Protein AF-A0AA36IIM5-F1 (afdb_monomer)

Sec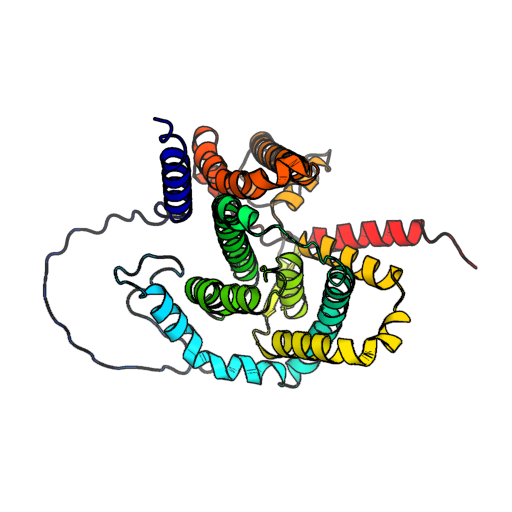ondary structure (DSSP, 8-state):
----SHHHHHHHHHHHHHHHT-S-TTS----------------------B-TT--B----SS---TTS--SSTTHHHHHHHHHHGGGHHHHHHTTSSHHHHHHHHHHHHHHHHHHHHHHHHSTT---PPPTTHHHHTHHHHHHHHHHHHHHHHHHHHHHT-GGG---SPP-HHHHHHIIIIIIHHHHHHTTPPPP---HHHHHHHHHHTEEEEEEEETTEEEEEEEEE---SHHHHHHHHHHHHHHHTHHHHTTS-HHHHHHHHHHHHHHHHTT-HHHHHHHHHH---GGG----TTTTTS-HHHHHHHHHHHHHHHHHHHHHHHSTTTGGGHHHHHHHHHHHHHHGGGTS-HHHHHHHHSPPSSTTHHHHHHHHHHHHHHHHHS----

InterPro domains:
  IPR003020 Bicarbonate transporter, eukaryotic [PTHR11453] (127-363)
  IPR011531 Bicarbonate transporter-like, transmembrane domain [PF00955] (74-125)
  IPR011531 Bicarbonate transporter-like, transmembrane domain [PF00955] (128-362)

Solvent-accessible surface area (backbone atoms only — not comparable to full-atom values): 23669 Å² total; per-residue (Å²): 141,88,87,80,74,66,63,61,52,54,50,49,50,52,51,48,53,60,56,63,72,53,84,59,92,77,79,75,83,71,86,73,84,91,80,81,88,84,90,77,97,74,89,82,89,89,80,85,62,77,48,98,85,76,51,86,65,84,88,61,89,77,77,68,56,92,84,48,87,66,87,47,91,65,38,54,38,52,49,30,47,63,69,42,58,83,49,51,64,49,23,58,51,53,42,72,37,77,90,37,30,67,44,40,52,52,41,28,56,54,50,37,60,64,53,48,59,60,59,69,65,66,79,73,80,88,74,91,74,60,78,75,53,60,74,62,44,59,65,56,47,54,46,50,50,52,35,52,52,46,39,41,52,52,36,50,51,66,57,66,30,75,85,60,45,72,83,74,83,76,41,65,52,44,55,50,45,48,44,62,71,48,50,47,53,52,23,61,76,70,70,44,79,80,87,70,64,55,51,55,64,53,43,49,51,51,55,50,36,42,41,68,40,76,46,78,49,103,88,48,84,28,75,42,60,72,49,54,68,72,52,52,48,49,66,51,51,29,53,51,48,56,59,53,42,65,80,39,47,79,65,57,68,73,58,56,68,68,59,55,51,51,54,51,51,49,48,54,56,60,55,50,48,76,36,71,67,57,61,52,53,50,54,72,71,52,87,54,80,87,74,57,75,90,43,79,48,65,80,73,43,62,67,70,59,55,51,52,54,51,48,54,53,51,51,55,50,52,51,53,50,53,30,60,72,38,77,87,43,40,76,52,39,46,59,54,60,59,45,49,62,56,53,60,59,54,45,58,80,81,38,54,74,66,58,52,50,47,74,69,50,82,72,90,67,55,60,68,56,46,57,48,50,51,49,51,50,48,49,49,52,54,60,69,54,57,92,79,125

pLDDT: mean 70.47, std 19.39, range [22.47, 93.75]

Nearest PDB structures (foldseek):
  8gv8-assembly1_B  TM=8.837E-01  e=2.669E-10  Homo sapiens
  8gve-assembly1_A  TM=8.038E-01  e=2.957E-10  Homo sapiens
  8zle-assembly1_A  TM=7.837E-01  e=1.010E-09  Homo sapiens
  7x1h-assembly1_B  TM=7.146E-01  e=3.117E-09  Homo sapiens
  7x1i-assembly1_A  TM=7.180E-01  e=4.246E-08  Homo sapiens

Foldseek 3Di:
DDDDDPVVVVVVLVVLVVVLLPPDPPPDPPDDDDDDDDDDDDDDDDDFDQDPVGDTDDDDDDDQDLSHDPVDVCPSVVVLCVLCVVCQVVQAVLCVPPVNVVLLVVLLVLLLLLVQPVVVVPPDDDDDDDPVCVVVVVLLVSLVVLLQLCQLQVLQCVLPPVQLVDDGDGRSVNSCCCLPVPQQVVCVVVVHPRDHRDNLSSVVSSVSQFDWDFDDDPQGTFTGTDDGRNHDVSVVVSVVVSVVVVVVVVVCVPPDVVVNVVSVVLSVLVSCQQDLLVLLVVVVVDPDPVPDRPWPLPVVDPVVVSVVVSVVVVVLVVVLVVLCVDPVSVSCNSVSVSCVVVVLVVCVVVDPPVNSCSSVDGTSHRRVVSVVVVVVVVVVVVVVPDDDD

Radius of gyration: 24.29 Å; Cα contacts (8 Å, |Δi|>4): 260; chains: 1; bounding box: 51×77×62 Å

Structure (mmCIF, N/CA/C/O backbone):
data_AF-A0AA36IIM5-F1
#
_entry.id   AF-A0AA36IIM5-F1
#
loop_
_atom_site.group_PDB
_atom_site.id
_atom_site.type_symbol
_atom_site.label_atom_id
_atom_site.label_alt_id
_atom_site.label_comp_id
_atom_site.label_asym_id
_atom_site.label_entity_id
_atom_site.label_seq_id
_atom_site.pdbx_PDB_ins_code
_atom_site.Cartn_x
_atom_site.Cartn_y
_atom_site.Cartn_z
_atom_site.occupancy
_atom_site.B_iso_or_equiv
_atom_site.auth_seq_id
_atom_site.auth_comp_id
_atom_site.auth_asym_id
_atom_site.auth_atom_id
_atom_site.pdbx_PDB_model_num
ATOM 1 N N . MET A 1 1 ? -20.588 35.476 -24.778 1.00 32.25 1 MET A N 1
ATOM 2 C CA . MET A 1 1 ? -19.638 35.384 -23.648 1.00 32.25 1 MET A CA 1
ATOM 3 C C . MET A 1 1 ? -19.874 34.083 -22.879 1.00 32.25 1 MET A C 1
ATOM 5 O O . MET A 1 1 ? -20.738 34.077 -22.011 1.00 32.25 1 MET A O 1
ATOM 9 N N . PRO A 1 2 ? -19.196 32.966 -23.194 1.00 38.06 2 PRO A N 1
ATOM 10 C CA . PRO A 1 2 ? -19.273 31.754 -22.383 1.00 38.06 2 PRO A CA 1
ATOM 11 C C . PRO A 1 2 ? -17.980 31.586 -21.571 1.00 38.06 2 PRO A C 1
ATOM 13 O O . PRO A 1 2 ? -16.896 31.490 -22.135 1.00 38.06 2 PRO A O 1
ATOM 16 N N . GLY A 1 3 ? -18.072 31.567 -20.242 1.00 34.53 3 GLY A N 1
ATOM 17 C CA . GLY A 1 3 ? -16.896 31.377 -19.389 1.00 34.53 3 GLY A CA 1
ATOM 18 C C . GLY A 1 3 ? -17.215 31.557 -17.914 1.00 34.53 3 GLY A C 1
ATOM 19 O O . GLY A 1 3 ? -16.890 32.590 -17.347 1.00 34.53 3 GLY A O 1
ATOM 20 N N . ARG A 1 4 ? -17.913 30.590 -17.302 1.00 41.62 4 ARG A N 1
ATOM 21 C CA . ARG A 1 4 ? -18.142 30.572 -15.840 1.00 41.62 4 ARG A CA 1
ATOM 22 C C . ARG A 1 4 ? -18.365 29.186 -15.215 1.00 41.62 4 ARG A C 1
ATOM 24 O O . ARG A 1 4 ? -18.776 29.106 -14.066 1.00 41.62 4 ARG A O 1
ATOM 31 N N . SER A 1 5 ? -18.100 28.091 -15.937 1.00 42.91 5 SER A N 1
ATOM 32 C CA . SER A 1 5 ? -18.324 26.729 -15.407 1.00 42.91 5 SER A CA 1
ATOM 33 C C . SER A 1 5 ? -17.056 26.010 -14.918 1.00 42.91 5 SER A C 1
ATOM 35 O O . SER A 1 5 ? -17.176 25.032 -14.184 1.00 42.91 5 SER A O 1
ATOM 37 N N . GLY A 1 6 ? -15.855 26.467 -15.296 1.00 42.06 6 GLY A N 1
ATOM 38 C CA . GLY A 1 6 ? -14.584 25.821 -14.923 1.00 42.06 6 GLY A CA 1
ATOM 39 C C . GLY A 1 6 ? -14.115 26.132 -13.497 1.00 42.06 6 GLY A C 1
ATOM 40 O O . GLY A 1 6 ? -13.619 25.247 -12.799 1.00 42.06 6 GLY A O 1
ATOM 41 N N . ASP A 1 7 ? -14.352 27.359 -13.029 1.00 47.62 7 ASP A N 1
ATOM 42 C CA . ASP A 1 7 ? -13.827 27.844 -11.743 1.00 47.62 7 ASP A CA 1
ATOM 43 C C . ASP A 1 7 ? -14.517 27.195 -10.535 1.00 47.62 7 ASP A C 1
ATOM 45 O O . ASP A 1 7 ? -13.898 26.980 -9.492 1.00 47.62 7 ASP A O 1
ATOM 49 N N . ASN A 1 8 ? -15.782 26.792 -10.687 1.00 51.91 8 ASN A N 1
ATOM 50 C CA . ASN A 1 8 ? -16.544 26.147 -9.617 1.00 51.91 8 ASN A CA 1
ATOM 51 C C . ASN A 1 8 ? -16.040 24.730 -9.323 1.00 51.91 8 ASN A C 1
ATOM 53 O O . ASN A 1 8 ? -16.022 24.315 -8.166 1.00 51.91 8 ASN A O 1
ATOM 57 N N . ILE A 1 9 ? -15.592 23.998 -10.348 1.00 44.41 9 ILE A N 1
ATOM 58 C CA . ILE A 1 9 ? -15.082 22.630 -10.191 1.00 44.41 9 ILE A CA 1
ATOM 59 C C . ILE A 1 9 ? -13.690 22.667 -9.570 1.00 44.41 9 ILE A C 1
ATOM 61 O O . ILE A 1 9 ? -13.427 21.919 -8.634 1.00 44.41 9 ILE A O 1
ATOM 65 N N . LEU A 1 10 ? -12.814 23.567 -10.025 1.00 42.25 10 LEU A N 1
ATOM 66 C CA . LEU A 1 10 ? -11.474 23.696 -9.456 1.00 42.25 10 LEU A CA 1
ATOM 67 C C . LEU A 1 10 ? -11.526 24.157 -7.991 1.00 42.25 10 LEU A C 1
ATOM 69 O O . LEU A 1 10 ? -10.845 23.576 -7.150 1.00 42.25 10 LEU A O 1
ATOM 73 N N . CYS A 1 11 ? -12.387 25.122 -7.654 1.00 44.47 11 CYS A N 1
ATOM 74 C CA . CYS A 1 11 ? -12.624 25.523 -6.265 1.00 44.47 11 CYS A CA 1
ATOM 75 C C . CYS A 1 11 ? -13.235 24.394 -5.424 1.00 44.47 11 CYS A C 1
ATOM 77 O O . CYS A 1 11 ? -12.814 24.201 -4.285 1.00 44.47 11 CYS A O 1
ATOM 79 N N . ALA A 1 12 ? -14.176 23.617 -5.972 1.00 45.25 12 ALA A N 1
ATOM 80 C CA . ALA A 1 12 ? -14.749 22.465 -5.279 1.00 45.25 12 ALA A CA 1
ATOM 81 C C . ALA A 1 12 ? -13.705 21.365 -5.038 1.00 45.25 12 ALA A C 1
ATOM 83 O O . ALA A 1 12 ? -13.640 20.831 -3.937 1.00 45.25 12 ALA A O 1
ATOM 84 N N . VAL A 1 13 ? -12.845 21.071 -6.018 1.00 44.81 13 VAL A N 1
ATOM 85 C CA . VAL A 1 13 ? -11.763 20.083 -5.898 1.00 44.81 13 VAL A CA 1
ATOM 86 C C . VAL A 1 13 ? -10.683 20.567 -4.933 1.00 44.81 13 VAL A C 1
ATOM 88 O O . VAL A 1 13 ? -10.250 19.793 -4.089 1.00 44.81 13 VAL A O 1
ATOM 91 N N . LEU A 1 14 ? -10.284 21.841 -4.972 1.00 45.72 14 LEU A N 1
ATOM 92 C CA . LEU A 1 14 ? -9.331 22.406 -4.010 1.00 45.72 14 LEU A CA 1
ATOM 93 C C . LEU A 1 14 ? -9.906 22.441 -2.588 1.00 45.72 14 LEU A C 1
ATOM 95 O O . LEU A 1 14 ? -9.182 22.161 -1.635 1.00 45.72 14 LEU A O 1
ATOM 99 N N . ALA A 1 15 ? -11.202 22.723 -2.427 1.00 48.12 15 ALA A N 1
ATOM 100 C CA . ALA A 1 15 ? -11.891 22.608 -1.144 1.00 48.12 15 ALA A CA 1
ATOM 101 C C . ALA A 1 15 ? -11.970 21.146 -0.670 1.00 48.12 15 ALA A C 1
ATOM 103 O O . ALA A 1 15 ? -11.736 20.882 0.507 1.00 48.12 15 ALA A O 1
ATOM 104 N N . LEU A 1 16 ? -12.214 20.198 -1.582 1.00 46.72 16 LEU A N 1
ATOM 105 C CA . LEU A 1 16 ? -12.221 18.757 -1.317 1.00 46.72 16 LEU A CA 1
ATOM 106 C C . LEU A 1 16 ? -10.834 18.264 -0.884 1.00 46.72 16 LEU A C 1
ATOM 108 O O . LEU A 1 16 ? -10.723 17.560 0.110 1.00 46.72 16 LEU A O 1
ATOM 112 N N . VAL A 1 17 ? -9.771 18.679 -1.580 1.00 45.50 17 VAL A N 1
ATOM 113 C CA . VAL A 1 17 ? -8.370 18.357 -1.259 1.00 45.50 17 VAL A CA 1
ATOM 114 C C . VAL A 1 17 ? -7.962 18.977 0.079 1.00 45.50 17 VAL A C 1
ATOM 116 O O . VAL A 1 17 ? -7.358 18.302 0.906 1.00 45.50 17 VAL A O 1
ATOM 119 N N . LYS A 1 18 ? -8.347 20.229 0.348 1.00 45.25 18 LYS A N 1
ATOM 120 C CA . LYS A 1 18 ? -8.075 20.911 1.624 1.00 45.25 18 LYS A CA 1
ATOM 121 C C . LYS A 1 18 ? -8.849 20.304 2.801 1.00 45.25 18 LYS A C 1
ATOM 123 O O . LYS A 1 18 ? -8.378 20.351 3.934 1.00 45.25 18 LYS A O 1
ATOM 128 N N . GLU A 1 19 ? -10.023 19.729 2.549 1.00 47.59 19 GLU A N 1
ATOM 129 C CA . GLU A 1 19 ? -10.805 19.009 3.559 1.00 47.59 19 GLU A CA 1
ATOM 130 C C . GLU A 1 19 ? -10.317 17.556 3.737 1.00 47.59 19 GLU A C 1
ATOM 132 O O . GLU A 1 19 ? -10.336 17.044 4.856 1.00 47.59 19 GLU A O 1
ATOM 137 N N . LEU A 1 20 ? -9.785 16.925 2.681 1.00 41.31 20 LEU A N 1
ATOM 138 C CA . LEU A 1 20 ? -9.053 15.652 2.741 1.00 41.31 20 LEU A CA 1
ATOM 139 C C . LEU A 1 20 ? -7.737 15.764 3.524 1.00 41.31 20 LEU A C 1
ATOM 141 O O . LEU A 1 20 ? -7.369 14.808 4.201 1.00 41.31 20 LEU A O 1
ATOM 145 N N . ASP A 1 21 ? -7.078 16.928 3.488 1.00 41.34 21 ASP A N 1
ATOM 146 C CA . ASP A 1 21 ? -5.870 17.254 4.268 1.00 41.34 21 ASP A CA 1
ATOM 147 C C . ASP A 1 21 ? -6.165 17.545 5.760 1.00 41.34 21 ASP A C 1
ATOM 149 O O . ASP A 1 21 ? -5.256 17.770 6.557 1.00 41.34 21 ASP A O 1
ATOM 153 N N . ARG A 1 22 ? -7.435 17.451 6.202 1.00 40.53 22 ARG A N 1
ATOM 154 C CA . ARG A 1 22 ? -7.813 17.423 7.631 1.00 40.53 22 ARG A CA 1
ATOM 155 C C . ARG A 1 22 ? -8.083 16.013 8.201 1.00 40.53 22 ARG A C 1
ATOM 157 O O . ARG A 1 22 ? -9.078 15.851 8.925 1.00 40.53 22 ARG A O 1
ATOM 164 N N . PRO A 1 23 ? -7.266 14.962 7.999 1.00 36.75 23 PRO A N 1
ATOM 165 C CA . PRO A 1 23 ? -7.527 13.698 8.663 1.00 36.75 23 PRO A CA 1
ATOM 166 C C . PRO A 1 23 ? -6.974 13.773 10.097 1.00 36.75 23 PRO A C 1
ATOM 168 O O . PRO A 1 23 ? -5.889 13.280 10.378 1.00 36.75 23 PRO A O 1
ATOM 171 N N . GLY A 1 24 ? -7.713 14.393 11.029 1.00 37.41 24 GLY A N 1
ATOM 172 C CA . GLY A 1 24 ? -7.485 14.156 12.466 1.00 37.41 24 GLY A CA 1
ATOM 173 C C . GLY A 1 24 ? -7.344 15.348 13.417 1.00 37.41 24 GLY A C 1
ATOM 174 O O . GLY A 1 24 ? -6.868 15.146 14.531 1.00 37.41 24 GLY A O 1
ATOM 175 N N . LEU A 1 25 ? -7.813 16.558 13.085 1.00 32.84 25 LEU A N 1
ATOM 176 C CA . LEU A 1 25 ? -7.771 17.693 14.032 1.00 32.84 25 LEU A CA 1
ATOM 177 C C . LEU A 1 25 ? -8.784 17.613 15.205 1.00 32.84 25 LEU A C 1
ATOM 179 O O . LEU A 1 25 ? -9.038 18.611 15.875 1.00 32.84 25 LEU A O 1
ATOM 183 N N . GLU A 1 26 ? -9.365 16.440 15.467 1.00 33.97 26 GLU A N 1
ATOM 184 C CA . GLU A 1 26 ? -10.192 16.167 16.654 1.00 33.97 26 GLU A CA 1
ATOM 185 C C . GLU A 1 26 ? -9.543 15.185 17.640 1.00 33.97 26 GLU A C 1
ATOM 187 O O . GLU A 1 26 ? -10.134 14.896 18.677 1.00 33.97 26 GLU A O 1
ATOM 192 N N . LEU A 1 27 ? -8.320 14.699 17.382 1.00 36.59 27 LEU A N 1
ATOM 193 C CA . LEU A 1 27 ? -7.696 13.713 18.271 1.00 36.59 27 LEU A CA 1
ATOM 194 C C . LEU A 1 27 ? -6.933 14.276 19.478 1.00 36.59 27 LEU A C 1
ATOM 196 O O . LEU A 1 27 ? -6.604 13.489 20.356 1.00 36.59 27 LEU A O 1
ATOM 200 N N . VAL A 1 28 ? -6.715 15.591 19.625 1.00 34.47 28 VAL A N 1
ATOM 201 C CA . VAL A 1 28 ? -6.163 16.164 20.875 1.00 34.47 28 VAL A CA 1
ATOM 202 C C . VAL A 1 28 ? -6.622 17.615 21.088 1.00 34.47 28 VAL A C 1
ATOM 204 O O . VAL A 1 28 ? -5.840 18.556 20.987 1.00 34.47 28 VAL A O 1
ATOM 207 N N . ARG A 1 29 ? -7.886 17.843 21.472 1.00 28.78 29 ARG A N 1
ATOM 208 C CA . ARG A 1 29 ? -8.261 19.098 22.160 1.00 28.78 29 ARG A CA 1
ATOM 209 C C . ARG A 1 29 ? -8.101 18.929 23.670 1.00 28.78 29 ARG A C 1
ATOM 211 O O . ARG A 1 29 ? -9.052 19.086 24.426 1.00 28.78 29 ARG A O 1
ATOM 218 N N . ARG A 1 30 ? -6.881 18.641 24.141 1.00 30.91 30 ARG A N 1
ATOM 219 C CA . ARG A 1 30 ? -6.544 18.968 25.534 1.00 30.91 30 ARG A CA 1
ATOM 220 C C . ARG A 1 30 ? -6.329 20.477 25.600 1.00 30.91 30 ARG A C 1
ATOM 222 O O . ARG A 1 30 ? -5.357 20.989 25.051 1.00 30.91 30 ARG A O 1
ATOM 229 N N . ARG A 1 31 ? -7.256 21.192 26.250 1.00 28.73 31 ARG A N 1
ATOM 230 C CA . ARG A 1 31 ? -7.057 22.588 26.669 1.00 28.73 31 ARG A CA 1
ATOM 231 C C . ARG A 1 31 ? -5.711 22.669 27.405 1.00 28.73 31 ARG A C 1
ATOM 233 O O . ARG A 1 31 ? -5.584 22.091 28.480 1.00 28.73 31 ARG A O 1
ATOM 240 N N . LYS A 1 32 ? -4.714 23.358 26.843 1.00 27.42 32 LYS A N 1
ATOM 241 C CA . LYS A 1 32 ? -3.551 23.822 27.614 1.00 27.42 32 LYS A CA 1
ATOM 242 C C . LYS A 1 32 ? -3.784 25.277 28.031 1.00 27.42 32 LYS A C 1
ATOM 244 O O . LYS A 1 32 ? -4.248 26.059 27.198 1.00 27.42 32 LYS A O 1
ATOM 249 N N . PRO A 1 33 ? -3.496 25.639 29.292 1.00 26.48 33 PRO A N 1
ATOM 250 C CA . PRO A 1 33 ? -3.611 27.009 29.763 1.00 26.48 33 PRO A CA 1
ATOM 251 C C . PRO A 1 33 ? -2.587 27.904 29.060 1.00 26.48 33 PRO A C 1
ATOM 253 O O . PRO A 1 33 ? -1.498 27.482 28.665 1.00 26.48 33 PRO A O 1
ATOM 256 N N . ARG A 1 34 ? -2.998 29.153 28.867 1.00 29.72 34 ARG A N 1
ATOM 257 C CA . ARG A 1 34 ? -2.297 30.209 28.142 1.00 29.72 34 ARG A CA 1
ATOM 258 C C . ARG A 1 34 ? -1.108 30.679 28.993 1.00 29.72 34 ARG A C 1
ATOM 260 O O . ARG A 1 34 ? -1.305 31.457 29.916 1.00 29.72 34 ARG A O 1
ATOM 267 N N . ALA A 1 35 ? 0.104 30.212 28.696 1.00 29.05 35 ALA A N 1
ATOM 268 C CA . ALA A 1 35 ? 1.333 30.782 29.251 1.00 29.05 35 ALA A CA 1
ATOM 269 C C . ALA A 1 35 ? 2.007 31.676 28.202 1.00 29.05 35 ALA A C 1
ATOM 271 O O . ALA A 1 35 ? 2.123 31.325 27.027 1.00 29.05 35 ALA A O 1
ATOM 272 N N . ARG A 1 36 ? 2.357 32.876 28.651 1.00 26.33 36 ARG A N 1
ATOM 273 C CA . ARG A 1 36 ? 2.803 34.046 27.897 1.00 26.33 36 ARG A CA 1
ATOM 274 C C . ARG A 1 36 ? 4.322 33.960 27.640 1.00 26.33 36 ARG A C 1
ATOM 276 O O . ARG A 1 36 ? 5.050 33.636 28.562 1.00 26.33 36 ARG A O 1
ATOM 283 N N . LEU A 1 37 ? 4.722 34.248 26.392 1.00 34.97 37 LEU A N 1
ATOM 284 C CA . LEU A 1 37 ? 6.002 34.795 25.881 1.00 34.97 37 LEU A CA 1
ATOM 285 C C . LEU A 1 37 ? 7.323 34.474 26.622 1.00 34.97 37 LEU A C 1
ATOM 287 O O . LEU A 1 37 ? 7.491 34.898 27.754 1.00 34.97 37 LEU A O 1
ATOM 291 N N . SER A 1 38 ? 8.343 33.993 25.898 1.00 22.47 38 SER A N 1
ATOM 292 C CA . SER A 1 38 ? 9.498 34.842 25.536 1.00 22.47 38 SER A CA 1
ATOM 293 C C . SER A 1 38 ? 10.433 34.170 24.515 1.00 22.47 38 SER A C 1
ATOM 295 O O . SER A 1 38 ? 10.451 32.956 24.316 1.00 22.47 38 SER A O 1
ATOM 297 N N . SER A 1 39 ? 11.147 35.045 23.821 1.00 26.67 39 SER A N 1
ATOM 298 C CA . SER A 1 39 ? 12.295 34.882 22.936 1.00 26.67 39 SER A CA 1
ATOM 299 C C . SER A 1 39 ? 13.423 33.996 23.472 1.00 26.67 39 SER A C 1
ATOM 301 O O . SER A 1 39 ? 13.873 34.215 24.589 1.00 26.67 39 SER A O 1
ATOM 303 N N . ALA A 1 40 ? 13.970 33.122 22.623 1.00 24.17 40 ALA A N 1
ATOM 304 C CA . ALA A 1 40 ? 15.417 32.935 22.450 1.00 24.17 40 ALA A CA 1
ATOM 305 C C . ALA A 1 40 ? 15.671 31.849 21.398 1.00 24.17 40 ALA A C 1
ATOM 307 O O . ALA A 1 40 ? 15.298 30.686 21.553 1.00 24.17 40 ALA A O 1
ATOM 308 N N . TRP A 1 41 ? 16.309 32.254 20.307 1.00 26.73 41 TRP A N 1
ATOM 309 C CA . TRP A 1 41 ? 17.066 31.359 19.453 1.00 26.73 41 TRP A CA 1
ATOM 310 C C . TRP A 1 41 ? 18.321 30.941 20.223 1.00 26.73 41 TRP A C 1
ATOM 312 O O . TRP A 1 41 ? 19.259 31.724 20.297 1.00 26.73 41 TRP A O 1
ATOM 322 N N . THR A 1 42 ? 18.355 29.734 20.781 1.00 24.73 42 THR A N 1
ATOM 323 C CA . THR A 1 42 ? 19.612 29.080 21.169 1.00 24.73 42 THR A CA 1
ATOM 324 C C . THR A 1 42 ? 19.575 27.608 20.767 1.00 24.73 42 THR A C 1
ATOM 326 O O . THR A 1 42 ? 18.688 26.833 21.129 1.00 24.73 42 THR A O 1
ATOM 329 N N . LEU A 1 43 ? 20.523 27.285 19.892 1.00 36.72 43 LEU A N 1
ATOM 330 C CA . LEU A 1 43 ? 21.015 25.956 19.559 1.00 36.72 43 LEU A CA 1
ATOM 331 C C . LEU A 1 43 ? 21.775 25.423 20.777 1.00 36.72 43 LEU A C 1
ATOM 333 O O . LEU A 1 43 ? 22.576 26.177 21.310 1.00 36.72 43 LEU A O 1
ATOM 337 N N . GLU A 1 44 ? 21.582 24.163 21.169 1.00 25.88 44 GLU A N 1
ATOM 338 C CA . GLU A 1 44 ? 22.525 23.419 22.024 1.00 25.88 44 GLU A CA 1
ATOM 339 C C . GLU A 1 44 ? 22.228 21.904 21.969 1.00 25.88 44 GLU A C 1
ATOM 341 O O . GLU A 1 44 ? 21.076 21.487 21.804 1.00 25.88 44 GLU A O 1
ATOM 346 N N . ALA A 1 45 ? 23.303 21.108 21.985 1.00 27.30 45 ALA A N 1
ATOM 347 C CA . ALA A 1 45 ? 23.381 19.658 21.765 1.00 27.30 45 ALA A CA 1
ATOM 348 C C . ALA A 1 45 ? 22.926 18.821 22.989 1.00 27.30 45 ALA A C 1
ATOM 350 O O . ALA A 1 45 ? 22.775 19.362 24.075 1.00 27.30 45 ALA A O 1
ATOM 351 N N . GLU A 1 46 ? 22.480 17.566 22.803 1.00 32.12 46 GLU A N 1
ATOM 352 C CA . GLU A 1 46 ? 23.022 16.283 23.352 1.00 32.12 46 GLU A CA 1
ATOM 353 C C . GLU A 1 46 ? 21.812 15.457 23.878 1.00 32.12 46 GLU A C 1
ATOM 355 O O . GLU A 1 46 ? 20.767 16.041 24.148 1.00 32.12 46 GLU A O 1
ATOM 360 N N . ALA A 1 47 ? 21.753 14.121 23.986 1.00 24.75 47 ALA A N 1
ATOM 361 C CA . ALA A 1 47 ? 22.747 13.051 24.061 1.00 24.75 47 ALA A CA 1
ATOM 362 C C . ALA A 1 47 ? 22.213 11.745 23.411 1.00 24.75 47 ALA A C 1
ATOM 364 O O . ALA A 1 47 ? 21.005 11.500 23.364 1.00 24.75 47 ALA A O 1
ATOM 365 N N . VAL A 1 48 ? 23.119 10.885 22.930 1.00 35.38 48 VAL A N 1
ATOM 366 C CA . VAL A 1 48 ? 22.831 9.532 22.413 1.00 35.38 48 VAL A CA 1
ATOM 367 C C . VAL A 1 48 ? 22.999 8.534 23.559 1.00 35.38 48 VAL A C 1
ATOM 369 O O . VAL A 1 48 ? 24.122 8.177 23.900 1.00 35.38 48 VAL A O 1
ATOM 372 N N . ILE A 1 49 ? 21.902 8.072 24.162 1.00 31.22 49 ILE A N 1
ATOM 373 C CA . ILE A 1 49 ? 21.954 6.974 25.139 1.00 31.22 49 ILE A CA 1
ATOM 374 C C . ILE A 1 49 ? 21.798 5.658 24.371 1.00 31.22 49 ILE A C 1
ATOM 376 O O . ILE A 1 49 ? 20.744 5.376 23.801 1.00 31.22 49 ILE A O 1
ATOM 380 N N . ARG A 1 50 ? 22.874 4.868 24.326 1.00 30.53 50 ARG A N 1
ATOM 381 C CA . ARG A 1 50 ? 22.877 3.488 23.825 1.00 30.53 50 ARG A CA 1
ATOM 382 C C . ARG A 1 50 ? 22.252 2.601 24.909 1.00 30.53 50 ARG A C 1
ATOM 384 O O . ARG A 1 50 ? 22.780 2.548 26.013 1.00 30.53 50 ARG A O 1
ATOM 391 N N . ASN A 1 51 ? 21.146 1.918 24.617 1.00 37.19 51 ASN A N 1
ATOM 392 C CA . ASN A 1 51 ? 20.653 0.843 25.483 1.00 37.19 51 ASN A CA 1
ATOM 393 C C . ASN A 1 51 ? 21.367 -0.483 25.155 1.00 37.19 51 ASN A C 1
ATOM 395 O O . ASN A 1 51 ? 21.896 -0.664 24.057 1.00 37.19 51 ASN A O 1
ATOM 399 N N . GLU A 1 52 ? 21.389 -1.412 26.113 1.00 36.06 52 GLU A N 1
ATOM 400 C CA . GLU A 1 52 ? 22.133 -2.686 26.047 1.00 36.06 52 GLU A CA 1
ATOM 401 C C . GLU A 1 52 ? 21.716 -3.601 24.875 1.00 36.06 52 GLU A C 1
ATOM 403 O O . GLU A 1 52 ? 22.448 -4.510 24.501 1.00 36.06 52 GLU A O 1
ATOM 408 N N . SER A 1 53 ? 20.578 -3.327 24.230 1.00 38.72 53 SER A N 1
ATOM 409 C CA . SER A 1 53 ? 20.057 -4.045 23.059 1.00 38.72 53 SER A CA 1
ATOM 410 C C . SER A 1 53 ? 20.439 -3.422 21.703 1.00 38.72 53 SER A C 1
ATOM 412 O O . SER A 1 53 ? 19.980 -3.893 20.660 1.00 38.72 53 SER A O 1
ATOM 414 N N . GLY A 1 54 ? 21.296 -2.393 21.685 1.00 34.09 54 GLY A N 1
ATOM 415 C CA . GLY A 1 54 ? 21.914 -1.868 20.462 1.00 34.09 54 GLY A CA 1
ATOM 416 C C . GLY A 1 54 ? 21.028 -0.959 19.600 1.00 34.09 54 GLY A C 1
ATOM 417 O O . GLY A 1 54 ? 21.347 -0.748 18.430 1.00 34.09 54 GLY A O 1
ATOM 418 N N . TYR A 1 55 ? 19.943 -0.395 20.143 1.00 35.38 55 TYR A N 1
ATOM 419 C CA . TYR A 1 55 ? 19.056 0.517 19.409 1.00 35.38 55 TYR A CA 1
ATOM 420 C C . TYR A 1 55 ? 19.271 1.988 19.803 1.00 35.38 55 TYR A C 1
ATOM 422 O O . TYR A 1 55 ? 19.384 2.334 20.976 1.00 35.38 55 TYR A O 1
ATOM 430 N N . ILE A 1 56 ? 19.285 2.877 18.803 1.00 37.50 56 ILE A N 1
ATOM 431 C CA . ILE A 1 56 ? 19.375 4.334 18.984 1.00 37.50 56 ILE A CA 1
ATOM 432 C C . ILE A 1 56 ? 17.954 4.896 19.118 1.00 37.50 56 ILE A C 1
ATOM 434 O O . ILE A 1 56 ? 17.206 4.929 18.141 1.00 37.50 56 ILE A O 1
ATOM 438 N N . THR A 1 57 ? 17.567 5.352 20.309 1.00 32.38 57 THR A N 1
ATOM 439 C CA . THR A 1 57 ? 16.315 6.096 20.522 1.00 32.38 57 THR A CA 1
ATOM 440 C C . THR A 1 57 ? 16.596 7.596 20.577 1.00 32.38 57 THR A C 1
ATOM 442 O O . THR A 1 57 ? 17.332 8.050 21.448 1.00 32.38 57 THR A O 1
ATOM 445 N N . HIS A 1 58 ? 15.986 8.377 19.681 1.00 38.66 58 HIS A N 1
ATOM 446 C CA . HIS A 1 58 ? 15.961 9.838 19.784 1.00 38.66 58 HIS A CA 1
ATOM 447 C C . HIS A 1 58 ? 14.690 10.275 20.517 1.00 38.66 58 HIS A C 1
ATOM 449 O O . HIS A 1 58 ? 13.589 10.074 20.010 1.00 38.66 58 HIS A O 1
ATOM 455 N N . THR A 1 59 ? 14.827 10.909 21.679 1.00 31.78 59 THR A N 1
ATOM 456 C CA . THR A 1 59 ? 13.740 11.663 22.314 1.00 31.78 59 THR A CA 1
ATOM 457 C C . THR A 1 59 ? 13.723 13.075 21.722 1.00 31.78 59 THR A C 1
ATOM 459 O O . THR A 1 59 ? 14.536 13.924 22.081 1.00 31.78 59 THR A O 1
ATOM 462 N N . ALA A 1 60 ? 12.833 13.351 20.764 1.00 36.16 60 ALA A N 1
ATOM 463 C CA . ALA A 1 60 ? 12.692 14.702 20.225 1.00 36.16 60 ALA A CA 1
ATOM 464 C C . ALA A 1 60 ? 11.683 15.526 21.047 1.00 36.16 60 ALA A C 1
ATOM 466 O O . ALA A 1 60 ? 10.540 15.150 21.297 1.00 36.16 60 ALA A O 1
ATOM 467 N N . LYS A 1 61 ? 12.139 16.707 21.473 1.00 38.91 61 LYS A N 1
ATOM 468 C CA . LYS A 1 61 ? 11.380 17.754 22.168 1.00 38.91 61 LYS A CA 1
ATOM 469 C C . LYS A 1 61 ? 10.198 18.187 21.277 1.00 38.91 61 LYS A C 1
ATOM 471 O O . LYS A 1 61 ? 10.408 18.850 20.267 1.00 38.91 61 LYS A O 1
ATOM 476 N N . LYS A 1 62 ? 8.971 17.811 21.676 1.00 39.84 62 LYS A N 1
ATOM 477 C CA . LYS A 1 62 ? 7.715 17.852 20.887 1.00 39.84 62 LYS A CA 1
ATOM 478 C C . LYS A 1 62 ? 7.781 16.981 19.624 1.00 39.84 62 LYS A C 1
ATOM 480 O O . LYS A 1 62 ? 8.060 17.470 18.531 1.00 39.84 62 LYS A O 1
ATOM 485 N N . ASP A 1 63 ? 7.430 15.709 19.771 1.00 46.31 63 ASP A N 1
ATOM 486 C CA . ASP A 1 63 ? 7.098 14.856 18.633 1.00 46.31 63 ASP A CA 1
ATOM 487 C C . ASP A 1 63 ? 5.814 15.375 17.976 1.00 46.31 63 ASP A C 1
ATOM 489 O O . ASP A 1 63 ? 4.707 15.129 18.453 1.00 46.31 63 ASP A O 1
ATOM 493 N N . PHE A 1 64 ? 5.965 16.144 16.897 1.00 51.75 64 PHE A N 1
ATOM 494 C CA . PHE A 1 64 ? 4.866 16.367 15.967 1.00 51.75 64 PHE A CA 1
ATOM 495 C C . PHE A 1 64 ? 4.477 15.012 15.373 1.00 51.75 64 PHE A C 1
ATOM 497 O O . PHE A 1 64 ? 5.343 14.238 14.943 1.00 51.75 64 PHE A O 1
ATOM 504 N N . GLY A 1 65 ? 3.177 14.722 15.342 1.00 54.69 65 GLY A N 1
ATOM 505 C CA . GLY A 1 65 ? 2.666 13.534 14.667 1.00 54.69 65 GLY A CA 1
ATOM 506 C C . GLY A 1 65 ? 3.153 13.482 13.206 1.00 54.69 65 GLY A C 1
ATOM 507 O O . GLY A 1 65 ? 3.412 14.528 12.612 1.00 54.69 65 GLY A O 1
ATOM 508 N N . PRO A 1 66 ? 3.278 12.296 12.579 1.00 58.00 66 PRO A N 1
ATOM 509 C CA . PRO A 1 66 ? 3.805 12.157 11.213 1.00 58.00 66 PRO A CA 1
ATOM 510 C C . PRO A 1 66 ? 3.098 12.984 10.127 1.00 58.00 66 PRO A C 1
ATOM 512 O O . PRO A 1 66 ? 3.649 13.131 9.046 1.00 58.00 66 PRO A O 1
ATOM 515 N N . LEU A 1 67 ? 1.892 13.481 10.414 1.00 61.66 67 LEU A N 1
ATOM 516 C CA . LEU A 1 67 ? 1.045 14.283 9.528 1.00 61.66 67 LEU A CA 1
ATOM 517 C C . LEU A 1 67 ? 0.671 15.642 10.153 1.00 61.66 67 LEU A C 1
ATOM 519 O O . LEU A 1 67 ? -0.201 16.341 9.645 1.00 61.66 67 LEU A O 1
ATOM 523 N N . GLU A 1 68 ? 1.268 16.014 11.289 1.00 64.44 68 GLU A N 1
ATOM 524 C CA . GLU A 1 68 ? 0.954 17.286 11.938 1.00 64.44 68 GLU A CA 1
ATOM 525 C C . GLU A 1 68 ? 1.647 18.456 11.239 1.00 64.44 68 GLU A C 1
ATOM 527 O O . GLU A 1 68 ? 2.838 18.417 10.921 1.00 64.44 68 GLU A O 1
ATOM 532 N N . PHE A 1 69 ? 0.895 19.539 11.034 1.00 67.88 69 PHE A N 1
ATOM 533 C CA . PHE A 1 69 ? 1.416 20.725 10.372 1.00 67.88 69 PHE A CA 1
ATOM 534 C C . PHE A 1 69 ? 2.516 21.393 11.209 1.00 67.88 69 PHE A C 1
ATOM 536 O O . PHE A 1 69 ? 2.281 21.901 12.305 1.00 67.88 69 PHE A O 1
ATOM 543 N N . THR A 1 70 ? 3.725 21.448 10.651 1.00 63.28 70 THR A N 1
ATOM 544 C CA . THR A 1 70 ? 4.935 21.925 11.337 1.00 63.28 70 THR A CA 1
ATOM 545 C C . THR A 1 70 ? 5.063 23.452 11.410 1.00 63.28 70 THR A C 1
ATOM 547 O O . THR A 1 70 ? 6.034 23.956 11.972 1.00 63.28 70 THR A O 1
ATOM 550 N N . GLY A 1 71 ? 4.151 24.217 10.797 1.00 66.44 71 GLY A N 1
ATOM 551 C CA . GLY A 1 71 ? 4.176 25.690 10.816 1.00 66.44 71 GLY A CA 1
ATOM 552 C C . GLY A 1 71 ? 5.220 26.353 9.905 1.00 66.44 71 GLY A C 1
ATOM 553 O O . GLY A 1 71 ? 5.351 27.573 9.915 1.00 66.44 71 GLY A O 1
ATOM 554 N N . LYS A 1 72 ? 5.971 25.574 9.117 1.00 74.19 72 LYS A N 1
ATOM 555 C CA . LYS A 1 72 ? 7.001 26.042 8.172 1.00 74.19 72 LYS A CA 1
ATOM 556 C C . LYS A 1 72 ? 6.837 25.326 6.834 1.00 74.19 72 LYS A C 1
ATOM 558 O O . LYS A 1 72 ? 6.597 24.117 6.827 1.00 74.19 72 LYS A O 1
ATOM 563 N N . ILE A 1 73 ? 7.025 26.039 5.721 1.00 75.25 73 ILE A N 1
ATOM 564 C CA . ILE A 1 73 ? 7.039 25.442 4.375 1.00 75.25 73 ILE A CA 1
ATOM 565 C C . ILE A 1 73 ? 8.152 24.385 4.317 1.00 75.25 73 ILE A C 1
ATOM 567 O O . ILE A 1 73 ? 9.290 24.648 4.708 1.00 75.25 73 ILE A O 1
ATOM 571 N N . GLY A 1 74 ? 7.809 23.163 3.900 1.00 75.94 74 GLY A N 1
ATOM 572 C CA . GLY A 1 74 ? 8.744 22.033 3.842 1.00 75.94 74 GLY A CA 1
ATOM 573 C C . GLY A 1 74 ? 9.205 21.494 5.204 1.00 75.94 74 GLY A C 1
ATOM 574 O O . GLY A 1 74 ? 10.100 20.651 5.247 1.00 75.94 74 GLY A O 1
ATOM 575 N N . GLY A 1 75 ? 8.623 21.945 6.322 1.00 75.06 75 GLY A N 1
ATOM 576 C CA . GLY A 1 75 ? 9.008 21.469 7.652 1.00 75.06 75 GLY A CA 1
ATOM 577 C C . GLY A 1 75 ? 8.743 19.972 7.843 1.00 75.06 75 GLY A C 1
ATOM 578 O O . GLY A 1 75 ? 9.631 19.271 8.316 1.00 75.06 75 GLY A O 1
ATOM 579 N N . GLY A 1 76 ? 7.594 19.465 7.378 1.00 79.00 76 GLY A N 1
ATOM 580 C CA . GLY A 1 76 ? 7.278 18.030 7.387 1.00 79.00 76 GLY A CA 1
ATOM 581 C C . GLY A 1 76 ? 8.290 17.194 6.595 1.00 79.00 76 GLY A C 1
ATOM 582 O O . GLY A 1 76 ? 8.829 16.226 7.118 1.00 79.00 76 GLY A O 1
ATOM 583 N N . LEU A 1 77 ? 8.656 17.634 5.384 1.00 81.56 77 LEU A N 1
ATOM 584 C CA . LEU A 1 77 ? 9.666 16.963 4.554 1.00 81.56 77 LEU A CA 1
ATOM 585 C C . LEU A 1 77 ? 11.044 16.926 5.233 1.00 81.56 77 LEU A C 1
ATOM 587 O O . LEU A 1 77 ? 11.712 15.894 5.241 1.00 81.56 77 LEU A O 1
ATOM 591 N N . ARG A 1 78 ? 11.468 18.043 5.840 1.00 79.31 78 ARG A N 1
ATOM 592 C CA . ARG A 1 78 ? 12.736 18.109 6.585 1.00 79.31 78 ARG A CA 1
ATOM 593 C C . ARG A 1 78 ? 12.724 17.201 7.814 1.00 79.31 78 ARG A C 1
ATOM 595 O O . ARG A 1 78 ? 13.749 16.596 8.116 1.00 79.31 78 ARG A O 1
ATOM 602 N N . LEU A 1 79 ? 11.594 17.089 8.515 1.00 78.31 79 LEU A N 1
ATOM 603 C CA . LEU A 1 79 ? 11.449 16.172 9.649 1.00 78.31 79 LEU A CA 1
ATOM 604 C C . LEU A 1 79 ? 11.455 14.707 9.204 1.00 78.31 79 LEU A C 1
ATOM 606 O O . LEU A 1 79 ? 12.104 13.890 9.852 1.00 78.31 79 LEU A O 1
ATOM 610 N N . ASP A 1 80 ? 10.792 14.369 8.099 1.00 81.44 80 ASP A N 1
ATOM 611 C CA . ASP A 1 80 ? 10.831 13.021 7.518 1.00 81.44 80 ASP A CA 1
ATOM 612 C C . ASP A 1 80 ? 12.260 12.632 7.139 1.00 81.44 80 ASP A C 1
ATOM 614 O O . ASP A 1 80 ? 12.736 11.559 7.518 1.00 81.44 80 ASP A O 1
ATOM 618 N N . LEU A 1 81 ? 12.980 13.537 6.469 1.00 82.62 81 LEU A N 1
ATOM 619 C CA . LEU A 1 81 ? 14.371 13.316 6.093 1.00 82.62 81 LEU A CA 1
ATOM 620 C C . LEU A 1 81 ? 15.269 13.180 7.326 1.00 82.62 81 LEU A C 1
ATOM 622 O O . LEU A 1 81 ? 16.056 12.243 7.402 1.00 82.62 81 LEU A O 1
ATOM 626 N N . ARG A 1 82 ? 15.118 14.054 8.328 1.00 80.81 82 ARG A N 1
ATOM 627 C CA . ARG A 1 82 ? 15.911 14.006 9.566 1.00 80.81 82 ARG A CA 1
ATOM 628 C C . ARG A 1 82 ? 15.681 12.718 10.360 1.00 80.81 82 ARG A C 1
ATOM 630 O O . ARG A 1 82 ? 16.630 12.191 10.928 1.00 80.81 82 ARG A O 1
ATOM 637 N N . ARG A 1 83 ? 14.447 12.203 10.391 1.00 76.81 83 ARG A N 1
ATOM 638 C CA . ARG A 1 83 ? 14.104 10.939 11.067 1.00 76.81 83 ARG A CA 1
ATOM 639 C C . ARG A 1 83 ? 14.657 9.713 10.337 1.00 76.81 83 ARG A C 1
ATOM 641 O O . ARG A 1 83 ? 15.023 8.741 10.989 1.00 76.81 83 ARG A O 1
ATOM 648 N N . ARG A 1 84 ? 14.718 9.748 9.001 1.00 79.00 84 ARG A N 1
ATOM 649 C CA . ARG A 1 84 ? 15.131 8.603 8.169 1.00 79.00 84 ARG A CA 1
ATOM 650 C C . ARG A 1 84 ? 16.616 8.574 7.812 1.00 79.00 84 ARG A C 1
ATOM 652 O O . ARG A 1 84 ? 17.167 7.487 7.690 1.00 79.00 84 ARG A O 1
ATOM 659 N N . ALA A 1 85 ? 17.268 9.728 7.677 1.00 79.81 85 ALA A N 1
ATOM 660 C CA . ALA A 1 85 ? 18.679 9.837 7.308 1.00 79.81 85 ALA A CA 1
ATOM 661 C C . ALA A 1 85 ? 19.631 8.949 8.143 1.00 79.81 85 ALA A C 1
ATOM 663 O O . ALA A 1 85 ? 20.419 8.230 7.529 1.00 79.81 85 ALA A O 1
ATOM 664 N N . PRO A 1 86 ? 19.559 8.901 9.493 1.00 79.62 86 PRO A N 1
ATOM 665 C CA . PRO A 1 86 ? 20.487 8.075 10.275 1.00 79.62 86 PRO A CA 1
ATOM 666 C C . PRO A 1 86 ? 20.243 6.565 10.115 1.00 79.62 86 PRO A C 1
ATOM 668 O O . PRO A 1 86 ? 21.150 5.766 10.324 1.00 79.62 86 PRO A O 1
ATOM 671 N N . LEU A 1 87 ? 19.033 6.162 9.715 1.00 79.12 87 LEU A N 1
ATOM 672 C CA . LEU A 1 87 ? 18.650 4.764 9.493 1.00 79.12 87 LEU A CA 1
ATOM 673 C C . LEU A 1 87 ? 18.902 4.311 8.043 1.00 79.12 87 LEU A C 1
ATOM 675 O O . LEU A 1 87 ? 18.676 3.155 7.701 1.00 79.12 87 LEU A O 1
ATOM 679 N N . TYR A 1 88 ? 19.395 5.199 7.176 1.00 80.19 88 TYR A N 1
ATOM 680 C CA . TYR A 1 88 ? 19.546 4.900 5.754 1.00 80.19 88 TYR A CA 1
ATOM 681 C C . TYR A 1 88 ? 20.575 3.793 5.481 1.00 80.19 88 TYR A C 1
ATOM 683 O O . TYR A 1 88 ? 20.408 3.000 4.561 1.00 80.19 88 TYR A O 1
ATOM 691 N N . ILE A 1 89 ? 21.630 3.700 6.293 1.00 79.38 89 ILE A N 1
ATOM 692 C CA . ILE A 1 89 ? 22.668 2.670 6.131 1.00 79.38 89 ILE A CA 1
ATOM 693 C C . ILE A 1 89 ? 22.148 1.293 6.574 1.00 79.38 89 ILE A C 1
ATOM 695 O O . ILE A 1 89 ? 22.443 0.279 5.934 1.00 79.38 89 ILE A O 1
ATOM 699 N N . SER A 1 90 ? 21.334 1.236 7.635 1.00 81.06 90 SER A N 1
ATOM 700 C CA . SER A 1 90 ? 20.725 -0.027 8.067 1.00 81.06 90 SER A CA 1
ATOM 701 C C . SER A 1 90 ? 19.714 -0.545 7.041 1.00 81.06 90 SER A C 1
ATOM 703 O O . SER A 1 90 ? 19.679 -1.745 6.790 1.00 81.06 90 SER A O 1
ATOM 705 N N . ASP A 1 91 ? 18.997 0.340 6.335 1.00 83.44 91 ASP A N 1
ATOM 706 C CA . ASP A 1 91 ? 18.063 -0.039 5.260 1.00 83.44 91 ASP A CA 1
ATOM 707 C C . ASP A 1 91 ? 18.705 -0.873 4.132 1.00 83.44 91 ASP A C 1
ATOM 709 O O . ASP A 1 91 ? 18.012 -1.667 3.490 1.00 83.44 91 ASP A O 1
ATOM 713 N N . TRP A 1 92 ? 20.002 -0.695 3.861 1.00 84.81 92 TRP A N 1
ATOM 714 C CA . TRP A 1 92 ? 20.722 -1.444 2.823 1.00 84.81 92 TRP A CA 1
ATOM 715 C C . TRP A 1 92 ? 21.483 -2.652 3.367 1.00 84.81 92 TRP A C 1
ATOM 717 O O . TRP A 1 92 ? 21.619 -3.651 2.666 1.00 84.81 92 TRP A O 1
ATOM 727 N N . THR A 1 93 ? 21.946 -2.596 4.616 1.00 82.12 93 THR A N 1
ATOM 728 C CA . THR A 1 93 ? 22.752 -3.670 5.217 1.00 82.12 93 THR A CA 1
ATOM 729 C C . THR A 1 93 ? 21.904 -4.754 5.890 1.00 82.12 93 THR A C 1
ATOM 731 O O . THR A 1 93 ? 22.315 -5.914 5.925 1.00 82.12 93 THR A O 1
ATOM 734 N N . ASP A 1 94 ? 20.691 -4.434 6.360 1.00 80.56 94 ASP A N 1
ATOM 735 C CA . ASP A 1 94 ? 19.822 -5.373 7.087 1.00 80.56 94 ASP A CA 1
ATOM 736 C C . ASP A 1 94 ? 19.355 -6.572 6.242 1.00 80.56 94 ASP A C 1
ATOM 738 O O . ASP A 1 94 ? 19.072 -7.636 6.802 1.00 80.56 94 ASP A O 1
ATOM 742 N N . ALA A 1 95 ? 19.314 -6.430 4.912 1.00 78.12 95 ALA A N 1
ATOM 743 C CA . ALA A 1 95 ? 18.927 -7.495 3.981 1.00 78.12 95 ALA A CA 1
ATOM 744 C C . ALA A 1 95 ? 19.988 -8.601 3.837 1.00 78.12 95 ALA A C 1
ATOM 746 O O . ALA A 1 95 ? 19.642 -9.756 3.593 1.00 78.12 95 ALA A O 1
ATOM 747 N N . PHE A 1 96 ? 21.271 -8.259 3.998 1.00 81.00 96 PHE A N 1
ATOM 748 C CA . PHE A 1 96 ? 22.400 -9.174 3.776 1.00 81.00 96 PHE A CA 1
ATOM 749 C C . PHE A 1 96 ? 22.857 -9.903 5.046 1.00 81.00 96 PHE A C 1
ATOM 751 O O . PHE A 1 96 ? 23.770 -10.723 5.002 1.00 81.00 96 PHE A O 1
ATOM 758 N N . LYS A 1 97 ? 22.220 -9.638 6.191 1.00 84.31 97 LYS A N 1
ATOM 759 C CA . LYS A 1 97 ? 22.469 -10.391 7.426 1.00 84.31 97 LYS A CA 1
ATOM 760 C C . LYS A 1 97 ? 21.972 -11.829 7.261 1.00 84.31 97 LYS A C 1
ATOM 762 O O . LYS A 1 97 ? 20.847 -12.032 6.806 1.00 84.31 97 LYS A O 1
ATOM 767 N N . ALA A 1 98 ? 22.772 -12.811 7.685 1.00 76.38 98 ALA A N 1
ATOM 768 C CA . ALA A 1 98 ? 22.490 -14.242 7.500 1.00 76.38 98 ALA A CA 1
ATOM 769 C C . ALA A 1 98 ? 21.089 -14.663 7.991 1.00 76.38 98 ALA A C 1
ATOM 771 O O . ALA A 1 98 ? 20.393 -15.408 7.309 1.00 76.38 98 ALA A O 1
ATOM 772 N N . GLU A 1 99 ? 20.634 -14.106 9.117 1.00 79.00 99 GLU A N 1
ATOM 773 C CA . GLU A 1 99 ? 19.297 -14.351 9.682 1.00 79.00 99 GLU A CA 1
ATOM 774 C C . GLU A 1 99 ? 18.148 -13.901 8.751 1.00 79.00 99 GLU A C 1
ATOM 776 O O . GLU A 1 99 ? 17.086 -14.522 8.698 1.00 79.00 99 GLU A O 1
ATOM 781 N N . ASN A 1 100 ? 18.353 -12.815 8.001 1.00 83.06 100 ASN A N 1
ATOM 782 C CA . ASN A 1 100 ? 17.333 -12.183 7.161 1.00 83.06 100 ASN A CA 1
ATOM 783 C C . ASN A 1 100 ? 17.450 -12.569 5.680 1.00 83.06 100 ASN A C 1
ATOM 785 O O . ASN A 1 100 ? 16.520 -12.315 4.909 1.00 83.06 100 ASN A O 1
ATOM 789 N N . PHE A 1 101 ? 18.577 -13.156 5.271 1.00 85.12 101 PHE A N 1
ATOM 790 C CA . PHE A 1 101 ? 18.901 -13.406 3.870 1.00 85.12 101 PHE A CA 1
ATOM 791 C C . PHE A 1 101 ? 17.876 -14.322 3.192 1.00 85.12 101 PHE A C 1
ATOM 793 O O . PHE A 1 101 ? 17.305 -13.950 2.170 1.00 85.12 101 PHE A O 1
ATOM 800 N N . GLN A 1 102 ? 17.541 -15.465 3.802 1.00 86.06 102 GLN A N 1
ATOM 801 C CA . GLN A 1 102 ? 16.567 -16.410 3.236 1.00 86.06 102 GLN A CA 1
ATOM 802 C C . GLN A 1 102 ? 15.176 -15.778 3.048 1.00 86.06 102 GLN A C 1
ATOM 804 O O . GLN A 1 102 ? 14.546 -15.956 2.004 1.00 86.06 102 GLN A O 1
ATOM 809 N N . LYS A 1 103 ? 14.707 -14.994 4.029 1.00 86.62 103 LYS A N 1
ATOM 810 C CA . LYS A 1 103 ? 13.430 -14.261 3.937 1.00 86.62 103 LYS A CA 1
ATOM 811 C C . LYS A 1 103 ? 13.464 -13.204 2.839 1.00 86.62 103 LYS A C 1
ATOM 813 O O . LYS A 1 103 ? 12.506 -13.074 2.083 1.00 86.62 103 LYS A O 1
ATOM 818 N N . SER A 1 104 ? 14.579 -12.486 2.726 1.00 87.94 104 SER A N 1
ATOM 819 C CA . SER A 1 104 ? 14.763 -11.446 1.713 1.00 87.94 104 SER A CA 1
ATOM 820 C C . SER A 1 104 ? 14.778 -12.042 0.303 1.00 87.94 104 SER A C 1
ATOM 822 O O . SER A 1 104 ? 14.084 -11.533 -0.570 1.00 87.94 104 SER A O 1
ATOM 824 N N . VAL A 1 105 ? 15.482 -13.160 0.090 1.00 90.00 105 VAL A N 1
ATOM 825 C CA . VAL A 1 105 ? 15.516 -13.878 -1.197 1.00 90.00 105 VAL A CA 1
ATOM 826 C C . VAL A 1 105 ? 14.136 -14.420 -1.572 1.00 90.00 105 VAL A C 1
ATOM 828 O O . VAL A 1 105 ? 13.685 -14.206 -2.695 1.00 90.00 105 VAL A O 1
ATOM 831 N N . SER A 1 106 ? 13.429 -15.057 -0.633 1.00 87.56 106 SER A N 1
ATOM 832 C CA . SER A 1 106 ? 12.066 -15.556 -0.870 1.00 87.56 106 SER A CA 1
ATOM 833 C C . SER A 1 106 ? 11.105 -14.425 -1.260 1.00 87.56 106 SER A C 1
ATOM 835 O O . SER A 1 106 ? 10.378 -14.533 -2.246 1.00 87.56 106 SER A O 1
ATOM 837 N N . SER A 1 107 ? 11.171 -13.295 -0.547 1.00 89.31 107 SER A N 1
ATOM 838 C CA . SER A 1 107 ? 10.386 -12.093 -0.847 1.00 89.31 107 SER A CA 1
ATOM 839 C C . SER A 1 107 ? 10.690 -11.525 -2.240 1.00 89.31 107 SER A C 1
ATOM 841 O O . SER A 1 107 ? 9.761 -11.200 -2.982 1.00 89.31 107 SER A O 1
ATOM 843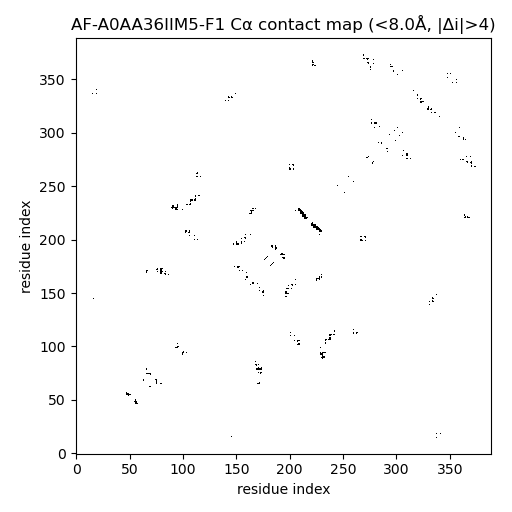 N N . ILE A 1 108 ? 11.972 -11.464 -2.628 1.00 90.69 108 ILE A N 1
ATOM 844 C CA . ILE A 1 108 ? 12.404 -11.009 -3.960 1.00 90.69 108 ILE A CA 1
ATOM 845 C C . ILE A 1 108 ? 11.822 -11.904 -5.049 1.00 90.69 108 ILE A C 1
ATOM 847 O O . ILE A 1 108 ? 11.209 -11.390 -5.979 1.00 90.69 108 ILE A O 1
ATOM 851 N N . LEU A 1 109 ? 11.981 -13.225 -4.936 1.00 88.44 109 LEU A N 1
ATOM 852 C CA . LEU A 1 109 ? 11.488 -14.174 -5.939 1.00 88.44 109 LEU A CA 1
ATOM 853 C C . LEU A 1 109 ? 9.963 -14.114 -6.066 1.00 88.44 109 LEU A C 1
ATOM 855 O O . LEU A 1 109 ? 9.430 -14.039 -7.173 1.00 88.44 109 LEU A O 1
ATOM 859 N N . TYR A 1 110 ? 9.268 -14.097 -4.930 1.00 87.19 110 TYR A N 1
ATOM 860 C CA . TYR A 1 110 ? 7.814 -14.028 -4.882 1.00 87.19 110 TYR A CA 1
ATOM 861 C C . TYR A 1 110 ? 7.273 -12.753 -5.546 1.00 87.19 110 TYR A C 1
ATOM 863 O O . TYR A 1 110 ? 6.406 -12.822 -6.420 1.00 87.19 110 TYR A O 1
ATOM 871 N N . LEU A 1 111 ? 7.813 -11.585 -5.185 1.00 88.44 111 LEU A N 1
ATOM 872 C CA . LEU A 1 111 ? 7.364 -10.312 -5.749 1.00 88.44 111 LEU A CA 1
ATOM 873 C C . LEU A 1 111 ? 7.839 -10.078 -7.178 1.00 88.44 111 LEU A C 1
ATOM 875 O O . LEU A 1 111 ? 7.142 -9.411 -7.937 1.00 88.44 111 LEU A O 1
ATOM 879 N N . PHE A 1 112 ? 8.982 -10.637 -7.567 1.00 88.81 112 PHE A N 1
ATOM 880 C CA . PHE A 1 112 ? 9.429 -10.632 -8.953 1.00 88.81 112 PHE A CA 1
ATOM 881 C C . PHE A 1 112 ? 8.402 -11.333 -9.851 1.00 88.81 112 PHE A C 1
ATOM 883 O O . PHE A 1 112 ? 7.916 -10.725 -10.802 1.00 88.81 112 PHE A O 1
ATOM 890 N N . ILE A 1 113 ? 7.981 -12.555 -9.500 1.00 84.25 113 ILE A N 1
ATOM 891 C CA . ILE A 1 113 ? 6.954 -13.296 -10.254 1.00 84.25 113 ILE A CA 1
ATOM 892 C C . ILE A 1 113 ? 5.629 -12.519 -10.285 1.00 84.25 113 ILE A C 1
ATOM 894 O O . ILE A 1 113 ? 5.005 -12.399 -11.340 1.00 84.25 113 ILE A O 1
ATOM 898 N N . ALA A 1 114 ? 5.224 -11.938 -9.153 1.00 82.38 114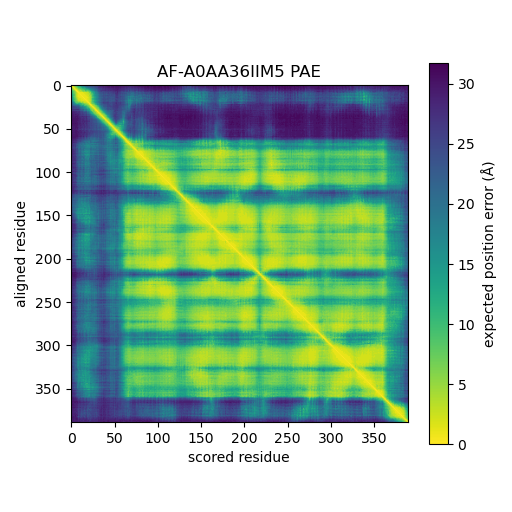 ALA A N 1
ATOM 899 C CA . ALA A 1 114 ? 4.028 -11.102 -9.066 1.00 82.38 114 ALA A CA 1
ATOM 900 C C . ALA A 1 114 ? 4.082 -9.857 -9.974 1.00 82.38 114 ALA A C 1
ATOM 902 O O . ALA A 1 114 ? 3.066 -9.461 -10.548 1.00 82.38 114 ALA A O 1
ATOM 903 N N . ALA A 1 115 ? 5.256 -9.238 -10.109 1.00 81.06 115 ALA A N 1
ATOM 904 C CA . ALA A 1 115 ? 5.460 -8.017 -10.883 1.00 81.06 115 ALA A CA 1
ATOM 905 C C . ALA A 1 115 ? 5.687 -8.260 -12.387 1.00 81.06 115 ALA A C 1
ATOM 907 O O . ALA A 1 115 ? 5.506 -7.336 -13.181 1.00 81.06 115 ALA A O 1
ATOM 908 N N . LEU A 1 116 ? 6.030 -9.486 -12.805 1.00 78.06 116 LEU A N 1
ATOM 909 C CA . LEU A 1 116 ? 6.220 -9.830 -14.220 1.00 78.06 116 LEU A CA 1
ATOM 910 C C . LEU A 1 116 ? 4.920 -9.777 -15.032 1.00 78.06 116 LEU A C 1
ATOM 912 O O . LEU A 1 116 ? 4.906 -9.314 -16.171 1.00 78.06 116 LEU A O 1
ATOM 916 N N . ALA A 1 117 ? 3.812 -10.246 -14.468 1.00 69.88 117 ALA A N 1
ATOM 917 C CA . ALA A 1 117 ? 2.573 -10.386 -15.226 1.00 69.88 117 ALA A CA 1
ATOM 918 C C . ALA A 1 117 ? 1.912 -9.055 -15.649 1.00 69.88 117 ALA A C 1
ATOM 920 O O . ALA A 1 117 ? 1.474 -8.962 -16.802 1.00 69.88 117 ALA A O 1
ATOM 921 N N . PRO A 1 118 ? 1.865 -7.997 -14.812 1.00 66.25 118 PRO A N 1
ATOM 922 C CA . PRO A 1 118 ? 1.408 -6.688 -15.263 1.00 66.25 118 PRO A CA 1
ATOM 923 C C . PRO A 1 118 ? 2.360 -6.107 -16.315 1.00 66.25 118 PRO A C 1
ATOM 925 O O . PRO A 1 118 ? 1.893 -5.591 -17.327 1.00 66.25 118 PRO A O 1
ATOM 928 N N . ALA A 1 119 ? 3.679 -6.258 -16.136 1.00 69.19 119 ALA A N 1
ATOM 929 C CA . ALA A 1 119 ? 4.682 -5.741 -17.070 1.00 69.19 119 ALA A CA 1
ATOM 930 C C . ALA A 1 119 ? 4.520 -6.311 -18.492 1.00 69.19 119 ALA A C 1
ATOM 932 O O . ALA A 1 119 ? 4.590 -5.562 -19.462 1.00 69.19 119 ALA A O 1
ATOM 933 N N . ILE A 1 120 ? 4.209 -7.606 -18.621 1.00 65.62 120 ILE A N 1
ATOM 934 C CA . ILE A 1 120 ? 3.937 -8.251 -19.919 1.00 65.62 120 ILE A CA 1
ATOM 935 C C . ILE A 1 120 ? 2.643 -7.718 -20.563 1.00 65.62 120 ILE A C 1
ATOM 937 O O . ILE A 1 120 ? 2.535 -7.656 -21.785 1.00 65.62 120 ILE A O 1
ATOM 941 N N . THR A 1 121 ? 1.658 -7.311 -19.759 1.00 61.72 121 THR A N 1
ATOM 942 C CA . THR A 1 121 ? 0.338 -6.877 -20.249 1.00 61.72 121 THR A CA 1
ATOM 943 C C . THR A 1 121 ? 0.354 -5.436 -20.787 1.00 61.72 121 THR A C 1
ATOM 945 O O . THR A 1 121 ? -0.366 -5.124 -21.735 1.00 61.72 121 THR A O 1
ATOM 948 N N . PHE A 1 122 ? 1.188 -4.553 -20.225 1.00 56.84 122 PHE A N 1
ATOM 949 C CA . PHE A 1 122 ? 1.199 -3.121 -20.564 1.00 56.84 122 PHE A CA 1
ATOM 950 C C . PHE A 1 122 ? 1.973 -2.746 -21.840 1.00 56.84 122 PHE A C 1
ATOM 952 O O . PHE A 1 122 ? 1.850 -1.614 -22.298 1.00 56.84 122 PHE A O 1
ATOM 959 N N . GLY A 1 123 ? 2.712 -3.667 -22.463 1.00 54.78 123 GLY A N 1
ATOM 960 C CA . GLY A 1 123 ? 3.518 -3.390 -23.664 1.00 54.78 123 GLY A CA 1
ATOM 961 C C . GLY A 1 123 ? 2.746 -3.234 -24.986 1.00 54.78 123 GLY A C 1
ATOM 962 O O . GLY A 1 123 ? 3.326 -3.494 -26.031 1.00 54.78 123 GLY A O 1
ATOM 963 N N . SER A 1 124 ? 1.448 -2.896 -24.975 1.00 47.59 124 SER A N 1
ATOM 964 C CA . SER A 1 124 ? 0.577 -3.028 -26.163 1.00 47.59 124 SER A CA 1
ATOM 965 C C . SER A 1 124 ? -0.352 -1.844 -26.483 1.00 47.59 124 SER A C 1
ATOM 967 O O . SER A 1 124 ? -1.288 -2.009 -27.264 1.00 47.59 124 SER A O 1
ATOM 969 N N . ILE A 1 125 ? -0.131 -0.645 -25.930 1.00 53.97 125 ILE A N 1
ATOM 970 C CA . ILE A 1 125 ? -1.021 0.506 -26.183 1.00 53.97 125 ILE A CA 1
ATOM 971 C C . ILE A 1 125 ? -0.242 1.703 -26.735 1.00 53.97 125 ILE A C 1
ATOM 973 O O . ILE A 1 125 ? 0.083 2.626 -25.997 1.00 53.97 125 ILE A O 1
ATOM 977 N N . ASP A 1 126 ? -0.036 1.718 -28.052 1.00 52.59 126 ASP A N 1
ATOM 978 C CA . ASP A 1 126 ? 0.283 2.936 -28.800 1.00 52.59 126 ASP A CA 1
ATOM 979 C C . ASP A 1 126 ? -1.006 3.474 -29.425 1.00 52.59 126 ASP A C 1
ATOM 981 O O . ASP A 1 126 ? -1.496 2.978 -30.440 1.00 52.59 126 ASP A O 1
ATOM 985 N N . ARG A 1 127 ? -1.603 4.488 -28.794 1.00 61.69 127 ARG A N 1
ATOM 986 C CA . ARG A 1 127 ? -2.657 5.292 -29.423 1.00 61.69 127 ARG A CA 1
ATOM 987 C C . ARG A 1 127 ? -2.117 6.689 -29.658 1.00 61.69 127 ARG A C 1
ATOM 989 O O . ARG A 1 127 ? -1.829 7.411 -28.708 1.00 61.69 127 ARG A O 1
ATOM 996 N N . GLN A 1 128 ? -2.006 7.070 -30.925 1.00 62.16 128 GLN A N 1
ATOM 997 C CA . GLN A 1 128 ? -1.688 8.440 -31.305 1.00 62.16 128 GLN A CA 1
ATOM 998 C C . GLN A 1 128 ? -2.861 9.346 -30.915 1.00 62.16 128 GLN A C 1
ATOM 1000 O O . GLN A 1 128 ? -3.985 9.161 -31.383 1.00 62.16 128 GLN A O 1
ATOM 1005 N N . PHE A 1 129 ? -2.604 10.309 -30.030 1.00 61.69 129 PHE A N 1
ATOM 1006 C CA . PHE A 1 129 ? -3.566 11.350 -29.685 1.00 61.69 129 PHE A CA 1
ATOM 1007 C C . PHE A 1 129 ? -3.325 12.590 -30.551 1.00 61.69 129 PHE A C 1
ATOM 1009 O O . PHE A 1 129 ? -2.175 12.990 -30.741 1.00 61.69 129 PHE A O 1
ATOM 1016 N N . PRO A 1 130 ? -4.384 13.232 -31.067 1.00 76.12 130 PRO A N 1
ATOM 1017 C CA . PRO A 1 130 ? -4.234 14.460 -31.829 1.00 76.12 130 PRO A CA 1
ATOM 1018 C C . PRO A 1 130 ? -3.807 15.621 -30.914 1.00 76.12 130 PRO A C 1
ATOM 1020 O O . PRO A 1 130 ? -4.251 15.716 -29.770 1.00 76.12 130 PRO A O 1
ATOM 1023 N N . ALA A 1 131 ? -2.980 16.540 -31.426 1.00 73.56 131 ALA A N 1
ATOM 1024 C CA . ALA A 1 131 ? -2.367 17.623 -30.642 1.00 73.56 131 ALA A CA 1
ATOM 1025 C C . ALA A 1 131 ? -3.380 18.562 -29.946 1.00 73.56 131 ALA A C 1
ATOM 1027 O O . ALA A 1 131 ? -3.090 19.111 -28.885 1.00 73.56 131 ALA A O 1
ATOM 1028 N N . TRP A 1 132 ? -4.600 18.700 -30.481 1.00 74.12 132 TRP A N 1
ATOM 1029 C CA . TRP A 1 132 ? -5.685 19.462 -29.842 1.00 74.12 132 TRP A CA 1
ATOM 1030 C C . TRP A 1 132 ? -6.215 18.800 -28.555 1.00 74.12 132 TRP A C 1
ATOM 1032 O O . TRP A 1 132 ? -6.763 19.477 -27.685 1.00 74.12 132 TRP A O 1
ATOM 1042 N N . GLY A 1 133 ? -6.002 17.490 -28.387 1.00 71.19 133 GLY A N 1
ATOM 1043 C CA . GLY A 1 133 ? -6.366 16.734 -27.188 1.00 71.19 133 GLY A CA 1
ATOM 1044 C C . GLY A 1 133 ? -5.567 17.127 -25.940 1.00 71.19 133 GLY A C 1
ATOM 1045 O O . GLY A 1 133 ? -6.011 16.852 -24.826 1.00 71.19 133 GLY A O 1
ATOM 1046 N N . ILE A 1 134 ? -4.439 17.832 -26.096 1.00 74.25 134 ILE A N 1
ATOM 1047 C CA . ILE A 1 134 ? -3.616 18.325 -24.979 1.00 74.25 134 ILE A CA 1
ATOM 1048 C C . ILE A 1 134 ? -4.392 19.350 -24.135 1.00 74.25 134 ILE A C 1
ATOM 1050 O O . ILE A 1 134 ? -4.313 19.321 -22.909 1.00 74.25 134 ILE A O 1
ATOM 1054 N N . ALA A 1 135 ? -5.208 20.208 -24.761 1.00 75.50 135 ALA A N 1
ATOM 1055 C CA . ALA A 1 135 ? -6.031 21.181 -24.038 1.00 75.50 135 ALA A CA 1
ATOM 1056 C C . ALA A 1 135 ? -7.126 20.499 -23.194 1.00 75.50 135 ALA A C 1
ATOM 1058 O O . ALA A 1 135 ? -7.383 20.901 -22.059 1.00 75.50 135 ALA A O 1
ATOM 1059 N N . TYR A 1 136 ? -7.719 19.416 -23.707 1.00 78.06 136 TYR A N 1
ATOM 1060 C CA . TYR A 1 136 ? -8.682 18.604 -22.958 1.00 78.06 136 TYR A CA 1
ATOM 1061 C C . TYR A 1 136 ? -8.030 17.790 -21.833 1.00 78.06 136 TYR A C 1
ATOM 1063 O O . TYR A 1 136 ? -8.699 17.493 -20.846 1.00 78.06 136 TYR A O 1
ATOM 1071 N N . ALA A 1 137 ? -6.732 17.477 -21.928 1.00 77.56 137 ALA A N 1
ATOM 1072 C CA . ALA A 1 137 ? -6.006 16.684 -20.934 1.00 77.56 137 ALA A CA 1
ATOM 1073 C C . ALA A 1 137 ? -5.826 17.387 -19.572 1.00 77.56 137 ALA A C 1
ATOM 1075 O O . ALA A 1 137 ? -5.535 16.715 -18.581 1.00 77.56 137 ALA A O 1
ATOM 1076 N N . ILE A 1 138 ? -6.059 18.704 -19.480 1.00 80.44 138 ILE A N 1
ATOM 1077 C CA . ILE A 1 138 ? -6.002 19.452 -18.211 1.00 80.44 138 ILE A CA 1
ATOM 1078 C C . ILE A 1 138 ? -7.070 18.960 -17.219 1.00 80.44 138 ILE A C 1
ATOM 1080 O O . ILE A 1 138 ? -6.800 18.846 -16.026 1.00 80.44 138 ILE A O 1
ATOM 1084 N N . ILE A 1 139 ? -8.279 18.638 -17.687 1.00 79.12 139 ILE A N 1
ATOM 1085 C CA . ILE A 1 139 ? -9.368 18.210 -16.793 1.00 79.12 139 ILE A CA 1
ATOM 1086 C C . ILE A 1 139 ? -9.093 16.799 -16.225 1.00 79.12 139 ILE A C 1
ATOM 1088 O O . ILE A 1 139 ? -9.125 16.637 -15.001 1.00 79.12 139 ILE A O 1
ATOM 1092 N N . PRO A 1 140 ? -8.749 15.781 -17.043 1.00 80.38 140 PRO A N 1
ATOM 1093 C CA . PRO A 1 140 ? -8.344 14.469 -16.544 1.00 80.38 140 PRO A CA 1
ATOM 1094 C C . PRO A 1 140 ? -7.079 14.498 -15.680 1.00 80.38 140 PRO A C 1
ATOM 1096 O O . PRO A 1 140 ? -6.985 13.709 -14.741 1.00 80.38 140 PRO A O 1
ATOM 1099 N N . SER A 1 141 ? -6.116 15.392 -15.948 1.00 83.81 141 SER A N 1
ATOM 1100 C CA . SER A 1 141 ? -4.863 15.438 -15.180 1.00 83.81 141 SER A CA 1
ATOM 1101 C C . SER A 1 141 ? -5.087 15.797 -13.711 1.00 83.81 141 SER A C 1
ATOM 1103 O O . SER A 1 141 ? -4.438 15.214 -12.844 1.00 83.81 141 SER A O 1
ATOM 1105 N N . ILE A 1 142 ? -6.063 16.660 -13.407 1.00 83.25 142 ILE A N 1
ATOM 1106 C CA . ILE A 1 142 ? -6.474 16.957 -12.027 1.00 83.25 142 ILE A CA 1
ATOM 1107 C C . ILE A 1 142 ? -7.016 15.689 -11.351 1.00 83.25 142 ILE A C 1
ATOM 1109 O O . ILE A 1 142 ? -6.629 15.375 -10.225 1.00 83.25 142 ILE A O 1
ATOM 1113 N N . GLY A 1 143 ? -7.866 14.924 -12.044 1.00 82.06 143 GLY A N 1
ATOM 1114 C CA . GLY A 1 143 ? -8.386 13.648 -11.543 1.00 82.06 143 GLY A CA 1
ATOM 1115 C C . GLY A 1 143 ? -7.278 12.624 -11.279 1.00 82.06 143 GLY A C 1
ATOM 1116 O O . GLY A 1 143 ? -7.258 11.996 -10.220 1.00 82.06 143 GLY A O 1
ATOM 1117 N N . PHE A 1 144 ? -6.309 12.507 -12.191 1.00 83.12 144 PHE A N 1
ATOM 1118 C CA . PHE A 1 144 ? -5.134 11.648 -12.018 1.00 83.12 144 PHE A CA 1
ATOM 1119 C C . PHE A 1 144 ? -4.213 12.114 -10.887 1.00 83.12 144 PHE A C 1
ATOM 1121 O O . PHE A 1 144 ? -3.662 11.275 -10.176 1.00 83.12 144 PHE A O 1
ATOM 1128 N N . ALA A 1 145 ? -4.066 13.423 -10.673 1.00 85.75 145 ALA A N 1
ATOM 1129 C CA . ALA A 1 145 ? -3.292 13.964 -9.560 1.00 85.75 145 ALA A CA 1
ATOM 1130 C C . ALA A 1 145 ? -3.944 13.627 -8.210 1.00 85.75 145 ALA A C 1
ATOM 1132 O O . ALA A 1 145 ? -3.262 13.155 -7.298 1.00 85.75 145 ALA A O 1
ATOM 1133 N N . VAL A 1 146 ? -5.269 13.795 -8.098 1.00 83.44 146 VAL A N 1
ATOM 1134 C CA . VAL A 1 146 ? -6.035 13.408 -6.901 1.00 83.44 146 VAL A CA 1
ATOM 1135 C C . VAL A 1 146 ? -5.944 11.903 -6.668 1.00 83.44 146 VAL A C 1
ATOM 1137 O O . VAL A 1 146 ? -5.630 11.483 -5.555 1.00 83.44 146 VAL A O 1
ATOM 1140 N N . LEU A 1 147 ? -6.147 11.088 -7.707 1.00 83.44 147 LEU A N 1
ATOM 1141 C CA . LEU A 1 147 ? -6.004 9.634 -7.613 1.00 83.44 147 LEU A CA 1
ATOM 1142 C C . LEU A 1 147 ? -4.595 9.245 -7.156 1.00 83.44 147 LEU A C 1
ATOM 1144 O O . LEU A 1 147 ? -4.438 8.451 -6.235 1.00 83.44 147 LEU A O 1
ATOM 1148 N N . GLY A 1 148 ? -3.565 9.845 -7.754 1.00 85.75 148 GLY A N 1
ATOM 1149 C CA . GLY A 1 148 ? -2.178 9.552 -7.427 1.00 85.75 148 GLY A CA 1
ATOM 1150 C C . GLY A 1 148 ? -1.822 9.901 -5.982 1.00 85.75 148 GLY A C 1
ATOM 1151 O O . GLY A 1 148 ? -1.147 9.115 -5.312 1.00 85.75 148 GLY A O 1
ATOM 1152 N N . TYR A 1 149 ? -2.321 11.035 -5.484 1.00 86.75 149 TYR A N 1
ATOM 1153 C CA . TYR A 1 149 ? -2.201 11.427 -4.080 1.00 86.75 149 TYR A CA 1
ATOM 1154 C C . TYR A 1 149 ? -2.923 10.440 -3.153 1.00 86.75 149 TYR A C 1
ATOM 1156 O O . TYR A 1 149 ? -2.342 9.991 -2.162 1.00 86.75 149 TYR A O 1
ATOM 1164 N N . LEU A 1 150 ? -4.169 10.074 -3.473 1.00 83.94 150 LEU A N 1
ATOM 1165 C CA . LEU A 1 150 ? -4.956 9.141 -2.666 1.00 83.94 150 LEU A CA 1
ATOM 1166 C C . LEU A 1 150 ? -4.306 7.759 -2.623 1.00 83.94 150 LEU A C 1
ATOM 1168 O O . LEU A 1 150 ? -4.095 7.238 -1.534 1.00 83.94 150 LEU A O 1
ATOM 1172 N N . ASP A 1 151 ? -3.908 7.196 -3.761 1.00 86.38 151 ASP A N 1
ATOM 1173 C CA . ASP A 1 151 ? -3.270 5.879 -3.822 1.00 86.38 151 ASP A CA 1
ATOM 1174 C C . ASP A 1 151 ? -1.963 5.845 -3.024 1.00 86.38 151 ASP A C 1
ATOM 1176 O O . ASP A 1 151 ? -1.701 4.878 -2.304 1.00 86.38 151 ASP A O 1
ATOM 1180 N N . GLN A 1 152 ? -1.148 6.908 -3.104 1.00 89.62 152 GLN A N 1
ATOM 1181 C CA . GLN A 1 152 ? 0.100 7.001 -2.341 1.00 89.62 152 GLN A CA 1
ATOM 1182 C C . GLN A 1 152 ? -0.160 7.019 -0.832 1.00 89.62 152 GLN A C 1
ATOM 1184 O O . GLN A 1 152 ? 0.471 6.276 -0.074 1.00 89.62 152 GLN A O 1
ATOM 1189 N N . ASN A 1 153 ? -1.078 7.874 -0.386 1.00 86.00 153 ASN A N 1
ATOM 1190 C CA . ASN A 1 153 ? -1.340 8.068 1.036 1.00 86.00 153 ASN A CA 1
ATOM 1191 C C . ASN A 1 153 ? -2.108 6.890 1.635 1.00 86.00 153 ASN A C 1
ATOM 1193 O O . ASN A 1 153 ? -1.762 6.419 2.713 1.00 86.00 153 ASN A O 1
ATOM 1197 N N . LEU A 1 154 ? -3.093 6.341 0.924 1.00 85.00 154 LEU A N 1
ATOM 1198 C CA . LEU A 1 154 ? -3.818 5.156 1.376 1.00 85.00 154 LEU A CA 1
ATOM 1199 C C . LEU A 1 154 ? -2.880 3.952 1.472 1.00 85.00 154 LEU A C 1
ATOM 1201 O O . LEU A 1 154 ? -2.857 3.281 2.503 1.00 85.00 154 LEU A O 1
ATOM 1205 N N . THR A 1 155 ? -2.050 3.718 0.452 1.00 89.06 155 THR A N 1
ATOM 1206 C CA . THR A 1 155 ? -1.086 2.610 0.478 1.00 89.06 155 THR A CA 1
ATOM 1207 C C . THR A 1 155 ? -0.075 2.778 1.608 1.00 89.06 155 THR A C 1
ATOM 1209 O O . THR A 1 155 ? 0.124 1.849 2.391 1.00 89.06 155 THR A O 1
ATOM 1212 N N . SER A 1 156 ? 0.521 3.964 1.759 1.00 85.44 156 SER A N 1
ATOM 1213 C CA . SER A 1 156 ? 1.502 4.207 2.822 1.00 85.44 156 SER A CA 1
ATOM 1214 C C . SER A 1 156 ? 0.890 4.118 4.224 1.00 85.44 156 SER A C 1
ATOM 1216 O O . SER A 1 156 ? 1.552 3.603 5.119 1.00 85.44 156 SER A O 1
ATOM 1218 N N . ILE A 1 157 ? -0.363 4.532 4.440 1.00 83.25 157 ILE A N 1
ATOM 1219 C CA . ILE A 1 157 ? -1.063 4.379 5.730 1.00 83.25 157 ILE A CA 1
ATOM 1220 C C . ILE A 1 157 ? -1.365 2.908 6.035 1.00 83.25 157 ILE A C 1
ATOM 1222 O O . ILE A 1 157 ? -1.264 2.480 7.187 1.00 83.25 157 ILE A O 1
ATOM 1226 N N . ILE A 1 158 ? -1.749 2.117 5.030 1.00 82.69 158 ILE A N 1
ATOM 1227 C CA . ILE A 1 158 ? -2.030 0.690 5.230 1.00 82.69 158 ILE A CA 1
ATOM 1228 C C . ILE A 1 158 ? -0.739 -0.076 5.547 1.00 82.69 158 ILE A C 1
ATOM 1230 O O . ILE A 1 158 ? -0.732 -0.915 6.449 1.00 82.69 158 ILE A O 1
ATOM 1234 N N . VAL A 1 159 ? 0.357 0.249 4.860 1.00 84.62 159 VAL A N 1
ATOM 1235 C CA . VAL A 1 159 ? 1.686 -0.331 5.098 1.00 84.62 159 VAL A CA 1
ATOM 1236 C C . VAL A 1 159 ? 2.234 0.087 6.462 1.00 84.62 159 VAL A C 1
ATOM 1238 O O . VAL A 1 159 ? 2.608 -0.774 7.252 1.00 84.62 159 VAL A O 1
ATOM 1241 N N . ASN A 1 160 ? 2.202 1.383 6.787 1.00 82.50 160 ASN A N 1
ATOM 1242 C CA . ASN A 1 160 ? 2.704 1.933 8.053 1.00 82.50 160 ASN A CA 1
ATOM 1243 C C . ASN A 1 160 ? 1.716 1.797 9.218 1.00 82.50 160 ASN A C 1
ATOM 1245 O O . ASN A 1 160 ? 1.839 2.478 10.240 1.00 82.50 160 ASN A O 1
ATOM 1249 N N . ARG A 1 161 ? 0.711 0.928 9.088 1.00 74.25 161 ARG A N 1
ATOM 1250 C CA . ARG A 1 161 ? -0.239 0.687 10.166 1.00 74.25 161 ARG A CA 1
ATOM 1251 C C . ARG A 1 161 ? 0.517 0.133 11.384 1.00 74.25 161 ARG A C 1
ATOM 1253 O O . ARG A 1 161 ? 1.263 -0.834 11.226 1.00 74.25 161 ARG A O 1
ATOM 1260 N N . PRO A 1 162 ? 0.273 0.637 12.611 1.00 70.44 162 PRO A N 1
ATOM 1261 C CA . PRO A 1 162 ? 0.970 0.163 13.815 1.00 70.44 162 PRO A CA 1
ATOM 1262 C C . PRO A 1 162 ? 0.854 -1.350 14.051 1.00 70.44 162 PRO A C 1
ATOM 1264 O O . PRO A 1 162 ? 1.736 -1.969 14.633 1.00 70.44 162 PRO A O 1
ATOM 1267 N N . SER A 1 163 ? -0.214 -1.973 13.544 1.00 65.38 163 SER A N 1
ATOM 1268 C CA . SER A 1 163 ? -0.425 -3.422 13.604 1.00 65.38 163 SER A CA 1
ATOM 1269 C C . SER A 1 163 ? 0.591 -4.248 12.829 1.00 65.38 163 SER A C 1
ATOM 1271 O O . SER A 1 163 ? 0.678 -5.450 13.058 1.00 65.38 163 SER A O 1
ATOM 1273 N N . ASN A 1 164 ? 1.296 -3.640 11.878 1.00 72.31 164 ASN A N 1
ATOM 1274 C CA . ASN A 1 164 ? 2.325 -4.325 11.113 1.00 72.31 164 ASN A CA 1
ATOM 1275 C C . ASN A 1 164 ? 3.635 -4.412 11.903 1.00 72.31 164 ASN A C 1
ATOM 1277 O O . ASN A 1 164 ? 4.502 -5.171 11.506 1.00 72.31 164 ASN A O 1
ATOM 1281 N N . GLY A 1 165 ? 3.766 -3.714 13.040 1.00 71.81 165 GLY A N 1
ATOM 1282 C CA . GLY A 1 165 ? 4.942 -3.822 13.906 1.00 71.81 165 GLY A CA 1
ATOM 1283 C C . GLY A 1 165 ? 6.205 -3.187 13.319 1.00 71.81 165 GLY A C 1
ATOM 1284 O O . GLY A 1 165 ? 7.310 -3.581 13.686 1.00 71.81 165 GLY A O 1
ATOM 1285 N N . LEU A 1 166 ? 6.044 -2.225 12.405 1.00 77.62 166 LEU A N 1
ATOM 1286 C CA . LEU A 1 166 ? 7.149 -1.439 11.859 1.00 77.62 166 LEU A CA 1
ATOM 1287 C C . LEU A 1 166 ? 7.731 -0.532 12.947 1.00 77.62 166 LEU A C 1
ATOM 1289 O O . LEU A 1 166 ? 6.997 0.124 13.689 1.00 77.62 166 LEU A O 1
ATOM 1293 N N . LYS A 1 167 ? 9.056 -0.518 13.040 1.00 75.38 167 LYS A N 1
ATOM 1294 C CA . LYS A 1 167 ? 9.840 0.212 14.035 1.00 75.38 167 LYS A CA 1
ATOM 1295 C C . LYS A 1 167 ? 10.409 1.512 13.474 1.00 75.38 167 LYS A C 1
ATOM 1297 O O . LYS A 1 167 ? 10.591 2.453 14.246 1.00 75.38 167 LYS A O 1
ATOM 1302 N N . LYS A 1 168 ? 10.710 1.596 12.170 1.00 80.25 168 LYS A N 1
ATOM 1303 C CA . LYS A 1 168 ? 11.240 2.834 11.573 1.00 80.25 168 LYS A CA 1
ATOM 1304 C C . LYS A 1 168 ? 10.108 3.832 11.315 1.00 80.25 168 LYS A C 1
ATOM 1306 O O . LYS A 1 168 ? 8.965 3.472 11.040 1.00 80.25 168 LYS A O 1
ATOM 1311 N N . ALA A 1 169 ? 10.428 5.122 11.416 1.00 74.75 169 ALA A N 1
ATOM 1312 C CA . ALA A 1 169 ? 9.437 6.183 11.268 1.00 74.75 169 ALA A CA 1
ATOM 1313 C C . ALA A 1 169 ? 8.873 6.255 9.827 1.00 74.75 169 ALA A C 1
ATOM 1315 O O . ALA A 1 169 ? 9.635 6.159 8.848 1.00 74.75 169 ALA A O 1
ATOM 1316 N N . PRO A 1 170 ? 7.554 6.478 9.663 1.00 78.44 170 PRO A N 1
ATOM 1317 C CA . PRO A 1 170 ? 6.954 6.701 8.352 1.00 78.44 170 PRO A CA 1
ATOM 1318 C C . PRO A 1 170 ? 7.434 8.032 7.754 1.00 78.44 170 PRO A C 1
ATOM 1320 O O . PRO A 1 170 ? 7.789 8.957 8.485 1.00 78.44 170 PRO A O 1
ATOM 1323 N N . GLY A 1 171 ? 7.450 8.121 6.423 1.00 83.38 171 GLY A N 1
ATOM 1324 C CA . GLY A 1 171 ? 7.909 9.295 5.676 1.00 83.38 171 GLY A CA 1
ATOM 1325 C C . GLY A 1 171 ? 6.896 9.739 4.627 1.00 83.38 171 GLY A C 1
ATOM 1326 O O . GLY A 1 171 ? 7.216 9.746 3.444 1.00 83.38 171 GLY A O 1
ATOM 1327 N N . TYR A 1 172 ? 5.670 10.065 5.045 1.00 84.19 172 TYR A N 1
ATOM 1328 C CA . TYR A 1 172 ? 4.555 10.363 4.137 1.00 84.19 172 TYR A CA 1
ATOM 1329 C C . TYR A 1 172 ? 4.842 11.542 3.197 1.00 84.19 172 TYR A C 1
ATOM 1331 O O . TYR A 1 172 ? 4.543 11.477 2.004 1.00 84.19 172 TYR A O 1
ATOM 1339 N N . HIS A 1 173 ? 5.457 12.612 3.711 1.00 86.62 173 HIS A N 1
ATOM 1340 C CA . HIS A 1 173 ? 5.766 13.792 2.905 1.00 86.62 173 HIS A CA 1
ATOM 1341 C C . HIS A 1 173 ? 6.925 13.522 1.948 1.00 86.62 173 HIS A C 1
ATOM 1343 O O . HIS A 1 173 ? 6.906 13.995 0.812 1.00 86.62 173 HIS A O 1
ATOM 1349 N N . LEU A 1 174 ? 7.920 12.753 2.398 1.00 87.12 174 LEU A N 1
ATOM 1350 C CA . LEU A 1 174 ? 9.041 12.335 1.561 1.00 87.12 174 LEU A CA 1
ATOM 1351 C C . LEU A 1 174 ? 8.575 11.443 0.405 1.00 87.12 174 LEU A C 1
ATOM 1353 O O . LEU A 1 174 ? 8.963 11.681 -0.737 1.00 87.12 174 LEU A O 1
ATOM 1357 N N . ASP A 1 175 ? 7.710 10.470 0.684 1.00 88.94 175 ASP A N 1
ATOM 1358 C CA . ASP A 1 175 ? 7.180 9.548 -0.321 1.00 88.94 175 ASP A CA 1
ATOM 1359 C C . ASP A 1 175 ? 6.359 10.302 -1.387 1.00 88.94 175 ASP A C 1
ATOM 1361 O O . ASP A 1 175 ? 6.509 10.056 -2.587 1.00 88.94 175 ASP A O 1
ATOM 1365 N N . LEU A 1 176 ? 5.539 11.276 -0.969 1.00 88.56 176 LEU A N 1
ATOM 1366 C CA . LEU A 1 176 ? 4.773 12.122 -1.887 1.00 88.56 176 LEU A CA 1
ATOM 1367 C C . LEU A 1 176 ? 5.674 13.057 -2.708 1.00 88.56 176 LEU A C 1
ATOM 1369 O O . LEU A 1 176 ? 5.432 13.238 -3.900 1.00 88.56 176 LEU A O 1
ATOM 1373 N N . PHE A 1 177 ? 6.718 13.627 -2.098 1.00 90.88 177 PHE A N 1
ATOM 1374 C CA . PHE A 1 177 ? 7.672 14.490 -2.794 1.00 90.88 177 PHE A CA 1
ATOM 1375 C C . PHE A 1 177 ? 8.438 13.724 -3.874 1.00 90.88 177 PHE A C 1
ATOM 1377 O O . PHE A 1 177 ? 8.507 14.183 -5.010 1.00 90.88 177 PHE A O 1
ATOM 1384 N N . VAL A 1 178 ? 8.961 12.535 -3.558 1.00 90.38 178 VAL A N 1
ATOM 1385 C CA . VAL A 1 178 ? 9.692 11.711 -4.533 1.00 90.38 178 VAL A CA 1
ATOM 1386 C C . VAL A 1 178 ? 8.781 11.314 -5.695 1.00 90.38 178 VAL A C 1
ATOM 1388 O O . VAL A 1 178 ? 9.151 11.492 -6.856 1.00 90.38 178 VAL A O 1
ATOM 1391 N N . ARG A 1 179 ? 7.558 10.855 -5.407 1.00 89.81 179 ARG A N 1
ATOM 1392 C CA . ARG A 1 179 ? 6.596 10.490 -6.454 1.00 89.81 179 ARG A CA 1
ATOM 1393 C C . ARG A 1 179 ? 6.194 11.687 -7.317 1.00 89.81 179 ARG A C 1
ATOM 1395 O O . ARG A 1 179 ? 6.178 11.579 -8.541 1.00 89.81 179 ARG A O 1
ATOM 1402 N N . GLY A 1 180 ? 5.848 12.805 -6.682 1.00 88.94 180 GLY A N 1
ATOM 1403 C CA . GLY A 1 180 ? 5.312 13.994 -7.342 1.00 88.94 180 GLY A CA 1
ATOM 1404 C C . GLY A 1 180 ? 6.351 14.792 -8.123 1.00 88.94 180 GLY A C 1
ATOM 1405 O O . GLY A 1 180 ? 6.079 15.204 -9.245 1.00 88.94 180 GLY A O 1
ATOM 1406 N N . ALA A 1 181 ? 7.532 15.003 -7.542 1.00 88.88 181 ALA A N 1
ATOM 1407 C CA . ALA A 1 181 ? 8.559 15.876 -8.104 1.00 88.88 181 ALA A CA 1
ATOM 1408 C C . ALA A 1 181 ? 9.593 15.134 -8.963 1.00 88.88 181 ALA A C 1
ATOM 1410 O O . ALA A 1 181 ? 10.152 15.745 -9.868 1.00 88.88 181 ALA A O 1
ATOM 1411 N N . LEU A 1 182 ? 9.857 13.846 -8.702 1.00 89.19 182 LEU A N 1
ATOM 1412 C CA . LEU A 1 182 ? 10.829 13.069 -9.481 1.00 89.19 182 LEU A CA 1
ATOM 1413 C C . LEU A 1 182 ? 10.153 12.067 -10.419 1.00 89.19 182 LEU A C 1
ATOM 1415 O O . LEU A 1 182 ? 10.345 12.137 -11.629 1.00 89.19 182 LEU A O 1
ATOM 1419 N N . THR A 1 183 ? 9.362 11.133 -9.885 1.00 88.81 183 THR A N 1
ATOM 1420 C CA . THR A 1 183 ? 8.883 9.987 -10.678 1.00 88.81 183 THR A CA 1
ATOM 1421 C C . THR A 1 183 ? 7.854 10.382 -11.737 1.00 88.81 183 THR A C 1
ATOM 1423 O O . THR A 1 183 ? 7.996 9.977 -12.887 1.00 88.81 183 THR A O 1
ATOM 1426 N N . LEU A 1 184 ? 6.835 11.176 -11.387 1.00 88.62 184 LEU A N 1
ATOM 1427 C CA . LEU A 1 184 ? 5.788 11.567 -12.339 1.00 88.62 184 LEU A CA 1
ATOM 1428 C C . LEU A 1 184 ? 6.333 12.387 -13.528 1.00 88.62 184 LEU A C 1
ATOM 1430 O O . LEU A 1 184 ? 6.030 12.011 -14.662 1.00 88.62 184 LEU A O 1
ATOM 1434 N N . PRO A 1 185 ? 7.165 13.433 -13.331 1.00 89.50 185 PRO A N 1
ATOM 1435 C CA . PRO A 1 185 ? 7.775 14.156 -14.445 1.00 89.50 185 PRO A CA 1
ATOM 1436 C C . PRO A 1 185 ? 8.702 13.278 -15.287 1.00 89.50 185 PRO A C 1
ATOM 1438 O O . PRO A 1 185 ? 8.654 13.357 -16.510 1.00 89.50 185 PRO A O 1
ATOM 1441 N N . ALA A 1 186 ? 9.499 12.404 -14.660 1.00 89.88 186 ALA A N 1
ATOM 1442 C CA . ALA A 1 186 ? 10.375 11.492 -15.393 1.00 89.88 186 ALA A CA 1
ATOM 1443 C C . ALA A 1 186 ? 9.580 10.529 -16.292 1.00 89.88 186 ALA A C 1
ATOM 1445 O O . ALA A 1 186 ? 9.915 10.376 -17.464 1.00 89.88 186 ALA A O 1
ATOM 1446 N N . CYS A 1 187 ? 8.493 9.932 -15.785 1.00 87.06 187 CYS A N 1
ATOM 1447 C CA . CYS A 1 187 ? 7.606 9.091 -16.593 1.00 87.06 187 CYS A CA 1
ATOM 1448 C C . CYS A 1 187 ? 6.941 9.887 -17.726 1.00 87.06 187 CYS A C 1
ATOM 1450 O O . CYS A 1 187 ? 6.876 9.394 -18.847 1.00 87.06 187 CYS A O 1
ATOM 1452 N N . ALA A 1 188 ? 6.495 11.119 -17.459 1.00 85.31 188 ALA A N 1
ATOM 1453 C CA . ALA A 1 188 ? 5.847 11.965 -18.460 1.00 85.31 188 ALA A CA 1
ATOM 1454 C C . ALA A 1 188 ? 6.797 12.375 -19.600 1.00 85.31 188 ALA A C 1
ATOM 1456 O O . ALA A 1 188 ? 6.410 12.307 -20.763 1.00 85.31 188 ALA A O 1
ATOM 1457 N N . VAL A 1 189 ? 8.039 12.758 -19.282 1.00 86.88 189 VAL A N 1
ATOM 1458 C CA . VAL A 1 189 ? 9.053 13.146 -20.282 1.00 86.88 189 VAL A CA 1
ATOM 1459 C C . VAL A 1 189 ? 9.490 11.951 -21.128 1.00 86.88 189 VAL A C 1
ATOM 1461 O O . VAL A 1 189 ? 9.678 12.090 -22.332 1.00 86.88 189 VAL A O 1
ATOM 1464 N N . LEU A 1 190 ? 9.624 10.772 -20.516 1.00 85.12 190 LEU A N 1
ATOM 1465 C CA . LEU A 1 190 ? 10.024 9.544 -21.208 1.00 85.12 190 LEU A CA 1
ATOM 1466 C C . LEU A 1 190 ? 8.858 8.831 -21.917 1.00 85.12 190 LEU A C 1
ATOM 1468 O O . LEU A 1 190 ? 9.075 7.787 -22.526 1.00 85.12 190 LEU A O 1
ATOM 1472 N N . GLY A 1 191 ? 7.627 9.347 -21.819 1.00 80.25 191 GLY A N 1
ATOM 1473 C CA . GLY A 1 191 ? 6.436 8.702 -22.384 1.00 80.25 191 GLY A CA 1
ATOM 1474 C C . GLY A 1 191 ? 6.097 7.350 -21.743 1.00 80.25 191 GLY A C 1
ATOM 1475 O O . GLY A 1 191 ? 5.413 6.530 -22.350 1.00 80.25 191 GLY A O 1
ATOM 1476 N N . LEU A 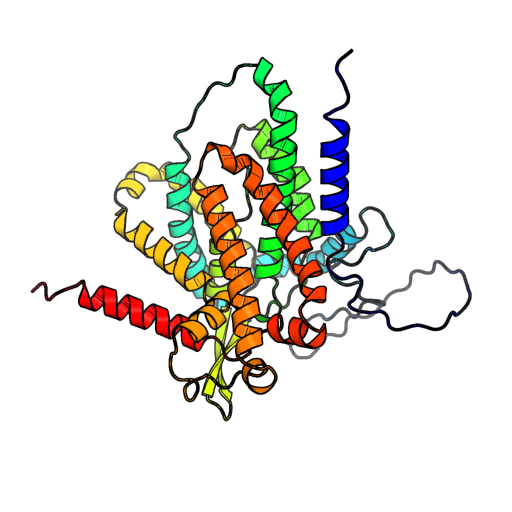1 192 ? 6.583 7.093 -20.527 1.00 83.19 192 LEU A N 1
ATOM 1477 C CA . LEU A 1 192 ? 6.348 5.843 -19.810 1.00 83.19 192 LEU A CA 1
ATOM 1478 C C . LEU A 1 192 ? 4.994 5.877 -19.080 1.00 83.19 192 LEU A C 1
ATOM 1480 O O . LEU A 1 192 ? 4.555 6.946 -18.641 1.00 83.19 192 LEU A O 1
ATOM 1484 N N . PRO A 1 193 ? 4.347 4.714 -18.866 1.00 82.56 193 PRO A N 1
ATOM 1485 C CA . PRO A 1 193 ? 3.145 4.628 -18.046 1.00 82.56 193 PRO A CA 1
ATOM 1486 C C . PRO A 1 193 ? 3.350 5.260 -16.665 1.00 82.56 193 PRO A C 1
ATOM 1488 O O . PRO A 1 193 ? 4.395 5.091 -16.031 1.00 82.56 193 PRO A O 1
ATOM 1491 N N . LEU A 1 194 ? 2.336 5.981 -16.182 1.00 81.00 194 LEU A N 1
ATOM 1492 C CA . LEU A 1 194 ? 2.400 6.649 -14.884 1.00 81.00 194 LEU A CA 1
ATOM 1493 C C . LEU A 1 194 ? 2.569 5.620 -13.760 1.00 81.00 194 LEU A C 1
ATOM 1495 O O . LEU A 1 194 ? 1.749 4.717 -13.594 1.00 81.00 194 LEU A O 1
ATOM 1499 N N . SER A 1 195 ? 3.616 5.793 -12.954 1.00 83.12 195 SER A N 1
ATOM 1500 C CA . SER A 1 195 ? 3.862 4.944 -11.790 1.00 83.12 195 SER A CA 1
ATOM 1501 C C . SER A 1 195 ? 2.858 5.238 -10.669 1.00 83.12 195 SER A C 1
ATOM 1503 O O . SER A 1 195 ? 2.710 6.381 -10.214 1.00 83.12 195 SER A O 1
ATOM 1505 N N . VAL A 1 196 ? 2.164 4.193 -10.212 1.00 84.06 196 VAL A N 1
ATOM 1506 C CA . VAL A 1 196 ? 1.203 4.246 -9.104 1.00 84.06 196 VAL A CA 1
ATOM 1507 C C . VAL A 1 196 ? 1.630 3.328 -7.962 1.00 84.06 196 VAL A C 1
ATOM 1509 O O . VAL A 1 196 ? 2.178 2.249 -8.184 1.00 84.06 196 VAL A O 1
ATOM 1512 N N . ALA A 1 197 ? 1.375 3.750 -6.722 1.00 87.31 197 ALA A N 1
ATOM 1513 C CA . ALA A 1 197 ? 1.593 2.900 -5.555 1.00 87.31 197 ALA A CA 1
ATOM 1514 C C . ALA A 1 197 ? 0.648 1.696 -5.591 1.00 87.31 197 ALA A C 1
ATOM 1516 O O . ALA A 1 197 ? -0.565 1.858 -5.702 1.00 87.31 197 ALA A O 1
ATOM 1517 N N . SER A 1 198 ? 1.204 0.492 -5.471 1.00 88.06 198 SER A N 1
ATOM 1518 C CA . SER A 1 198 ? 0.433 -0.744 -5.571 1.00 88.06 198 SER A CA 1
ATOM 1519 C C . SER A 1 198 ? 0.165 -1.340 -4.192 1.00 88.06 198 SER A C 1
ATOM 1521 O O . SER A 1 198 ? 1.050 -1.925 -3.570 1.00 88.06 198 SER A O 1
ATOM 1523 N N . THR A 1 199 ? -1.070 -1.202 -3.705 1.00 88.38 199 THR A N 1
ATOM 1524 C CA . THR A 1 199 ? -1.441 -1.577 -2.332 1.00 88.38 199 THR A CA 1
ATOM 1525 C C . THR A 1 199 ? -1.251 -3.067 -2.036 1.00 88.38 199 THR A C 1
ATOM 1527 O O . THR A 1 199 ? -0.666 -3.415 -1.012 1.00 88.38 199 THR A O 1
ATOM 1530 N N . VAL A 1 200 ? -1.715 -3.955 -2.923 1.00 88.44 200 VAL A N 1
ATOM 1531 C CA . VAL A 1 200 ? -1.653 -5.413 -2.709 1.00 88.44 200 VAL A CA 1
ATOM 1532 C C . VAL A 1 200 ? -0.198 -5.910 -2.664 1.00 88.44 200 VAL A C 1
ATOM 1534 O O . VAL A 1 200 ? 0.183 -6.481 -1.638 1.00 88.44 200 VAL A O 1
ATOM 1537 N N . PRO A 1 201 ? 0.661 -5.624 -3.666 1.00 88.81 201 PRO A N 1
ATOM 1538 C CA . PRO A 1 201 ? 2.083 -5.952 -3.601 1.00 88.81 201 PRO A CA 1
ATOM 1539 C C . PRO A 1 201 ? 2.780 -5.379 -2.366 1.00 88.81 201 PRO A C 1
ATOM 1541 O O . PRO A 1 201 ? 3.470 -6.125 -1.678 1.00 88.81 201 PRO A O 1
ATOM 1544 N N . SER A 1 202 ? 2.556 -4.106 -2.013 1.00 90.06 202 SER A N 1
ATOM 1545 C CA . SER A 1 202 ? 3.204 -3.497 -0.842 1.00 90.06 202 SER A CA 1
ATOM 1546 C C . SER A 1 202 ? 2.830 -4.176 0.480 1.00 90.06 202 SER A C 1
ATOM 1548 O O . SER A 1 202 ? 3.689 -4.354 1.339 1.00 90.06 202 SER A O 1
ATOM 1550 N N . ILE A 1 203 ? 1.575 -4.600 0.656 1.00 88.25 203 ILE A N 1
ATOM 1551 C CA . ILE A 1 203 ? 1.161 -5.342 1.858 1.00 88.25 203 ILE A CA 1
ATOM 1552 C C . ILE A 1 203 ? 1.772 -6.741 1.861 1.00 88.25 203 ILE A C 1
ATOM 1554 O O . ILE A 1 203 ? 2.329 -7.165 2.871 1.00 88.25 203 ILE A O 1
ATOM 1558 N N . THR A 1 204 ? 1.710 -7.456 0.736 1.00 88.44 204 THR A N 1
ATOM 1559 C CA . THR A 1 204 ? 2.285 -8.807 0.647 1.00 88.44 204 THR A CA 1
ATOM 1560 C C . THR A 1 204 ? 3.805 -8.809 0.825 1.00 88.44 204 THR A C 1
ATOM 1562 O O . THR A 1 204 ? 4.342 -9.738 1.425 1.00 88.44 204 THR A O 1
ATOM 1565 N N . HIS A 1 205 ? 4.490 -7.733 0.419 1.00 90.12 205 HIS A N 1
ATOM 1566 C CA . HIS A 1 205 ? 5.907 -7.502 0.707 1.00 90.12 205 HIS A CA 1
ATOM 1567 C C . HIS A 1 205 ? 6.164 -7.444 2.208 1.00 90.12 205 HIS A C 1
ATOM 1569 O O . HIS A 1 205 ? 6.973 -8.217 2.720 1.00 90.12 205 HIS A O 1
ATOM 1575 N N . VAL A 1 206 ? 5.415 -6.613 2.938 1.00 89.19 206 VAL A N 1
ATOM 1576 C CA . VAL A 1 206 ? 5.539 -6.526 4.399 1.00 89.19 206 VAL A CA 1
ATOM 1577 C C . VAL A 1 206 ? 5.224 -7.862 5.061 1.00 89.19 206 VAL A C 1
ATOM 1579 O O . VAL A 1 206 ? 5.979 -8.288 5.930 1.00 89.19 206 VAL A O 1
ATOM 1582 N N . ILE A 1 207 ? 4.167 -8.560 4.633 1.00 86.88 207 ILE A N 1
ATOM 1583 C CA . ILE A 1 207 ? 3.808 -9.883 5.168 1.00 86.88 207 ILE A CA 1
ATOM 1584 C C . ILE A 1 207 ? 4.962 -10.875 4.969 1.00 86.88 207 ILE A C 1
ATOM 1586 O O . ILE A 1 207 ? 5.338 -11.560 5.915 1.00 86.88 207 ILE A O 1
ATOM 1590 N N . SER A 1 208 ? 5.582 -10.902 3.785 1.00 87.75 208 SER A N 1
ATOM 1591 C CA . SER A 1 208 ? 6.710 -11.801 3.489 1.00 87.75 208 SER A CA 1
ATOM 1592 C C . SER A 1 208 ? 7.975 -11.506 4.309 1.00 87.75 208 SER A C 1
ATOM 1594 O O . SER A 1 208 ? 8.771 -12.404 4.573 1.00 87.75 208 SER A O 1
ATOM 1596 N N . LEU A 1 209 ? 8.149 -10.255 4.749 1.00 87.62 209 LEU A N 1
ATOM 1597 C CA . LEU A 1 209 ? 9.271 -9.807 5.580 1.00 87.62 209 LEU A CA 1
ATOM 1598 C C . LEU A 1 209 ? 8.962 -9.840 7.081 1.00 87.62 209 LEU A C 1
ATOM 1600 O O . LEU A 1 209 ? 9.821 -9.498 7.900 1.00 87.62 209 LEU A O 1
ATOM 1604 N N . THR A 1 210 ? 7.742 -10.228 7.451 1.00 86.69 210 THR A N 1
ATOM 1605 C CA . THR A 1 210 ? 7.292 -10.275 8.838 1.00 86.69 210 THR A CA 1
ATOM 1606 C C . THR A 1 210 ? 7.463 -11.673 9.410 1.00 86.69 210 THR A C 1
ATOM 1608 O O . THR A 1 210 ? 7.019 -12.669 8.849 1.00 86.69 210 THR A O 1
ATOM 1611 N N . THR A 1 211 ? 8.071 -11.737 10.588 1.00 84.12 211 THR A N 1
ATOM 1612 C CA . THR A 1 211 ? 8.134 -12.943 11.410 1.00 84.12 211 THR A CA 1
ATOM 1613 C C . THR A 1 211 ? 7.002 -12.899 12.419 1.00 84.12 211 THR A C 1
ATOM 1615 O O . THR A 1 211 ? 6.900 -11.950 13.204 1.00 84.12 211 THR A O 1
ATOM 1618 N N . TYR A 1 212 ? 6.150 -13.916 12.386 1.00 80.00 212 TYR A N 1
ATOM 1619 C CA . TYR A 1 212 ? 5.031 -14.057 13.306 1.00 80.00 212 TYR A CA 1
ATOM 1620 C C . TYR A 1 212 ? 5.409 -14.976 14.463 1.00 80.00 212 TYR A C 1
ATOM 1622 O O . TYR A 1 212 ? 5.956 -16.052 14.242 1.00 80.00 212 TYR A O 1
ATOM 1630 N N . GLU A 1 213 ? 5.083 -14.557 15.680 1.00 76.06 213 GLU A N 1
ATOM 1631 C CA . GLU A 1 213 ? 5.156 -15.395 16.876 1.00 76.06 213 GLU A CA 1
ATOM 1632 C C . GLU A 1 213 ? 3.740 -15.728 17.341 1.00 76.06 213 GLU A C 1
ATOM 1634 O O . GLU A 1 213 ? 2.848 -14.873 17.322 1.00 76.06 213 GLU A O 1
ATOM 1639 N N . VAL A 1 214 ? 3.530 -16.978 17.749 1.00 73.94 214 VAL A N 1
ATOM 1640 C CA . VAL A 1 214 ? 2.267 -17.427 18.338 1.00 73.94 214 VAL A CA 1
ATOM 1641 C C . VAL A 1 214 ? 2.300 -17.092 19.824 1.00 73.94 214 VAL A C 1
ATOM 1643 O O . VAL A 1 214 ? 3.009 -17.732 20.596 1.00 73.94 214 VAL A O 1
ATOM 1646 N N . LYS A 1 215 ? 1.547 -16.071 20.234 1.00 65.38 215 LYS A N 1
ATOM 1647 C CA . LYS A 1 215 ? 1.285 -15.803 21.648 1.00 65.38 215 LYS A CA 1
ATOM 1648 C C . LYS A 1 215 ? 0.039 -16.572 22.061 1.00 65.38 215 LYS A C 1
ATOM 1650 O O . LYS A 1 215 ? -1.038 -16.360 21.498 1.00 65.38 215 LYS A O 1
ATOM 1655 N N . GLN A 1 216 ? 0.190 -17.447 23.050 1.00 57.59 216 GLN A N 1
ATOM 1656 C CA . GLN A 1 216 ? -0.942 -18.089 23.707 1.00 57.59 216 GLN A CA 1
ATOM 1657 C C . GLN A 1 216 ? -1.574 -17.077 24.667 1.00 57.59 216 GLN A C 1
ATOM 1659 O O . GLN A 1 216 ? -0.957 -16.684 25.656 1.00 57.59 216 GLN A O 1
ATOM 1664 N N . LEU A 1 217 ? -2.779 -16.605 24.344 1.00 55.09 217 LEU A N 1
ATOM 1665 C CA . LEU A 1 217 ? -3.616 -15.879 25.295 1.00 55.09 217 LEU A CA 1
ATOM 1666 C C . LEU A 1 217 ? -4.602 -16.862 25.948 1.00 55.09 217 LEU A C 1
ATOM 1668 O O . LEU A 1 217 ? -4.932 -17.881 25.340 1.00 55.09 217 LEU A O 1
ATOM 1672 N N . PRO A 1 218 ? -5.160 -16.536 27.131 1.00 48.31 218 PRO A N 1
ATOM 1673 C CA . PRO A 1 218 ? -6.171 -17.359 27.811 1.00 48.31 218 PRO A CA 1
ATOM 1674 C C . PRO A 1 218 ? -7.432 -17.672 26.979 1.00 48.31 218 PRO A C 1
ATOM 1676 O O . PRO A 1 218 ? -8.249 -18.487 27.391 1.00 48.31 218 PRO A O 1
ATOM 1679 N N . GLN A 1 219 ? -7.616 -17.003 25.836 1.00 45.84 219 GLN A N 1
ATOM 1680 C CA . GLN A 1 219 ? -8.797 -17.063 24.968 1.00 45.84 219 GLN A CA 1
ATOM 1681 C C . GLN A 1 219 ? -8.487 -17.574 23.540 1.00 45.84 219 GLN A C 1
ATOM 1683 O O . GLN A 1 219 ? -9.370 -17.536 22.686 1.00 45.84 219 GLN A O 1
ATOM 1688 N N . GLY A 1 220 ? -7.262 -18.055 23.267 1.00 54.28 220 GLY A N 1
ATOM 1689 C CA . GLY A 1 220 ? -6.873 -18.650 21.977 1.00 54.28 220 GLY A CA 1
ATOM 1690 C C . GLY A 1 220 ? -5.430 -18.358 21.536 1.00 54.28 220 GLY A C 1
ATOM 1691 O O . GLY A 1 220 ? -4.724 -17.536 22.126 1.00 54.28 220 GLY A O 1
ATOM 1692 N N . GLU A 1 221 ? -4.982 -19.033 20.472 1.00 58.00 221 GLU A N 1
ATOM 1693 C CA . GLU A 1 221 ? -3.678 -18.793 19.838 1.00 58.00 221 GLU A CA 1
ATOM 1694 C C . GLU A 1 221 ? -3.728 -17.558 18.928 1.00 58.00 221 GLU A C 1
ATOM 1696 O O . GLU A 1 221 ? -4.534 -17.485 17.999 1.00 58.00 221 GLU A O 1
ATOM 1701 N N . THR A 1 222 ? -2.839 -16.583 19.150 1.00 58.34 222 THR A N 1
ATOM 1702 C CA . THR A 1 222 ? -2.768 -15.376 18.311 1.00 58.34 222 THR A CA 1
ATOM 1703 C C . THR A 1 222 ? -1.387 -15.215 17.682 1.00 58.34 222 THR A C 1
ATOM 1705 O O . THR A 1 222 ? -0.363 -15.173 18.360 1.00 58.34 222 THR A O 1
ATOM 1708 N N . LYS A 1 223 ? -1.341 -15.104 16.348 1.00 64.81 223 LYS A N 1
ATOM 1709 C CA . LYS A 1 223 ? -0.110 -14.820 15.593 1.00 64.81 223 LYS A CA 1
ATOM 1710 C C . LYS A 1 223 ? 0.153 -13.312 15.589 1.00 64.81 223 LYS A C 1
ATOM 1712 O O . LYS A 1 223 ? -0.437 -12.580 14.788 1.00 64.81 223 LYS A O 1
ATOM 1717 N N . VAL A 1 224 ? 1.047 -12.828 16.444 1.00 67.38 224 VAL A N 1
ATOM 1718 C CA . VAL A 1 224 ? 1.426 -11.406 16.547 1.00 67.38 224 VAL A CA 1
ATOM 1719 C C . VAL A 1 224 ? 2.727 -11.174 15.761 1.00 67.38 224 VAL A C 1
ATOM 1721 O O . VAL A 1 224 ? 3.602 -12.038 15.775 1.00 67.38 224 VAL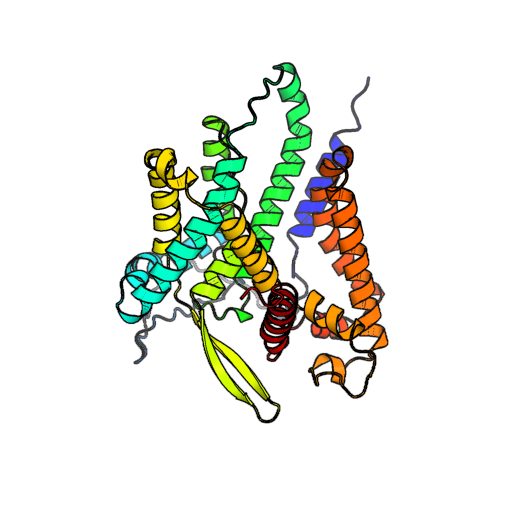 A O 1
ATOM 1724 N N . PRO A 1 225 ? 2.882 -10.062 15.011 1.00 70.81 225 PRO A N 1
ATOM 1725 C CA . PRO A 1 225 ? 4.150 -9.788 14.337 1.00 70.81 225 PRO A CA 1
ATOM 1726 C C . PRO A 1 225 ? 5.217 -9.434 15.382 1.00 70.81 225 PRO A C 1
ATOM 1728 O O . PRO A 1 225 ? 5.044 -8.477 16.132 1.00 70.81 225 PRO A O 1
ATOM 1731 N N . SER A 1 226 ? 6.299 -10.212 15.440 1.00 73.25 226 SER A N 1
ATOM 1732 C CA . SER A 1 226 ? 7.406 -10.006 16.388 1.00 73.25 226 SER A CA 1
ATOM 1733 C C . SER A 1 226 ? 8.510 -9.138 15.782 1.00 73.25 226 SER A C 1
ATOM 1735 O O . SER A 1 226 ? 8.920 -8.122 16.350 1.00 73.25 226 SER A O 1
ATOM 1737 N N . LYS A 1 227 ? 8.954 -9.497 14.571 1.00 79.44 227 LYS A N 1
ATOM 1738 C CA . LYS A 1 227 ? 10.069 -8.839 13.880 1.00 79.44 227 LYS A CA 1
ATOM 1739 C C . LYS A 1 227 ? 9.756 -8.654 12.402 1.00 79.44 227 LYS A C 1
ATOM 1741 O O . LYS A 1 227 ? 9.513 -9.635 11.701 1.00 79.44 227 LYS A O 1
ATOM 1746 N N . VAL A 1 228 ? 9.812 -7.410 11.934 1.00 83.81 228 VAL A N 1
ATOM 1747 C CA . VAL A 1 228 ? 9.744 -7.056 10.509 1.00 83.81 228 VAL A CA 1
ATOM 1748 C C . VAL A 1 228 ? 11.126 -6.628 10.039 1.00 83.81 228 VAL A C 1
ATOM 1750 O O . VAL A 1 228 ? 11.781 -5.816 10.693 1.00 83.81 228 VAL A O 1
ATOM 1753 N N . VAL A 1 229 ? 11.581 -7.184 8.918 1.00 84.38 229 VAL A N 1
ATOM 1754 C CA . VAL A 1 229 ? 12.849 -6.791 8.293 1.00 84.38 229 VAL A CA 1
ATOM 1755 C C . VAL A 1 229 ? 12.601 -5.583 7.391 1.00 84.38 229 VAL A C 1
ATOM 1757 O O . VAL A 1 229 ? 12.124 -5.715 6.266 1.00 84.38 229 VAL A O 1
ATOM 1760 N N . GLU A 1 230 ? 12.916 -4.392 7.889 1.00 83.88 230 GLU A N 1
ATOM 1761 C CA . GLU A 1 230 ? 12.720 -3.135 7.162 1.00 83.88 230 GLU A CA 1
ATOM 1762 C C . GLU A 1 230 ? 13.963 -2.784 6.338 1.00 83.88 230 GLU A C 1
ATOM 1764 O O . GLU A 1 230 ? 14.966 -2.331 6.889 1.00 83.88 230 GLU A O 1
ATOM 1769 N N . GLN A 1 231 ? 13.907 -2.986 5.020 1.00 86.62 231 GLN A N 1
ATOM 1770 C CA . GLN A 1 231 ? 15.042 -2.766 4.117 1.00 86.62 231 GLN A CA 1
ATOM 1771 C C . GLN A 1 231 ? 14.609 -2.255 2.734 1.00 86.62 231 GLN A C 1
ATOM 1773 O O . GLN A 1 231 ? 13.444 -2.362 2.347 1.00 86.62 231 GLN A O 1
ATOM 1778 N N . ARG A 1 232 ? 15.567 -1.696 1.984 1.00 87.94 232 ARG A N 1
ATOM 1779 C CA . ARG A 1 232 ? 15.382 -1.173 0.615 1.00 87.94 232 ARG A CA 1
ATOM 1780 C C . ARG A 1 232 ? 15.893 -2.114 -0.477 1.00 87.94 232 ARG A C 1
ATOM 1782 O O . ARG A 1 232 ? 15.430 -2.023 -1.614 1.00 87.94 232 ARG A O 1
ATOM 1789 N N . ALA A 1 233 ? 16.816 -3.013 -0.139 1.00 88.00 233 ALA A N 1
ATOM 1790 C CA . ALA A 1 233 ? 17.511 -3.873 -1.095 1.00 88.00 233 ALA A CA 1
ATOM 1791 C C . ALA A 1 233 ? 16.563 -4.774 -1.901 1.00 88.00 233 ALA A C 1
ATOM 1793 O O . ALA A 1 233 ? 16.714 -4.877 -3.109 1.00 88.00 233 ALA A O 1
ATOM 1794 N N . THR A 1 234 ? 15.5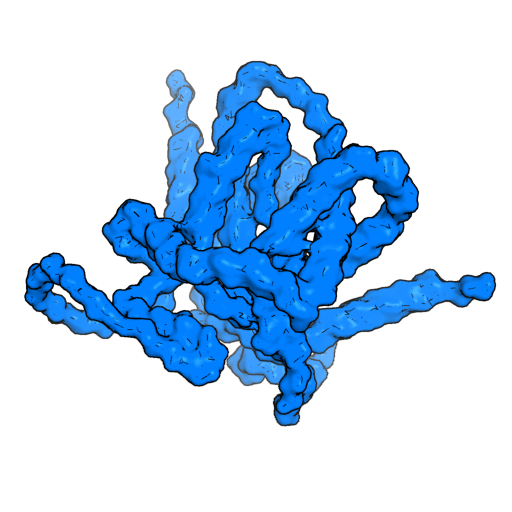54 -5.381 -1.273 1.00 90.62 234 THR A N 1
ATOM 1795 C CA . THR A 1 234 ? 14.584 -6.256 -1.959 1.00 90.62 234 THR A CA 1
ATOM 1796 C C . THR A 1 234 ? 13.821 -5.515 -3.053 1.00 90.62 234 THR A C 1
ATOM 1798 O O . THR A 1 234 ? 13.794 -5.986 -4.182 1.00 90.62 234 THR A O 1
ATOM 1801 N N . ASN A 1 235 ? 13.268 -4.330 -2.761 1.00 89.06 235 ASN A N 1
ATOM 1802 C CA . ASN A 1 235 ? 12.551 -3.522 -3.749 1.00 89.06 235 ASN A CA 1
ATOM 1803 C C . ASN A 1 235 ? 13.473 -3.107 -4.896 1.00 89.06 235 ASN A C 1
ATOM 1805 O O . ASN A 1 235 ? 13.073 -3.192 -6.054 1.00 89.06 235 ASN A O 1
ATOM 1809 N N . PHE A 1 236 ? 14.710 -2.707 -4.596 1.00 91.19 236 PHE A N 1
ATOM 1810 C CA . PHE A 1 236 ? 15.698 -2.386 -5.623 1.00 91.19 236 PHE A CA 1
ATOM 1811 C C . PHE A 1 236 ? 16.029 -3.603 -6.502 1.00 91.19 236 PHE A C 1
ATOM 1813 O O . PHE A 1 236 ? 15.932 -3.524 -7.724 1.00 91.19 236 PHE A O 1
ATOM 1820 N N . LEU A 1 237 ? 16.335 -4.749 -5.889 1.00 92.00 237 LEU A N 1
ATOM 1821 C CA . LEU A 1 237 ? 16.672 -5.991 -6.587 1.00 92.00 237 LEU A CA 1
ATOM 1822 C C . LEU A 1 237 ? 15.512 -6.520 -7.436 1.00 92.00 237 LEU A C 1
ATOM 1824 O O . LEU A 1 237 ? 15.753 -6.987 -8.542 1.00 92.00 237 LEU A O 1
ATOM 1828 N N . ILE A 1 238 ? 14.263 -6.396 -6.979 1.00 90.81 238 ILE A N 1
ATOM 1829 C CA . ILE A 1 238 ? 13.081 -6.751 -7.779 1.00 90.81 238 ILE A CA 1
ATOM 1830 C C . ILE A 1 238 ? 13.041 -5.922 -9.071 1.00 90.81 238 ILE A C 1
ATOM 1832 O O . ILE A 1 238 ? 12.852 -6.486 -10.143 1.00 90.81 238 ILE A O 1
ATOM 1836 N N . HIS A 1 239 ? 13.266 -4.605 -9.002 1.00 89.50 239 HIS A N 1
ATOM 1837 C CA . HIS A 1 239 ? 13.264 -3.750 -10.197 1.00 89.50 239 HIS A CA 1
ATOM 1838 C C . HIS A 1 239 ? 14.448 -4.044 -11.126 1.00 89.50 239 HIS A C 1
ATOM 1840 O O . HIS A 1 239 ? 14.271 -4.057 -12.343 1.00 89.50 239 HIS A O 1
ATOM 1846 N N . VAL A 1 240 ? 15.628 -4.341 -10.571 1.00 91.75 240 VAL A N 1
ATOM 1847 C CA . VAL A 1 240 ? 16.786 -4.799 -11.356 1.00 91.75 240 VAL A CA 1
ATOM 1848 C C . VAL A 1 240 ? 16.456 -6.106 -12.080 1.00 91.75 240 VAL A C 1
ATOM 1850 O O . VAL A 1 240 ? 16.672 -6.200 -13.283 1.00 91.75 240 VAL A O 1
ATOM 1853 N N . LEU A 1 241 ? 15.859 -7.082 -11.388 1.00 89.31 241 LEU A N 1
ATOM 1854 C CA . LEU A 1 241 ? 15.451 -8.354 -11.986 1.00 89.31 241 LEU A CA 1
ATOM 1855 C C . LEU A 1 241 ? 14.385 -8.174 -13.070 1.00 89.31 241 LEU A C 1
ATOM 1857 O O . LEU A 1 241 ? 14.466 -8.844 -14.093 1.00 89.31 241 LEU A O 1
ATOM 1861 N N . ILE A 1 242 ? 13.422 -7.264 -12.894 1.00 87.50 242 ILE A N 1
ATOM 1862 C CA . ILE A 1 242 ? 12.439 -6.926 -13.940 1.00 87.50 242 ILE A CA 1
ATOM 1863 C C . ILE A 1 242 ? 13.144 -6.338 -15.169 1.00 87.50 242 ILE A C 1
ATOM 1865 O O . ILE A 1 242 ? 12.837 -6.734 -16.291 1.00 87.50 242 ILE A O 1
ATOM 1869 N N . GLY A 1 243 ? 14.121 -5.447 -14.971 1.00 87.56 243 GLY A N 1
ATOM 1870 C CA . GLY A 1 243 ? 14.949 -4.920 -16.058 1.00 87.56 243 GLY A CA 1
ATOM 1871 C C . GLY A 1 243 ? 15.734 -6.021 -16.778 1.00 87.56 243 GLY A C 1
ATOM 1872 O O . GLY A 1 243 ? 15.720 -6.091 -18.004 1.00 87.56 243 GLY A O 1
ATOM 1873 N N . CYS A 1 244 ? 16.351 -6.940 -16.030 1.00 87.56 244 CYS A N 1
ATOM 1874 C CA . CYS A 1 244 ? 17.048 -8.100 -16.591 1.00 87.56 244 CYS A CA 1
ATOM 1875 C C . CYS A 1 244 ? 16.099 -9.063 -17.323 1.00 87.56 244 CYS A C 1
ATOM 1877 O O . CYS A 1 244 ? 16.468 -9.638 -18.347 1.00 87.56 244 CYS A O 1
ATOM 1879 N N . ALA A 1 245 ? 14.865 -9.217 -16.840 1.00 84.56 245 ALA A N 1
ATOM 1880 C CA . ALA A 1 245 ? 13.869 -10.105 -17.429 1.00 84.56 245 ALA A CA 1
ATOM 1881 C C . ALA A 1 245 ? 13.472 -9.699 -18.855 1.00 84.56 245 ALA A C 1
ATOM 1883 O O . ALA A 1 245 ? 13.087 -10.568 -19.637 1.00 84.56 245 ALA A O 1
ATOM 1884 N N . LEU A 1 246 ? 13.629 -8.420 -19.225 1.00 80.25 246 LEU A N 1
ATOM 1885 C CA . LEU A 1 246 ? 13.434 -7.959 -20.604 1.00 80.25 246 LEU A CA 1
ATOM 1886 C C . LEU A 1 246 ? 14.404 -8.645 -21.579 1.00 80.25 246 LEU A C 1
ATOM 1888 O O . LEU A 1 246 ? 13.997 -9.031 -22.672 1.00 80.25 246 LEU A O 1
ATOM 1892 N N . PHE A 1 247 ? 15.655 -8.884 -21.171 1.00 84.31 247 PHE A N 1
ATOM 1893 C CA . PHE A 1 247 ? 16.640 -9.612 -21.984 1.00 84.31 247 PHE A CA 1
ATOM 1894 C C . PHE A 1 247 ? 16.370 -11.122 -22.026 1.00 84.31 247 PHE A C 1
ATOM 1896 O O . PHE A 1 247 ? 16.718 -11.796 -22.991 1.00 84.31 247 PHE A O 1
ATOM 1903 N N . MET A 1 248 ? 15.705 -11.656 -20.998 1.00 80.88 248 MET A N 1
ATOM 1904 C CA . MET A 1 248 ? 15.330 -13.069 -20.887 1.00 80.88 248 MET A CA 1
ATOM 1905 C C . MET A 1 248 ? 13.893 -13.356 -21.348 1.00 80.88 248 MET A C 1
ATOM 1907 O O . MET A 1 248 ? 13.351 -14.425 -21.054 1.00 80.88 248 MET A O 1
ATOM 1911 N N . ALA A 1 249 ? 13.275 -12.451 -22.112 1.00 78.19 249 ALA A N 1
ATOM 1912 C CA . ALA A 1 249 ? 11.918 -12.616 -22.632 1.00 78.19 249 ALA A CA 1
ATOM 1913 C C . ALA A 1 249 ? 11.640 -13.986 -23.306 1.00 78.19 249 ALA A C 1
ATOM 1915 O O . ALA A 1 249 ? 10.541 -14.510 -23.108 1.00 78.19 249 ALA A O 1
ATOM 1916 N N . PRO A 1 250 ? 12.583 -14.625 -24.042 1.00 79.69 250 PRO A N 1
ATOM 1917 C CA . PRO A 1 250 ? 12.364 -15.962 -24.604 1.00 79.69 250 PRO A CA 1
ATOM 1918 C C . PRO A 1 250 ? 12.151 -17.042 -23.537 1.00 79.69 250 PRO A C 1
ATOM 1920 O O . PRO A 1 250 ? 11.326 -17.931 -23.724 1.00 79.69 250 PRO A O 1
ATOM 1923 N N . VAL A 1 251 ? 12.848 -16.937 -22.402 1.00 81.31 251 VAL A N 1
ATOM 1924 C CA . VAL A 1 251 ? 12.745 -17.881 -21.280 1.00 81.31 251 VAL A CA 1
ATOM 1925 C C . VAL A 1 251 ? 11.440 -17.661 -20.511 1.00 81.31 251 VAL A C 1
ATOM 1927 O O . VAL A 1 251 ? 10.779 -18.617 -20.116 1.00 81.31 251 VAL A O 1
ATOM 1930 N N . LEU A 1 252 ? 11.009 -16.404 -20.364 1.00 76.38 252 LEU A N 1
ATOM 1931 C CA . LEU A 1 252 ? 9.759 -16.061 -19.677 1.00 76.38 252 LEU A CA 1
ATOM 1932 C C . LEU A 1 252 ? 8.504 -16.602 -20.382 1.00 76.38 252 LEU A C 1
ATOM 1934 O O . LEU A 1 252 ? 7.483 -16.793 -19.725 1.00 76.38 252 LEU A O 1
ATOM 1938 N N . LYS A 1 253 ? 8.564 -16.899 -21.689 1.00 77.56 253 LYS A N 1
ATOM 1939 C CA . LYS A 1 253 ? 7.447 -17.526 -22.423 1.00 77.56 253 LYS A CA 1
ATOM 1940 C C . LYS A 1 253 ? 7.124 -18.940 -21.937 1.00 77.56 253 LYS A C 1
ATOM 1942 O O . LYS A 1 253 ? 5.987 -19.373 -22.101 1.00 77.56 253 LYS A O 1
ATOM 1947 N N . PHE A 1 254 ? 8.085 -19.638 -21.330 1.00 83.75 254 PHE A N 1
ATOM 1948 C CA . PHE A 1 254 ? 7.854 -20.966 -20.759 1.00 83.75 254 PHE A CA 1
ATOM 1949 C C . PHE A 1 254 ? 7.089 -20.922 -19.433 1.00 83.75 254 PHE A C 1
ATOM 1951 O O . PHE A 1 254 ? 6.652 -21.967 -18.958 1.00 83.75 254 PHE A O 1
ATOM 1958 N N . LEU A 1 255 ? 6.900 -19.740 -18.833 1.00 81.69 255 LEU A N 1
ATOM 1959 C CA . LEU A 1 255 ? 6.176 -19.608 -17.577 1.00 81.69 255 LEU A CA 1
ATOM 1960 C C . LEU A 1 255 ? 4.665 -19.813 -17.810 1.00 81.69 255 LEU A C 1
ATOM 1962 O O . LEU A 1 255 ? 4.031 -18.994 -18.488 1.00 81.69 255 LEU A O 1
ATOM 1966 N N . PRO A 1 256 ? 4.042 -20.866 -17.246 1.00 84.31 256 PRO A N 1
ATOM 1967 C CA . PRO A 1 256 ? 2.627 -21.127 -17.474 1.00 84.31 256 PRO A CA 1
ATOM 1968 C C . PRO A 1 256 ? 1.764 -20.011 -16.881 1.00 84.31 256 PRO A C 1
ATOM 1970 O O . PRO A 1 256 ? 1.899 -19.655 -15.708 1.00 84.31 256 PRO A O 1
ATOM 1973 N N . ARG A 1 257 ? 0.802 -19.502 -17.660 1.00 81.62 257 ARG A N 1
ATOM 1974 C CA . ARG A 1 257 ? -0.130 -18.450 -17.203 1.00 81.62 257 ARG A CA 1
ATOM 1975 C C . ARG A 1 257 ? -0.921 -18.863 -15.953 1.00 81.62 257 ARG A C 1
ATOM 1977 O O . ARG A 1 257 ? -1.239 -18.007 -15.133 1.00 81.62 257 ARG A O 1
ATOM 1984 N N . ALA A 1 258 ? -1.178 -20.162 -15.784 1.00 85.69 258 ALA A N 1
ATOM 1985 C CA . ALA A 1 258 ? -1.846 -20.723 -14.611 1.00 85.69 258 ALA A CA 1
ATOM 1986 C C . ALA A 1 258 ? -1.078 -20.453 -13.302 1.00 85.69 258 ALA A C 1
ATOM 1988 O O . ALA A 1 258 ? -1.692 -20.117 -12.291 1.00 85.69 258 ALA A O 1
ATOM 1989 N N . VAL A 1 259 ? 0.261 -20.521 -13.323 1.00 83.25 259 VAL A N 1
ATOM 1990 C CA . VAL A 1 259 ? 1.095 -20.250 -12.138 1.00 83.25 259 VAL A CA 1
ATOM 1991 C C . VAL A 1 259 ? 0.982 -18.780 -11.739 1.00 83.25 259 VAL A C 1
ATOM 1993 O O . VAL A 1 259 ? 0.750 -18.473 -10.572 1.00 83.25 259 VAL A O 1
ATOM 1996 N N . LEU A 1 260 ? 1.064 -17.868 -12.713 1.00 82.50 260 LEU A N 1
ATOM 1997 C CA . LEU A 1 260 ? 0.904 -16.430 -12.475 1.00 82.50 260 LEU A CA 1
ATOM 1998 C C . LEU A 1 260 ? -0.474 -16.107 -11.880 1.00 82.50 260 LEU A C 1
ATOM 2000 O O . LEU A 1 260 ? -0.563 -15.376 -10.896 1.00 82.50 260 LEU A O 1
ATOM 2004 N N . GLN A 1 261 ? -1.546 -16.685 -12.431 1.00 84.62 261 GLN A N 1
ATOM 2005 C CA . GLN A 1 261 ? -2.907 -16.516 -11.907 1.00 84.62 261 GLN A CA 1
ATOM 2006 C C . GLN A 1 261 ? -3.053 -17.049 -10.476 1.00 84.62 261 GLN A C 1
ATOM 2008 O O . GLN A 1 261 ? -3.678 -16.386 -9.649 1.00 84.62 261 GLN A O 1
ATOM 2013 N N . GLY A 1 262 ? -2.432 -18.189 -10.155 1.00 86.31 262 GLY A N 1
ATOM 2014 C CA . GLY A 1 262 ? -2.390 -18.726 -8.792 1.00 86.31 262 GLY A CA 1
ATOM 2015 C C . GLY A 1 262 ? -1.702 -17.778 -7.804 1.00 86.31 262 GLY A C 1
ATOM 2016 O O . GLY A 1 262 ? -2.239 -17.514 -6.728 1.00 86.31 262 GLY A O 1
ATOM 2017 N N . VAL A 1 263 ? -0.565 -17.191 -8.193 1.00 84.69 263 VAL A N 1
ATOM 2018 C CA . VAL A 1 263 ? 0.140 -16.185 -7.377 1.00 84.69 263 VAL A CA 1
ATOM 2019 C C . VAL A 1 263 ? -0.721 -14.932 -7.178 1.00 84.69 263 VAL A C 1
ATOM 2021 O O . VAL A 1 263 ? -0.821 -14.441 -6.056 1.00 84.69 263 VAL A O 1
ATOM 2024 N N . PHE A 1 264 ? -1.411 -14.439 -8.214 1.00 83.62 264 PHE A N 1
ATOM 2025 C CA . PHE A 1 264 ? -2.348 -13.313 -8.071 1.00 83.62 264 PHE A CA 1
ATOM 2026 C C . PHE A 1 264 ? -3.513 -13.607 -7.146 1.00 83.62 264 PHE A C 1
ATOM 2028 O O . PHE A 1 264 ? -3.894 -12.755 -6.345 1.00 83.62 264 PHE A O 1
ATOM 2035 N N . PHE A 1 265 ? -4.082 -14.798 -7.259 1.00 86.75 265 PHE A N 1
ATOM 2036 C CA . PHE A 1 265 ? -5.188 -15.210 -6.419 1.00 86.75 265 PHE A CA 1
ATOM 2037 C C . PHE A 1 265 ? -4.760 -15.296 -4.949 1.00 86.75 265 PHE A C 1
ATOM 2039 O O . PHE A 1 265 ? -5.434 -14.738 -4.079 1.00 86.75 265 PHE A O 1
ATOM 2046 N N . TYR A 1 266 ? -3.586 -15.878 -4.681 1.00 85.81 266 TYR A N 1
ATOM 2047 C CA . TYR A 1 266 ? -2.997 -15.894 -3.345 1.00 85.81 266 TYR A CA 1
ATOM 2048 C C . TYR A 1 266 ? -2.704 -14.479 -2.823 1.00 85.81 266 TYR A C 1
ATOM 2050 O O . TYR A 1 266 ? -3.102 -14.160 -1.705 1.00 85.81 266 TYR A O 1
ATOM 2058 N N . MET A 1 267 ? -2.090 -13.597 -3.623 1.00 85.50 267 MET A N 1
ATOM 2059 C CA . MET A 1 267 ? -1.876 -12.189 -3.251 1.00 85.50 267 MET A CA 1
ATOM 2060 C C . MET A 1 267 ? -3.184 -11.475 -2.911 1.00 85.50 267 MET A C 1
ATOM 2062 O O . MET A 1 267 ? -3.241 -10.723 -1.937 1.00 85.50 267 MET A O 1
ATOM 2066 N N . GLY A 1 268 ? -4.233 -11.731 -3.697 1.00 85.81 268 GLY A N 1
ATOM 2067 C CA . GLY A 1 268 ? -5.579 -11.235 -3.453 1.00 85.81 268 GLY A CA 1
ATOM 2068 C C . GLY A 1 268 ? -6.057 -11.633 -2.062 1.00 85.81 268 GLY A C 1
ATOM 2069 O O . GLY A 1 268 ? -6.269 -10.756 -1.230 1.00 85.81 268 GLY A O 1
ATOM 2070 N N . ILE A 1 269 ? -6.133 -12.936 -1.776 1.00 84.81 269 ILE A N 1
ATOM 2071 C CA . ILE A 1 269 ? -6.599 -13.464 -0.482 1.00 84.81 269 ILE A CA 1
ATOM 2072 C C . ILE A 1 269 ? -5.719 -12.981 0.675 1.00 84.81 269 ILE A C 1
ATOM 2074 O O . ILE A 1 269 ? -6.237 -12.474 1.670 1.00 84.81 269 ILE A O 1
ATOM 2078 N N . ALA A 1 270 ? -4.394 -13.080 0.548 1.00 82.44 270 ALA A N 1
ATOM 2079 C CA . ALA A 1 270 ? -3.455 -12.679 1.590 1.00 82.44 270 ALA A CA 1
ATOM 2080 C C . ALA A 1 270 ? -3.611 -11.193 1.959 1.00 82.44 270 ALA A C 1
ATOM 2082 O O . ALA A 1 270 ? -3.548 -10.843 3.137 1.00 82.44 270 ALA A O 1
ATOM 2083 N N . SER A 1 271 ? -3.891 -10.322 0.984 1.00 82.75 271 SER A N 1
ATOM 2084 C CA . SER A 1 271 ? -4.118 -8.889 1.226 1.00 82.75 271 SER A CA 1
ATOM 2085 C C . SER A 1 271 ? -5.430 -8.570 1.954 1.00 82.75 271 SER A C 1
ATOM 2087 O O . SER A 1 271 ? -5.540 -7.512 2.574 1.00 82.75 271 SER A O 1
ATOM 2089 N N . LEU A 1 272 ? -6.415 -9.478 1.914 1.00 82.31 272 LEU A N 1
ATOM 2090 C CA . LEU A 1 272 ? -7.673 -9.333 2.654 1.00 82.31 272 LEU A CA 1
ATOM 2091 C C . LEU A 1 272 ? -7.506 -9.653 4.143 1.00 82.31 272 LEU A C 1
ATOM 2093 O O . LEU A 1 272 ? -8.312 -9.211 4.963 1.00 82.31 272 LEU A O 1
ATOM 2097 N N . THR A 1 273 ? -6.457 -10.395 4.507 1.00 72.56 273 THR A N 1
ATOM 2098 C CA . THR A 1 273 ? -6.223 -10.799 5.895 1.00 72.56 273 THR A CA 1
ATOM 2099 C C . THR A 1 273 ? -5.889 -9.593 6.781 1.00 72.56 273 THR A C 1
ATOM 2101 O O . THR A 1 273 ? -5.026 -8.770 6.475 1.00 72.56 273 THR A O 1
ATOM 2104 N N . GLY A 1 274 ? -6.596 -9.460 7.908 1.00 69.19 274 GLY A N 1
ATOM 2105 C CA . GLY A 1 274 ? -6.446 -8.321 8.821 1.00 69.19 274 GLY A CA 1
ATOM 2106 C C . GLY A 1 274 ? -7.163 -7.039 8.379 1.00 69.19 274 GLY A C 1
ATOM 2107 O O . GLY A 1 274 ? -6.857 -5.960 8.909 1.00 69.19 274 GLY A O 1
ATOM 2108 N N . ASN A 1 275 ? -8.092 -7.137 7.421 1.00 78.81 275 ASN A N 1
ATOM 2109 C CA . ASN A 1 275 ? -9.017 -6.068 7.074 1.00 78.81 275 ASN A CA 1
ATOM 2110 C C . ASN A 1 275 ? -10.325 -6.182 7.878 1.00 78.81 275 ASN A C 1
ATOM 2112 O O . ASN A 1 275 ? -11.163 -7.037 7.601 1.00 78.81 275 ASN A O 1
ATOM 2116 N N . ASN A 1 276 ? -10.551 -5.217 8.777 1.00 78.50 276 ASN A N 1
ATOM 2117 C CA . ASN A 1 276 ? -11.743 -5.145 9.628 1.00 78.50 276 ASN A CA 1
ATOM 2118 C C . ASN A 1 276 ? -13.077 -5.183 8.850 1.00 78.50 276 ASN A C 1
ATOM 2120 O O . ASN A 1 276 ? -14.095 -5.584 9.408 1.00 78.50 276 ASN A O 1
ATOM 2124 N N . LEU A 1 277 ? -13.134 -4.711 7.594 1.00 83.69 277 LEU A N 1
ATOM 2125 C CA . LEU A 1 277 ? -14.358 -4.819 6.786 1.00 83.69 277 LEU A CA 1
ATOM 2126 C C . LEU A 1 277 ? -14.672 -6.283 6.465 1.00 83.69 277 LEU A C 1
ATOM 2128 O O . LEU A 1 277 ? -15.804 -6.708 6.661 1.00 83.69 277 LEU A O 1
ATOM 2132 N N . PHE A 1 278 ? -13.675 -7.046 6.011 1.00 82.81 278 PHE A N 1
ATOM 2133 C CA . PHE A 1 278 ? -13.847 -8.457 5.662 1.00 82.81 278 PHE A CA 1
ATOM 2134 C C . PHE A 1 278 ? -14.103 -9.316 6.898 1.00 82.81 278 PHE A C 1
ATOM 2136 O O . PHE A 1 278 ? -14.994 -10.161 6.860 1.00 82.81 278 PHE A O 1
ATOM 2143 N N . ASP A 1 279 ? -13.424 -9.029 8.012 1.00 77.50 279 ASP A N 1
ATOM 2144 C CA . ASP A 1 279 ? -13.680 -9.707 9.288 1.00 77.50 279 ASP A CA 1
ATOM 2145 C C . ASP A 1 279 ? -15.142 -9.529 9.730 1.00 77.50 279 ASP A C 1
ATOM 2147 O O . ASP A 1 279 ? -15.792 -10.475 10.171 1.00 77.50 279 ASP A O 1
ATOM 2151 N N . ARG A 1 280 ? -15.704 -8.323 9.564 1.00 83.00 280 ARG A N 1
ATOM 2152 C CA . ARG A 1 280 ? -17.107 -8.059 9.911 1.00 83.00 280 ARG A CA 1
ATOM 2153 C C . ARG A 1 280 ? -18.103 -8.548 8.861 1.00 83.00 280 ARG A C 1
ATOM 2155 O O . ARG A 1 280 ? -19.227 -8.882 9.216 1.00 83.00 280 ARG A O 1
ATOM 2162 N N . LEU A 1 281 ? -17.719 -8.604 7.588 1.00 83.69 281 LEU A N 1
ATOM 2163 C CA . LEU A 1 281 ? -18.542 -9.218 6.545 1.00 83.69 281 LEU A CA 1
ATOM 2164 C C . LEU A 1 281 ? -18.703 -10.719 6.811 1.00 83.69 281 LEU A C 1
ATOM 2166 O O . LEU A 1 281 ? -19.796 -11.253 6.652 1.00 83.69 281 LEU A O 1
ATOM 2170 N N . PHE A 1 282 ? -17.655 -11.370 7.323 1.00 76.25 282 PHE A N 1
ATOM 2171 C CA . PHE A 1 282 ? -17.717 -12.760 7.763 1.00 76.25 282 PHE A CA 1
ATOM 2172 C C . PHE A 1 282 ? -18.681 -12.972 8.942 1.00 76.25 282 PHE A C 1
ATOM 2174 O O . PHE A 1 282 ? -19.369 -13.987 8.975 1.00 76.25 282 PHE A O 1
ATOM 2181 N N . LEU A 1 283 ? -18.822 -12.003 9.861 1.00 77.00 283 LEU A N 1
ATOM 2182 C CA . LEU A 1 283 ? -19.845 -12.074 10.921 1.00 77.00 283 LEU A CA 1
ATOM 2183 C C . LEU A 1 283 ? -21.262 -12.179 10.351 1.00 77.00 283 LEU A C 1
ATOM 2185 O O . LEU A 1 283 ? -22.110 -12.815 10.956 1.00 77.00 283 LEU A O 1
ATOM 2189 N N . TRP A 1 284 ? -21.518 -11.581 9.186 1.00 74.69 284 TRP A N 1
ATOM 2190 C CA . TRP A 1 284 ? -22.817 -11.673 8.516 1.00 74.69 284 TRP A CA 1
ATOM 2191 C C . TRP A 1 284 ? -23.090 -13.067 7.937 1.00 74.69 284 TRP A C 1
ATOM 2193 O O . TRP A 1 284 ? -24.241 -13.433 7.726 1.00 74.69 284 TRP A O 1
ATOM 2203 N N . MET A 1 285 ? -22.036 -13.851 7.704 1.00 73.81 285 MET A N 1
ATOM 2204 C CA . MET A 1 285 ? -22.129 -15.227 7.222 1.00 73.81 285 MET A CA 1
ATOM 2205 C C . MET A 1 285 ? -22.361 -16.235 8.362 1.00 73.81 285 MET A C 1
ATOM 2207 O O . MET A 1 285 ? -22.835 -17.342 8.115 1.00 73.81 285 MET A O 1
ATOM 2211 N N . ILE A 1 286 ? -22.063 -15.868 9.614 1.00 75.00 286 ILE A N 1
ATOM 2212 C CA . ILE A 1 286 ? -22.352 -16.695 10.789 1.00 75.00 286 ILE A CA 1
ATOM 2213 C C . ILE A 1 286 ? -23.805 -16.439 11.213 1.00 75.00 286 ILE A C 1
ATOM 2215 O O . ILE A 1 286 ? -24.126 -15.389 11.754 1.00 75.00 286 ILE A O 1
ATOM 2219 N N . TRP A 1 287 ? -24.688 -17.412 10.981 1.00 58.91 287 TRP A N 1
ATOM 2220 C CA . TRP A 1 287 ? -26.121 -17.294 11.299 1.00 58.91 287 TRP A CA 1
ATOM 2221 C C . TRP A 1 287 ? -26.435 -17.395 12.806 1.00 58.91 287 TRP A C 1
ATOM 2223 O O . TRP A 1 287 ? -27.464 -16.908 13.268 1.00 58.91 287 TRP A O 1
ATOM 2233 N N . ASP A 1 288 ? -25.553 -18.027 13.585 1.00 71.00 288 ASP A N 1
ATOM 2234 C CA . ASP A 1 288 ? -25.752 -18.279 15.014 1.00 71.00 288 ASP A CA 1
ATOM 2235 C C . ASP A 1 288 ? -24.974 -17.273 15.879 1.00 71.00 288 ASP A C 1
ATOM 2237 O O . ASP A 1 288 ? -23.742 -17.304 15.944 1.00 71.00 288 ASP A O 1
ATOM 2241 N N . SER A 1 289 ? -25.707 -16.406 16.585 1.00 65.69 289 SER A N 1
ATOM 2242 C CA . SER A 1 289 ? -25.137 -15.381 17.468 1.00 65.69 289 SER A CA 1
ATOM 2243 C C . SER A 1 289 ? -24.361 -15.963 18.658 1.00 65.69 289 SER A C 1
ATOM 2245 O O . SER A 1 289 ? -23.572 -15.236 19.261 1.00 65.69 289 SER A O 1
ATOM 2247 N N . SER A 1 290 ? -24.557 -17.241 19.009 1.00 61.59 290 SER A N 1
ATOM 2248 C CA . SER A 1 290 ? -23.806 -17.905 20.084 1.00 61.59 290 SER A CA 1
ATOM 2249 C C . SER 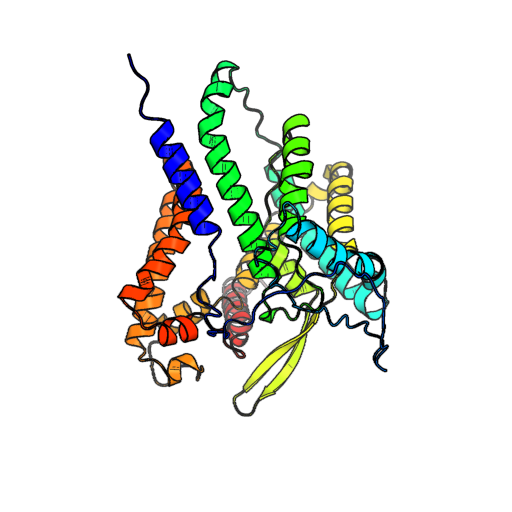A 1 290 ? -22.366 -18.237 19.670 1.00 61.59 290 SER A C 1
ATOM 2251 O O . SER A 1 290 ? -21.473 -18.290 20.514 1.00 61.59 290 SER A O 1
ATOM 2253 N N . LYS A 1 291 ? -22.111 -18.385 18.362 1.00 67.00 291 LYS A N 1
ATOM 2254 C CA . LYS A 1 291 ? -20.793 -18.734 17.800 1.00 67.00 291 LYS A CA 1
ATOM 2255 C C . LYS A 1 291 ? -19.936 -17.519 17.459 1.00 67.00 291 LYS A C 1
ATOM 2257 O O . LYS A 1 291 ? -18.895 -17.662 16.817 1.00 67.00 291 LYS A O 1
ATOM 2262 N N . TYR A 1 292 ? -20.370 -16.318 17.837 1.00 68.38 292 TYR A N 1
ATOM 2263 C CA . TYR A 1 292 ? -19.607 -15.119 17.537 1.00 68.38 292 TYR A CA 1
ATOM 2264 C C . TYR A 1 292 ? -18.266 -15.134 18.279 1.00 68.38 292 TYR A C 1
ATOM 2266 O O . TYR A 1 292 ? -18.237 -15.338 19.496 1.00 68.38 292 TYR A O 1
ATOM 2274 N N . PRO A 1 293 ? -17.146 -14.902 17.568 1.00 66.38 293 PRO A N 1
ATOM 2275 C CA . PRO A 1 293 ? -15.855 -14.750 18.220 1.00 66.38 293 PRO A CA 1
ATOM 2276 C C . PRO A 1 293 ? -15.931 -13.592 19.218 1.00 66.38 293 PRO A C 1
ATOM 2278 O O . PRO A 1 293 ? -16.524 -12.550 18.938 1.00 66.38 293 PRO A O 1
ATOM 2281 N N . GLN A 1 294 ? -15.338 -13.765 20.397 1.00 61.34 294 GLN A N 1
ATOM 2282 C CA . GLN A 1 294 ? -15.451 -12.807 21.498 1.00 61.34 294 GLN A CA 1
ATOM 2283 C C . GLN A 1 294 ? -14.552 -11.576 21.306 1.00 61.34 294 GLN A C 1
ATOM 2285 O O . GLN A 1 294 ? -13.642 -11.307 22.084 1.00 61.34 294 GLN A O 1
ATOM 2290 N N . TYR A 1 295 ? -14.795 -10.802 20.250 1.00 67.00 295 TYR A N 1
ATOM 2291 C CA . TYR A 1 295 ? -14.063 -9.566 20.011 1.00 67.00 295 TYR A CA 1
ATOM 2292 C C . TYR A 1 295 ? -14.519 -8.443 20.957 1.00 67.00 295 TYR A C 1
ATOM 2294 O O . TYR A 1 295 ? -15.707 -8.284 21.239 1.00 67.00 295 TYR A O 1
ATOM 2302 N N . ASN A 1 296 ? -13.579 -7.574 21.350 1.00 59.88 296 ASN A N 1
ATOM 2303 C CA . ASN A 1 296 ? -13.813 -6.420 22.237 1.00 59.88 296 ASN A CA 1
ATOM 2304 C C . ASN A 1 296 ? -14.979 -5.499 21.818 1.00 59.88 296 ASN A C 1
ATOM 2306 O O . ASN A 1 296 ? -15.574 -4.844 22.669 1.00 59.88 296 ASN A O 1
ATOM 2310 N N . TYR A 1 297 ? -15.295 -5.399 20.522 1.00 64.31 297 TYR A N 1
ATOM 2311 C CA . TYR A 1 297 ? -16.411 -4.581 20.030 1.00 64.31 297 TYR A CA 1
ATOM 2312 C C . TYR A 1 297 ? -17.746 -5.336 20.020 1.00 64.31 297 TYR A C 1
ATOM 2314 O O . TYR A 1 297 ? -18.780 -4.702 20.191 1.00 64.31 297 TYR A O 1
ATOM 2322 N N . ILE A 1 298 ? -17.740 -6.667 19.880 1.00 68.69 298 ILE A N 1
ATOM 2323 C CA . ILE A 1 298 ? -18.954 -7.503 19.942 1.00 68.69 298 ILE A CA 1
ATOM 2324 C C . ILE A 1 298 ? -19.492 -7.548 21.376 1.00 68.69 298 ILE A C 1
ATOM 2326 O O . ILE A 1 298 ? -20.698 -7.556 21.580 1.00 68.69 298 ILE A O 1
ATOM 2330 N N . GLN A 1 299 ? -18.603 -7.491 22.373 1.00 68.31 299 GLN A N 1
ATOM 2331 C CA . GLN A 1 299 ? -18.989 -7.416 23.786 1.00 68.31 299 GLN A CA 1
ATOM 2332 C C . GLN A 1 299 ? -19.517 -6.033 24.206 1.00 68.31 299 GLN A C 1
ATOM 2334 O O . GLN A 1 299 ? -20.267 -5.930 25.171 1.00 68.31 299 GLN A O 1
ATOM 2339 N N . LYS A 1 300 ? -19.107 -4.959 23.514 1.00 74.62 300 LYS A N 1
ATOM 2340 C CA . LYS A 1 300 ? -19.399 -3.568 23.912 1.00 74.62 300 LYS A CA 1
ATOM 2341 C C . LYS A 1 300 ? -20.493 -2.894 23.092 1.00 74.62 300 LYS A C 1
ATOM 2343 O O . LYS A 1 300 ? -21.027 -1.884 23.539 1.00 74.62 300 LYS A O 1
ATOM 2348 N N . LEU A 1 301 ? -20.803 -3.402 21.899 1.00 79.06 301 LEU A N 1
ATOM 2349 C CA . LEU A 1 301 ? -21.765 -2.794 20.981 1.00 79.06 301 LEU A CA 1
ATOM 2350 C C . LEU A 1 301 ? -22.866 -3.783 20.596 1.00 79.06 301 LEU A C 1
ATOM 2352 O O . LEU A 1 301 ? -22.586 -4.957 20.356 1.00 79.06 301 LEU A O 1
ATOM 2356 N N . PRO A 1 302 ? -24.117 -3.317 20.442 1.00 81.69 302 PRO A N 1
ATOM 2357 C CA . PRO A 1 302 ? -25.183 -4.166 19.938 1.00 81.69 302 PRO A CA 1
ATOM 2358 C C . PRO A 1 302 ? -24.922 -4.543 18.472 1.00 81.69 302 PRO A C 1
ATOM 2360 O O . PRO A 1 302 ? -24.643 -3.692 17.624 1.00 81.69 302 PRO A O 1
ATOM 2363 N N . ILE A 1 303 ? -25.104 -5.825 18.151 1.00 82.00 303 ILE A N 1
ATOM 2364 C CA . ILE A 1 303 ? -24.840 -6.427 16.831 1.00 82.00 303 ILE A CA 1
ATOM 2365 C C . ILE A 1 303 ? -25.557 -5.684 15.684 1.00 82.00 303 ILE A C 1
ATOM 2367 O O . ILE A 1 303 ? -24.996 -5.505 14.604 1.00 82.00 303 ILE A O 1
ATOM 2371 N N . LYS A 1 304 ? -26.762 -5.149 15.930 1.00 85.50 304 LYS A N 1
ATOM 2372 C CA . LYS A 1 304 ? -27.518 -4.346 14.948 1.00 85.50 304 LYS A CA 1
ATOM 2373 C C . LYS A 1 304 ? -26.745 -3.109 14.469 1.00 85.50 304 LYS A C 1
ATOM 2375 O O . LYS A 1 304 ? -26.777 -2.792 13.284 1.00 85.50 304 LYS A O 1
ATOM 2380 N N . ARG A 1 305 ? -26.031 -2.423 15.371 1.00 86.50 305 ARG A N 1
ATOM 2381 C CA . ARG A 1 305 ? -25.210 -1.243 15.040 1.00 86.50 305 ARG A CA 1
ATOM 2382 C C . ARG A 1 305 ? -23.982 -1.645 14.224 1.00 86.50 305 ARG A C 1
ATOM 2384 O O . ARG A 1 305 ? -23.640 -0.953 13.269 1.00 86.50 305 ARG A O 1
ATOM 2391 N N . VAL A 1 306 ? -23.370 -2.784 14.558 1.00 85.38 306 VAL A N 1
ATOM 2392 C CA . VAL A 1 306 ? -22.238 -3.349 13.807 1.00 85.38 306 VAL A CA 1
ATOM 2393 C C . VAL A 1 306 ? -22.658 -3.682 12.373 1.00 85.38 306 VAL A C 1
ATOM 2395 O O . VAL A 1 306 ? -21.983 -3.254 11.438 1.00 85.38 306 VAL A O 1
ATOM 2398 N N . HIS A 1 307 ? -23.797 -4.361 12.188 1.00 87.69 307 HIS A N 1
ATOM 2399 C CA . HIS A 1 307 ? -24.314 -4.696 10.858 1.00 87.69 307 HIS A CA 1
ATOM 2400 C C . HIS A 1 307 ? -24.761 -3.473 10.056 1.00 87.69 307 HIS A C 1
ATOM 2402 O O . HIS A 1 307 ? -24.541 -3.424 8.851 1.00 87.69 307 HIS A O 1
ATOM 2408 N N . LEU A 1 308 ? -25.346 -2.460 10.703 1.00 89.69 308 LEU A N 1
ATOM 2409 C CA . LEU A 1 308 ? -25.684 -1.207 10.028 1.00 89.69 308 LEU A CA 1
ATOM 2410 C C . LEU A 1 308 ? -24.425 -0.514 9.490 1.00 89.69 308 LEU A C 1
ATOM 2412 O O . LEU A 1 308 ? -24.405 -0.058 8.349 1.00 89.69 308 LEU A O 1
ATOM 2416 N N . TYR A 1 309 ? -23.357 -0.471 10.290 1.00 89.00 309 TYR A N 1
ATOM 2417 C CA . TYR A 1 309 ? -22.088 0.112 9.867 1.00 89.00 309 TYR A CA 1
ATOM 2418 C C . TYR A 1 309 ? -21.463 -0.671 8.701 1.00 89.00 309 TYR A C 1
ATOM 2420 O O . TYR A 1 309 ? -21.059 -0.065 7.708 1.00 89.00 309 TYR A O 1
ATOM 2428 N N . THR A 1 310 ? -21.419 -2.007 8.765 1.00 89.75 310 THR A N 1
ATOM 2429 C CA . THR A 1 310 ? -20.900 -2.810 7.645 1.00 89.75 310 THR A CA 1
ATOM 2430 C C . THR A 1 310 ? -21.763 -2.715 6.400 1.00 89.75 310 THR A C 1
ATOM 2432 O O . THR A 1 310 ? -21.213 -2.674 5.304 1.00 89.75 310 THR A O 1
ATOM 2435 N N . PHE A 1 311 ? -23.085 -2.630 6.540 1.00 91.75 311 PHE A N 1
ATOM 2436 C CA . PHE A 1 311 ? -23.993 -2.445 5.412 1.00 91.75 311 PHE A CA 1
ATOM 2437 C C . PHE A 1 311 ? -23.664 -1.161 4.641 1.00 91.75 311 PHE A C 1
ATOM 2439 O O . PHE A 1 311 ? -23.479 -1.211 3.427 1.00 91.75 311 PHE A O 1
ATOM 2446 N N . VAL A 1 312 ? -23.470 -0.033 5.339 1.00 91.31 312 VAL A N 1
ATOM 2447 C CA . VAL A 1 312 ? -23.044 1.225 4.699 1.00 91.31 312 VAL A CA 1
ATOM 2448 C C . VAL A 1 312 ? -21.704 1.057 3.971 1.00 91.31 312 VAL A C 1
ATOM 2450 O O . VAL A 1 312 ? -21.555 1.522 2.843 1.00 91.31 312 VAL A O 1
ATOM 2453 N N . GLN A 1 313 ? -20.732 0.357 4.568 1.00 91.06 313 GLN A N 1
ATOM 2454 C CA . GLN A 1 313 ? -19.438 0.104 3.920 1.00 91.06 313 GLN A CA 1
ATOM 2455 C C . GLN A 1 313 ? -19.560 -0.760 2.655 1.00 91.06 313 GLN A C 1
ATOM 2457 O O . GLN A 1 313 ? -18.901 -0.469 1.657 1.00 91.06 313 GLN A O 1
ATOM 2462 N N . VAL A 1 314 ? -20.406 -1.794 2.679 1.00 92.56 314 VAL A N 1
ATOM 2463 C CA . VAL A 1 314 ? -20.663 -2.668 1.524 1.00 92.56 314 VAL A CA 1
ATOM 2464 C C . VAL A 1 314 ? -21.367 -1.903 0.404 1.00 92.56 314 VAL A C 1
ATOM 2466 O O . VAL A 1 314 ? -20.984 -2.051 -0.753 1.00 92.56 314 VAL A O 1
ATOM 2469 N N . VAL A 1 315 ? -22.323 -1.026 0.727 1.00 93.75 315 VAL A N 1
ATOM 2470 C CA . VAL A 1 315 ? -22.972 -0.145 -0.258 1.00 93.75 315 VAL A CA 1
ATOM 2471 C C . VAL A 1 315 ? -21.950 0.785 -0.918 1.00 93.75 315 VAL A C 1
ATOM 2473 O O . VAL A 1 315 ? -21.899 0.866 -2.145 1.00 93.75 315 VAL A O 1
ATOM 2476 N N . CYS A 1 316 ? -21.075 1.429 -0.139 1.00 91.94 316 CYS A N 1
ATOM 2477 C CA . CYS A 1 316 ? -19.996 2.258 -0.688 1.00 91.94 316 CYS A CA 1
ATOM 2478 C C . CYS A 1 316 ? -19.055 1.457 -1.605 1.00 91.94 316 CYS A C 1
ATOM 2480 O O . CYS A 1 316 ? -18.657 1.949 -2.663 1.00 91.94 316 CYS A O 1
ATOM 2482 N N . LEU A 1 317 ? -18.716 0.219 -1.228 1.00 91.25 317 LEU A N 1
ATOM 2483 C CA . LEU A 1 317 ? -17.892 -0.675 -2.043 1.00 91.25 317 LEU A CA 1
ATOM 2484 C C . LEU A 1 317 ? -18.596 -1.087 -3.345 1.00 91.25 317 LEU A C 1
ATOM 2486 O O . LEU A 1 317 ? -17.958 -1.113 -4.396 1.00 91.25 317 LEU A O 1
ATOM 2490 N N . ALA A 1 318 ? -19.900 -1.367 -3.299 1.00 92.31 318 ALA A N 1
ATOM 2491 C CA . ALA A 1 318 ? -20.696 -1.708 -4.475 1.00 92.31 318 ALA A CA 1
ATOM 2492 C C . ALA A 1 318 ? -20.774 -0.537 -5.467 1.00 92.31 318 ALA A C 1
ATOM 2494 O O . ALA A 1 318 ? -20.599 -0.741 -6.668 1.00 92.31 318 ALA A O 1
ATOM 2495 N N . ILE A 1 319 ? -20.947 0.695 -4.971 1.00 91.81 319 ILE A N 1
ATOM 2496 C CA . ILE A 1 319 ? -20.921 1.904 -5.809 1.00 91.81 319 ILE A CA 1
ATOM 2497 C C . ILE A 1 319 ? -19.549 2.066 -6.473 1.00 91.81 319 ILE A C 1
ATOM 2499 O O . ILE A 1 319 ? -19.476 2.275 -7.681 1.00 91.81 319 ILE A O 1
ATOM 2503 N N . LEU A 1 320 ? -18.454 1.908 -5.721 1.00 89.44 320 LEU A N 1
ATOM 2504 C CA . LEU A 1 320 ? -17.095 1.952 -6.278 1.00 89.44 320 LEU A CA 1
ATOM 2505 C C . LEU A 1 320 ? -16.865 0.897 -7.357 1.00 89.44 320 LEU A C 1
ATOM 2507 O O . LEU A 1 320 ? -16.255 1.190 -8.385 1.00 89.44 320 LEU A O 1
ATOM 2511 N N . TYR A 1 321 ? -17.342 -0.325 -7.123 1.00 90.38 321 TYR A N 1
ATOM 2512 C CA . TYR A 1 321 ? -17.253 -1.407 -8.094 1.00 90.38 321 TYR A CA 1
ATOM 2513 C C . TYR A 1 321 ? -18.044 -1.078 -9.367 1.00 90.38 321 TYR A C 1
ATOM 2515 O O . TYR A 1 321 ? -17.507 -1.225 -10.463 1.00 90.38 321 TYR A O 1
ATOM 2523 N N . GLY A 1 322 ? -19.264 -0.549 -9.231 1.00 90.25 322 GLY A N 1
ATOM 2524 C CA . GLY A 1 322 ? -20.085 -0.100 -10.358 1.00 90.25 322 GLY A CA 1
ATOM 2525 C C . GLY A 1 322 ? -19.426 1.019 -11.170 1.00 90.25 322 GLY A C 1
ATOM 2526 O O . GLY A 1 322 ? -19.317 0.905 -12.390 1.00 90.25 322 GLY A O 1
ATOM 2527 N N . LEU A 1 323 ? -18.895 2.049 -10.498 1.00 88.81 323 LEU A N 1
ATOM 2528 C CA . LEU A 1 323 ? -18.173 3.157 -11.143 1.00 88.81 323 LEU A CA 1
ATOM 2529 C C . LEU A 1 323 ? -16.918 2.692 -11.892 1.00 88.81 323 LEU A C 1
ATOM 2531 O O . LEU A 1 323 ? -16.550 3.294 -12.900 1.00 88.81 323 LEU A O 1
ATOM 2535 N N . LYS A 1 324 ? -16.267 1.629 -11.403 1.00 85.00 324 LYS A N 1
ATOM 2536 C CA . LYS A 1 324 ? -15.091 1.017 -12.030 1.00 85.00 324 LYS A CA 1
ATOM 2537 C C . LYS A 1 324 ? -15.449 0.099 -13.204 1.00 85.00 324 LYS A C 1
ATOM 2539 O O . LYS A 1 324 ? -14.676 0.020 -14.154 1.00 85.00 324 LYS A O 1
ATOM 2544 N N . ALA A 1 325 ? -16.569 -0.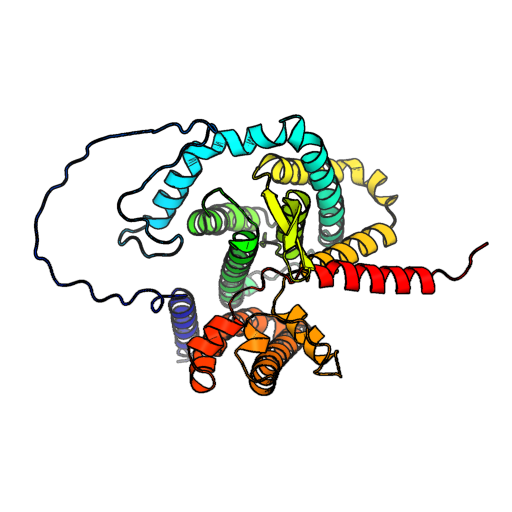620 -13.136 1.00 87.25 325 ALA A N 1
ATOM 2545 C CA . ALA A 1 325 ? -16.967 -1.590 -14.157 1.00 87.25 325 ALA A CA 1
ATOM 2546 C C . ALA A 1 325 ? -17.360 -0.923 -15.488 1.00 87.25 325 ALA A C 1
ATOM 2548 O O . ALA A 1 325 ? -17.129 -1.487 -16.559 1.00 87.25 325 ALA A O 1
ATOM 2549 N N . ILE A 1 326 ? -17.919 0.288 -15.430 1.00 88.62 326 ILE A N 1
ATOM 2550 C CA . ILE A 1 326 ? -18.360 1.042 -16.605 1.00 88.62 326 ILE A CA 1
ATOM 2551 C C . ILE A 1 326 ? -17.224 1.968 -17.073 1.00 88.62 326 ILE A C 1
ATOM 2553 O O . ILE A 1 326 ? -16.782 2.856 -16.343 1.00 88.62 326 ILE A O 1
ATOM 2557 N N . LYS A 1 327 ? -16.753 1.783 -18.316 1.00 79.00 327 LYS A N 1
ATOM 2558 C CA . LYS A 1 327 ? -15.618 2.543 -18.885 1.00 79.00 327 LYS A CA 1
ATOM 2559 C C . LYS A 1 327 ? -15.867 4.056 -18.904 1.00 79.00 327 LYS A C 1
ATOM 2561 O O . LYS A 1 327 ? -14.975 4.812 -18.524 1.00 79.00 327 LYS A O 1
ATOM 2566 N N . GLU A 1 328 ? -17.082 4.477 -19.254 1.00 80.75 328 GLU A N 1
ATOM 2567 C CA . GLU A 1 328 ? -17.473 5.893 -19.351 1.00 80.75 328 GLU A CA 1
ATOM 2568 C C . GLU A 1 328 ? -17.485 6.609 -17.990 1.00 80.75 328 GLU A C 1
ATOM 2570 O O . GLU A 1 328 ? -17.142 7.784 -17.893 1.00 80.75 328 GLU A O 1
ATOM 2575 N N . THR A 1 329 ? -17.821 5.904 -16.903 1.00 78.31 329 THR A N 1
ATOM 2576 C CA . THR A 1 329 ? -17.880 6.497 -15.554 1.00 78.31 329 THR A CA 1
ATOM 2577 C C . THR A 1 329 ? -16.563 6.407 -14.790 1.00 78.31 329 THR A C 1
ATOM 2579 O O . THR A 1 329 ? -16.455 6.969 -13.699 1.00 78.31 329 THR A O 1
ATOM 2582 N N . SER A 1 330 ? -15.543 5.740 -15.341 1.00 76.12 330 SER A N 1
ATOM 2583 C CA . SER A 1 330 ? -14.247 5.544 -14.675 1.00 76.12 330 SER A CA 1
ATOM 2584 C C . SER A 1 330 ? -13.541 6.859 -14.314 1.00 76.12 330 SER A C 1
ATOM 2586 O O . SER A 1 330 ? -12.800 6.913 -13.336 1.00 76.12 330 SER A O 1
ATOM 2588 N N . VAL A 1 331 ? -13.839 7.953 -15.025 1.00 79.94 331 VAL A N 1
ATOM 2589 C CA . VAL A 1 331 ? -13.332 9.304 -14.722 1.00 79.94 331 VAL A CA 1
ATOM 2590 C C . VAL A 1 331 ? -13.851 9.828 -13.375 1.00 79.94 331 VAL A C 1
ATOM 2592 O O . VAL A 1 331 ? -13.166 10.599 -12.709 1.00 79.94 331 VAL A O 1
ATOM 2595 N N . VAL A 1 332 ? -15.037 9.392 -12.935 1.00 83.94 332 VAL A N 1
ATOM 2596 C CA . VAL A 1 332 ? -15.662 9.812 -11.665 1.00 83.94 332 VAL A CA 1
ATOM 2597 C C . VAL A 1 332 ? -15.086 9.048 -10.467 1.00 83.94 332 VAL A C 1
ATOM 2599 O O . VAL A 1 332 ? -15.145 9.528 -9.334 1.00 83.94 332 VAL A O 1
ATOM 2602 N N . PHE A 1 333 ? -14.482 7.879 -10.700 1.00 83.50 333 PHE A N 1
ATOM 2603 C CA . PHE A 1 333 ? -13.974 6.996 -9.648 1.00 83.50 333 PHE A CA 1
ATOM 2604 C C . PHE A 1 333 ? -13.044 7.698 -8.633 1.00 83.50 333 PHE A C 1
ATOM 2606 O O . PHE A 1 333 ? -13.307 7.576 -7.433 1.00 83.50 333 PHE A O 1
ATOM 2613 N N . PRO A 1 334 ? -12.022 8.485 -9.039 1.00 80.38 334 PRO A N 1
ATOM 2614 C CA . PRO A 1 334 ? -11.147 9.184 -8.092 1.00 80.38 334 PRO A CA 1
ATOM 2615 C C . PRO A 1 334 ? -11.882 10.189 -7.200 1.00 80.38 334 PRO A C 1
ATOM 2617 O O . PRO A 1 334 ? -11.570 10.327 -6.017 1.00 80.38 334 PRO A O 1
ATOM 2620 N N . PHE A 1 335 ? -12.887 10.872 -7.752 1.00 82.69 335 PHE A N 1
ATOM 2621 C CA . PHE A 1 335 ? -13.689 11.851 -7.021 1.00 82.69 335 PHE A CA 1
ATOM 2622 C C . PHE A 1 335 ? -14.611 11.171 -6.007 1.00 82.69 335 PHE A C 1
ATOM 2624 O O . PHE A 1 335 ? -14.752 11.643 -4.878 1.00 82.69 335 PHE A O 1
ATOM 2631 N N . PHE A 1 336 ? -15.194 10.025 -6.366 1.00 85.56 336 PHE A N 1
ATOM 2632 C CA . PHE A 1 336 ? -15.991 9.252 -5.418 1.00 85.56 336 PHE A CA 1
ATOM 2633 C C . PHE A 1 336 ? -15.118 8.645 -4.310 1.00 85.56 336 PHE A C 1
ATOM 2635 O O . PHE A 1 336 ? -15.480 8.734 -3.138 1.00 85.56 336 PHE A O 1
ATOM 2642 N N . MET A 1 337 ? -13.931 8.121 -4.638 1.00 83.00 337 MET A N 1
ATOM 2643 C CA . MET A 1 337 ? -12.954 7.657 -3.641 1.00 83.00 337 MET A CA 1
ATOM 2644 C C . MET A 1 337 ? -12.586 8.754 -2.631 1.00 83.00 337 MET A C 1
ATOM 2646 O O . MET A 1 337 ? -12.599 8.508 -1.426 1.00 83.00 337 MET A O 1
ATOM 2650 N N . ALA A 1 338 ? -12.332 9.980 -3.099 1.00 79.75 338 ALA A N 1
ATOM 2651 C CA . ALA A 1 338 ? -12.142 11.149 -2.240 1.00 79.75 338 ALA A CA 1
ATOM 2652 C C . ALA A 1 338 ? -13.356 11.413 -1.324 1.00 79.75 338 ALA A C 1
ATOM 2654 O O . ALA A 1 338 ? -13.203 11.693 -0.133 1.00 79.75 338 ALA A O 1
ATOM 2655 N N . SER A 1 339 ? -14.577 11.279 -1.849 1.00 83.38 339 SER A N 1
ATOM 2656 C CA . SER A 1 339 ? -15.807 11.534 -1.087 1.00 83.38 339 SER A CA 1
ATOM 2657 C C . SER A 1 339 ? -16.035 10.572 0.093 1.00 83.38 339 SER A C 1
ATOM 2659 O O . SER A 1 339 ? -16.726 10.930 1.048 1.00 83.38 339 SER A O 1
ATOM 2661 N N . LEU A 1 340 ? -15.402 9.389 0.110 1.00 84.12 340 LEU A N 1
ATOM 2662 C CA . LEU A 1 340 ? -15.522 8.423 1.215 1.00 84.12 340 LEU A CA 1
ATOM 2663 C C . LEU A 1 340 ? -15.080 9.002 2.569 1.00 84.12 340 LEU A C 1
ATOM 2665 O O . LEU A 1 340 ? -15.633 8.643 3.610 1.00 84.12 340 LEU A O 1
ATOM 2669 N N . ALA A 1 341 ? -14.111 9.923 2.575 1.00 77.62 341 ALA A N 1
ATOM 2670 C CA . ALA A 1 341 ? -13.683 10.611 3.793 1.00 77.62 341 ALA A CA 1
ATOM 2671 C C . ALA A 1 341 ? -14.796 11.506 4.369 1.00 77.62 341 ALA A C 1
ATOM 2673 O O . ALA A 1 341 ? -14.976 11.583 5.587 1.00 77.62 341 ALA A O 1
ATOM 2674 N N . ILE A 1 342 ? -15.583 12.134 3.492 1.00 84.19 342 ILE A N 1
ATOM 2675 C CA . ILE A 1 342 ? -16.741 12.952 3.866 1.00 84.19 342 ILE A CA 1
ATOM 2676 C C . ILE A 1 342 ? -17.850 12.051 4.402 1.00 84.19 342 ILE A C 1
ATOM 2678 O O . ILE A 1 342 ? -18.402 12.340 5.462 1.00 84.19 342 ILE A O 1
ATOM 2682 N N . ILE A 1 343 ? -18.111 10.919 3.739 1.00 86.69 343 ILE A N 1
ATOM 2683 C CA . ILE A 1 343 ? -19.081 9.918 4.207 1.00 86.69 343 ILE A CA 1
ATOM 2684 C C . ILE A 1 343 ? -18.704 9.428 5.611 1.00 86.69 343 ILE A C 1
ATOM 2686 O O . ILE A 1 343 ? -19.554 9.396 6.500 1.00 86.69 343 ILE A O 1
ATOM 2690 N N . ARG A 1 344 ? -17.419 9.151 5.875 1.00 84.19 344 ARG A N 1
ATOM 2691 C CA . ARG A 1 344 ? -16.941 8.803 7.226 1.00 84.19 344 ARG A CA 1
ATOM 2692 C C . ARG A 1 344 ? -17.249 9.896 8.251 1.00 84.19 344 ARG A C 1
ATOM 2694 O O . ARG A 1 344 ? -17.626 9.588 9.378 1.00 84.19 344 ARG A O 1
ATOM 2701 N N . LYS A 1 345 ? -17.079 11.169 7.891 1.00 80.88 345 LYS A N 1
ATOM 2702 C CA . LYS A 1 345 ? -17.396 12.294 8.783 1.00 80.88 345 LYS A CA 1
ATOM 2703 C C . LYS A 1 345 ? -18.906 12.412 9.014 1.00 80.88 345 LYS A C 1
ATOM 2705 O O . LYS A 1 345 ? -19.312 12.682 10.140 1.00 80.88 345 LYS A O 1
ATOM 2710 N N . ALA A 1 346 ? -19.718 12.148 7.990 1.00 86.19 346 ALA A N 1
ATOM 2711 C CA . ALA A 1 346 ? -21.176 12.130 8.075 1.00 86.19 346 ALA A CA 1
ATOM 2712 C C . ALA A 1 346 ? -21.711 10.986 8.957 1.00 86.19 346 ALA A C 1
ATOM 2714 O O . ALA A 1 346 ? -22.736 11.152 9.613 1.00 86.19 346 ALA A O 1
ATOM 2715 N N . LEU A 1 347 ? -20.990 9.864 9.084 1.00 84.56 347 LEU A N 1
ATOM 2716 C CA . LEU A 1 347 ? -21.367 8.780 10.006 1.00 84.56 347 LEU A CA 1
ATOM 2717 C C . LEU A 1 347 ? -21.434 9.216 11.480 1.00 84.56 347 LEU A C 1
ATOM 2719 O O . LEU A 1 347 ? -22.110 8.556 12.268 1.00 84.56 347 LEU A O 1
ATOM 2723 N N . LYS A 1 348 ? -20.821 10.350 11.852 1.00 82.69 348 LYS A N 1
ATOM 2724 C CA . LYS A 1 348 ? -20.964 10.950 13.191 1.00 82.69 348 LYS A CA 1
ATOM 2725 C C . LYS A 1 348 ? -22.394 11.395 13.518 1.00 82.69 348 LYS A C 1
ATOM 2727 O O . LYS A 1 348 ? -22.702 11.579 14.687 1.00 82.69 348 LYS A O 1
ATOM 2732 N N . TYR A 1 349 ? -23.259 11.578 12.517 1.00 84.00 349 TYR A N 1
ATOM 2733 C CA . TYR A 1 349 ? -24.674 11.884 12.749 1.00 84.00 349 TYR A CA 1
ATOM 2734 C C . TYR A 1 349 ? -25.484 10.649 13.169 1.00 84.00 349 TYR A C 1
ATOM 2736 O O . TYR A 1 349 ? -26.513 10.795 13.819 1.00 84.00 349 TYR A O 1
ATOM 2744 N N . MET A 1 350 ? -25.031 9.441 12.813 1.00 83.69 350 MET A N 1
ATOM 2745 C CA . MET A 1 350 ? -25.746 8.187 13.092 1.00 83.69 350 MET A CA 1
ATOM 2746 C C . MET A 1 350 ? -25.153 7.375 14.252 1.00 83.69 350 MET A C 1
ATOM 2748 O O . MET A 1 350 ? -25.874 6.590 14.872 1.00 83.69 350 MET A O 1
ATOM 2752 N N . PHE A 1 351 ? -23.856 7.539 14.524 1.00 84.62 351 PHE A N 1
ATOM 2753 C CA . PHE A 1 351 ? -23.103 6.784 15.528 1.00 84.62 351 PHE A CA 1
ATOM 2754 C C . PHE A 1 351 ? -22.405 7.716 16.515 1.00 84.62 351 PHE A C 1
ATOM 2756 O O . PHE A 1 351 ? -21.896 8.775 16.137 1.00 84.62 351 PHE A O 1
ATOM 2763 N N . THR A 1 352 ? -22.313 7.294 17.775 1.00 83.44 352 THR A N 1
ATOM 2764 C CA . THR A 1 352 ? -21.558 8.037 18.790 1.00 83.44 352 THR A CA 1
ATOM 2765 C C . THR A 1 352 ? -20.055 7.946 18.503 1.00 83.44 352 THR A C 1
ATOM 2767 O O . THR A 1 352 ? -19.561 6.957 17.957 1.00 83.44 352 THR A O 1
ATOM 2770 N N . ALA A 1 353 ? -19.288 8.970 18.894 1.00 77.31 353 ALA A N 1
ATOM 2771 C CA . ALA A 1 353 ? -17.839 9.008 18.672 1.00 77.31 353 ALA A CA 1
ATOM 2772 C C . ALA A 1 353 ? -17.103 7.796 19.280 1.00 77.31 353 ALA A C 1
ATOM 2774 O O . ALA A 1 353 ? -16.132 7.316 18.697 1.00 77.31 353 ALA A O 1
ATOM 2775 N N . GLU A 1 354 ? -17.578 7.280 20.416 1.00 75.62 354 GLU A N 1
ATOM 2776 C CA . GLU A 1 354 ? -17.027 6.082 21.059 1.00 75.62 354 GLU A CA 1
ATOM 2777 C C . GLU A 1 354 ? -17.324 4.802 20.268 1.00 75.62 354 GLU A C 1
ATOM 2779 O O . GLU A 1 354 ? -16.423 3.985 20.072 1.00 75.62 354 GLU A O 1
ATOM 2784 N N . GLU A 1 355 ? -18.546 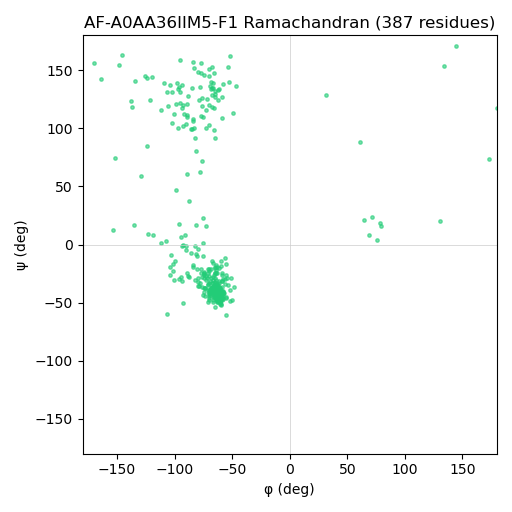4.654 19.742 1.00 81.19 355 GLU A N 1
ATOM 2785 C CA . GLU A 1 355 ? -18.930 3.523 18.887 1.00 81.19 355 GLU A CA 1
ATOM 2786 C C . GLU A 1 355 ? -18.080 3.497 17.613 1.00 81.19 355 GLU A C 1
ATOM 2788 O O . GLU A 1 355 ? -17.531 2.458 17.247 1.00 81.19 355 GLU A O 1
ATOM 2793 N N . LEU A 1 356 ? -17.900 4.657 16.972 1.00 79.31 356 LEU A N 1
ATOM 2794 C CA . LEU A 1 356 ? -17.081 4.783 15.768 1.00 79.31 356 LEU A CA 1
ATOM 2795 C C . LEU A 1 356 ? -15.605 4.462 16.053 1.00 79.31 356 LEU A C 1
ATOM 2797 O O . LEU A 1 356 ? -14.961 3.771 15.267 1.00 79.31 356 LEU A O 1
ATOM 2801 N N . GLN A 1 357 ? -15.071 4.897 17.200 1.00 76.81 357 GLN A N 1
ATOM 2802 C CA . GLN A 1 357 ? -13.711 4.544 17.617 1.00 76.81 357 GLN A CA 1
ATOM 2803 C C . GLN A 1 357 ? -13.553 3.046 17.893 1.00 76.81 357 GLN A C 1
ATOM 2805 O O . GLN A 1 357 ? -12.512 2.485 17.563 1.00 76.81 357 GLN A O 1
ATOM 2810 N N . LEU A 1 358 ? -14.552 2.389 18.485 1.00 74.31 358 LEU A N 1
ATOM 2811 C CA . LEU A 1 358 ? -14.540 0.943 18.723 1.00 74.31 358 LEU A CA 1
ATOM 2812 C C . LEU A 1 358 ? -14.625 0.144 17.415 1.00 74.31 358 LEU A C 1
ATOM 2814 O O . LEU A 1 358 ? -13.922 -0.852 17.277 1.00 74.31 358 LEU A O 1
ATOM 2818 N N . LEU A 1 359 ? -15.432 0.602 16.453 1.00 76.69 359 LEU A N 1
ATOM 2819 C CA . LEU A 1 359 ? -15.585 -0.013 15.128 1.00 76.69 359 LEU A CA 1
ATOM 2820 C C . LEU A 1 359 ? -14.367 0.200 14.214 1.00 76.69 359 LEU A C 1
ATOM 2822 O O . LEU A 1 359 ? -14.128 -0.614 13.318 1.00 76.69 359 LEU A O 1
ATOM 2826 N N . ASP A 1 360 ? -13.615 1.283 14.423 1.00 75.31 360 ASP A N 1
ATOM 2827 C CA . ASP A 1 360 ? -12.383 1.587 13.688 1.00 75.31 360 ASP A CA 1
ATOM 2828 C C . ASP A 1 360 ? -11.130 0.984 14.366 1.00 75.31 360 ASP A C 1
ATOM 2830 O O . ASP A 1 360 ? -10.124 0.732 13.693 1.00 75.31 360 ASP A O 1
ATOM 2834 N N . ARG A 1 361 ? -11.160 0.732 15.686 1.00 66.62 361 ARG A N 1
ATOM 2835 C CA . ARG A 1 361 ? -10.054 0.101 16.430 1.00 66.62 361 ARG A CA 1
ATOM 2836 C C . ARG A 1 361 ? -9.877 -1.360 16.020 1.00 66.62 361 ARG A C 1
ATOM 2838 O O . ARG A 1 361 ? -10.827 -2.102 15.799 1.00 66.62 361 ARG A O 1
ATOM 2845 N N . ARG A 1 362 ? -8.614 -1.776 15.910 1.00 55.72 362 ARG A N 1
ATOM 2846 C CA . ARG A 1 362 ? -8.242 -3.112 15.436 1.00 55.72 362 ARG A CA 1
ATOM 2847 C C . ARG A 1 362 ? -8.447 -4.182 16.510 1.00 55.72 362 ARG A C 1
ATOM 2849 O O . ARG A 1 362 ? -8.203 -3.952 17.692 1.00 55.72 362 ARG A O 1
ATOM 2856 N N . ILE A 1 363 ? -8.789 -5.370 16.028 1.00 52.38 363 ILE A N 1
ATOM 2857 C CA . ILE A 1 363 ? -8.813 -6.644 16.740 1.00 52.38 363 ILE A CA 1
ATOM 2858 C C . ILE A 1 363 ? -7.366 -7.164 16.906 1.00 52.38 363 ILE A C 1
ATOM 2860 O O . ILE A 1 363 ? -6.646 -7.274 15.905 1.00 52.38 363 ILE A O 1
ATOM 2864 N N . PRO A 1 364 ? -6.900 -7.492 18.123 1.00 48.75 364 PRO A N 1
ATOM 2865 C CA . PRO A 1 364 ? -5.639 -8.218 18.316 1.00 48.75 364 PRO A CA 1
ATOM 2866 C C . PRO A 1 364 ? -5.681 -9.652 17.745 1.00 48.75 364 PRO A C 1
ATOM 2868 O O . PRO A 1 364 ? -4.652 -10.169 17.320 1.00 48.75 364 PRO A O 1
ATOM 2871 N N . ASP A 1 365 ? -6.880 -10.231 17.625 1.00 45.72 365 ASP A N 1
ATOM 2872 C CA . ASP A 1 365 ? -7.116 -11.679 17.483 1.00 45.72 365 ASP A CA 1
ATOM 2873 C C . ASP A 1 365 ? -7.565 -12.140 16.074 1.00 45.72 365 ASP A C 1
ATOM 2875 O O . ASP A 1 365 ? -7.843 -13.314 15.844 1.00 45.72 365 ASP A O 1
ATOM 2879 N N . ALA A 1 366 ? -7.641 -11.245 15.084 1.00 42.09 366 ALA A N 1
ATOM 2880 C CA . ALA A 1 366 ? -8.279 -11.525 13.784 1.00 42.09 366 ALA A CA 1
ATOM 2881 C C . ALA A 1 366 ? -7.365 -12.154 12.708 1.00 42.09 366 ALA A C 1
ATOM 2883 O O . ALA A 1 366 ? -7.454 -11.807 11.532 1.00 42.09 366 ALA A O 1
ATOM 2884 N N . ARG A 1 367 ? -6.449 -13.063 13.069 1.00 43.22 367 ARG A N 1
ATOM 2885 C CA . ARG A 1 367 ? -5.649 -13.800 12.059 1.00 43.22 367 ARG A CA 1
ATOM 2886 C C . ARG A 1 367 ? -6.084 -15.242 11.807 1.00 43.22 367 ARG A C 1
ATOM 2888 O O . ARG A 1 367 ? -5.669 -15.796 10.796 1.00 43.22 367 ARG A O 1
ATOM 2895 N N . ALA A 1 368 ? -6.996 -15.797 12.606 1.00 41.09 368 ALA A N 1
ATOM 2896 C CA . ALA A 1 368 ? -7.586 -17.117 12.341 1.00 41.09 368 ALA A CA 1
ATOM 2897 C C . ALA A 1 368 ? -8.374 -17.185 11.008 1.00 41.09 368 ALA A C 1
ATOM 2899 O O . ALA A 1 368 ? -8.566 -18.263 10.445 1.00 41.09 368 ALA A O 1
ATOM 2900 N N . LEU A 1 369 ? -8.802 -16.036 10.467 1.00 43.28 369 LEU A N 1
ATOM 2901 C CA . LEU A 1 369 ? -9.611 -15.955 9.248 1.00 43.28 369 LEU A CA 1
ATOM 2902 C C . LEU A 1 369 ? -8.806 -16.180 7.959 1.00 43.28 369 LEU A C 1
ATOM 2904 O O . LEU A 1 369 ? -9.310 -16.804 7.032 1.00 43.28 369 LEU A O 1
ATOM 2908 N N . GLY A 1 370 ? -7.554 -15.710 7.897 1.00 44.47 370 GLY A N 1
ATOM 2909 C CA . GLY A 1 370 ? -6.691 -15.922 6.729 1.00 44.47 370 GLY A CA 1
ATOM 2910 C C . GLY A 1 370 ? -6.378 -17.398 6.516 1.00 44.47 370 GLY A C 1
ATOM 2911 O O . GLY A 1 370 ? -6.503 -17.900 5.403 1.00 44.47 370 GLY A O 1
ATOM 2912 N N . ASP A 1 371 ? -6.088 -18.098 7.611 1.00 45.41 371 ASP A N 1
ATOM 2913 C CA . ASP A 1 371 ? -5.873 -19.542 7.610 1.00 45.41 371 ASP A CA 1
ATOM 2914 C C . ASP A 1 371 ? -7.181 -20.289 7.287 1.00 45.41 371 ASP A C 1
ATOM 2916 O O . ASP A 1 371 ? -7.154 -21.250 6.532 1.00 45.41 371 ASP A O 1
ATOM 2920 N N . SER A 1 372 ? -8.346 -19.813 7.750 1.00 46.03 372 SER A N 1
ATOM 2921 C CA . SER A 1 372 ? -9.650 -20.431 7.443 1.00 46.03 372 SER A CA 1
ATOM 2922 C C . SER A 1 372 ? -10.087 -20.249 5.986 1.00 46.03 372 SER A C 1
ATOM 2924 O O . SER A 1 372 ? -10.586 -21.194 5.385 1.00 46.03 372 SER A O 1
ATOM 2926 N N . ILE A 1 373 ? -9.888 -19.067 5.391 1.00 49.34 373 ILE A N 1
ATOM 2927 C CA . ILE A 1 373 ? -10.181 -18.819 3.970 1.00 49.34 373 ILE A CA 1
ATOM 2928 C C . ILE A 1 373 ? -9.188 -19.580 3.101 1.00 49.34 373 ILE A C 1
ATOM 2930 O O . ILE A 1 373 ? -9.604 -20.211 2.138 1.00 49.34 373 ILE A O 1
ATOM 2934 N N . LEU A 1 374 ? -7.896 -19.574 3.443 1.00 48.88 374 LEU A N 1
ATOM 2935 C CA . LEU A 1 374 ? -6.898 -20.346 2.712 1.00 48.88 374 LEU A CA 1
ATOM 2936 C C . LEU A 1 374 ? -7.180 -21.848 2.829 1.00 48.88 374 LEU A C 1
ATOM 2938 O O . LEU A 1 374 ? -7.131 -22.527 1.818 1.00 48.88 374 LEU A O 1
ATOM 2942 N N . CYS A 1 375 ? -7.563 -22.362 4.000 1.00 46.41 375 CYS A N 1
ATOM 2943 C CA . CYS A 1 375 ? -7.989 -23.752 4.175 1.00 46.41 375 CYS A CA 1
ATOM 2944 C C . CYS A 1 375 ? -9.291 -24.068 3.435 1.00 46.41 375 CYS A C 1
ATOM 2946 O O . CYS A 1 375 ? -9.376 -25.129 2.835 1.00 46.41 375 CYS A O 1
ATOM 2948 N N . ALA A 1 376 ? -10.285 -23.176 3.423 1.00 48.31 376 ALA A N 1
ATOM 2949 C CA . ALA A 1 376 ? -11.534 -23.370 2.683 1.00 48.31 376 ALA A CA 1
ATOM 2950 C C . ALA A 1 376 ? -11.301 -23.342 1.167 1.00 48.31 376 ALA A C 1
ATOM 2952 O O . ALA A 1 376 ? -11.842 -24.161 0.435 1.00 48.31 376 ALA A O 1
ATOM 2953 N N . VAL A 1 377 ? -10.445 -22.439 0.695 1.00 50.12 377 VAL A N 1
ATOM 2954 C CA . VAL A 1 377 ? -10.032 -22.339 -0.705 1.00 50.12 377 VAL A CA 1
ATOM 2955 C C . VAL A 1 377 ? -9.152 -23.520 -1.096 1.00 50.12 377 VAL A C 1
ATOM 2957 O O . VAL A 1 377 ? -9.371 -24.091 -2.151 1.00 50.12 377 VAL A O 1
ATOM 2960 N N . LEU A 1 378 ? -8.201 -23.941 -0.260 1.00 54.06 378 LEU A N 1
ATOM 2961 C CA . LEU A 1 378 ? -7.405 -25.148 -0.481 1.00 54.06 378 LEU A CA 1
ATOM 2962 C C . LEU A 1 378 ? -8.283 -26.397 -0.440 1.00 54.06 378 LEU A C 1
ATOM 2964 O O . LEU A 1 378 ? -8.067 -27.289 -1.245 1.00 54.06 378 LEU A O 1
ATOM 2968 N N . ALA A 1 379 ? -9.289 -26.458 0.431 1.00 53.47 379 ALA A N 1
ATOM 2969 C CA . ALA A 1 379 ? -10.268 -27.539 0.464 1.00 53.47 379 ALA A CA 1
ATOM 2970 C C . ALA A 1 379 ? -11.137 -27.544 -0.799 1.00 53.47 379 ALA A C 1
ATOM 2972 O O . ALA A 1 379 ? -11.364 -28.609 -1.355 1.00 53.47 379 ALA A O 1
ATOM 2973 N N . LEU A 1 380 ? -11.550 -26.377 -1.304 1.00 49.06 380 LEU A N 1
ATOM 2974 C CA . LEU A 1 380 ? -12.254 -26.243 -2.582 1.00 49.06 380 LEU A CA 1
ATOM 2975 C C . LEU A 1 380 ? -11.357 -26.597 -3.772 1.00 49.06 380 LEU A C 1
ATOM 2977 O O . LEU A 1 380 ? -11.798 -27.297 -4.669 1.00 49.06 380 LEU A O 1
ATOM 2981 N N . VAL A 1 381 ? -10.089 -26.180 -3.779 1.00 54.97 381 VAL A N 1
ATOM 2982 C CA . VAL A 1 381 ? -9.110 -26.552 -4.812 1.00 54.97 381 VAL A CA 1
ATOM 2983 C C . VAL A 1 381 ? -8.847 -28.055 -4.773 1.00 54.97 381 VAL A C 1
ATOM 2985 O O . VAL A 1 381 ? -8.827 -28.686 -5.822 1.00 54.97 381 VAL A O 1
ATOM 2988 N N . LYS A 1 382 ? -8.722 -28.644 -3.582 1.00 54.66 382 LYS A N 1
ATOM 2989 C CA . LYS A 1 382 ? -8.549 -30.087 -3.373 1.00 54.66 382 LYS A CA 1
ATOM 2990 C C . LYS A 1 382 ? -9.821 -30.878 -3.699 1.00 54.66 382 LYS A C 1
ATOM 2992 O O . LYS A 1 382 ? -9.718 -32.025 -4.099 1.00 54.66 382 LYS A O 1
ATOM 2997 N N . ALA A 1 383 ? -11.000 -30.269 -3.574 1.00 50.81 383 ALA A N 1
ATOM 2998 C CA . ALA A 1 383 ? -12.273 -30.838 -4.019 1.00 50.81 383 ALA A CA 1
ATOM 2999 C C . ALA A 1 383 ? -12.472 -30.714 -5.541 1.00 50.81 383 ALA A C 1
ATOM 3001 O O . ALA A 1 383 ? -13.056 -31.601 -6.155 1.00 50.81 383 ALA A O 1
ATOM 3002 N N . CYS A 1 384 ? -11.968 -29.644 -6.164 1.00 45.81 384 CYS A N 1
ATOM 3003 C CA . CYS A 1 384 ? -11.968 -29.460 -7.619 1.00 45.81 384 CYS A CA 1
ATOM 3004 C C . CYS A 1 384 ? -10.892 -30.307 -8.315 1.00 45.81 384 CYS A C 1
ATOM 3006 O O . CYS A 1 384 ? -11.070 -30.708 -9.463 1.00 45.81 384 CYS A O 1
ATOM 3008 N N . GLN A 1 385 ? -9.790 -30.612 -7.627 1.00 49.50 385 GLN A N 1
ATOM 3009 C CA . GLN A 1 385 ? -8.863 -31.680 -7.989 1.00 49.50 385 GLN A CA 1
ATOM 3010 C C . GLN A 1 385 ? -9.494 -33.024 -7.603 1.00 49.50 385 GLN A C 1
ATOM 3012 O O . GLN A 1 385 ? -9.082 -33.668 -6.641 1.00 49.50 385 GLN A O 1
ATOM 3017 N N . GLY A 1 386 ? -10.526 -33.440 -8.344 1.00 44.50 386 GLY A N 1
ATOM 3018 C CA . GLY A 1 386 ? -11.003 -34.824 -8.299 1.00 44.50 386 GLY A CA 1
ATOM 3019 C C . GLY A 1 386 ? -9.842 -35.813 -8.513 1.00 44.50 386 GLY A C 1
ATOM 3020 O O . GLY A 1 386 ? -8.781 -35.405 -8.992 1.00 44.50 386 GLY A O 1
ATOM 3021 N N . PRO A 1 387 ? -10.008 -37.097 -8.151 1.00 43.72 387 PRO A N 1
ATOM 3022 C CA . PRO A 1 387 ? -8.928 -38.078 -8.163 1.00 43.72 387 PRO A CA 1
ATOM 3023 C C . PRO A 1 387 ? -8.447 -38.322 -9.599 1.00 43.72 387 PRO A C 1
ATOM 3025 O O . PRO A 1 387 ? -8.983 -39.164 -10.312 1.00 43.72 387 PRO A O 1
ATOM 3028 N N . TYR A 1 388 ? -7.438 -37.571 -10.032 1.00 40.41 388 TYR A N 1
ATOM 3029 C CA . TYR A 1 388 ? -6.616 -37.933 -11.175 1.00 40.41 388 TYR A CA 1
ATOM 3030 C C . TYR A 1 388 ? -5.571 -38.927 -10.666 1.00 40.41 388 TYR A C 1
ATOM 3032 O O . TYR A 1 388 ? -4.537 -38.529 -10.126 1.00 40.41 388 TYR A O 1
ATOM 3040 N N . ASN A 1 389 ? -5.930 -40.212 -10.765 1.00 36.66 389 ASN A N 1
ATOM 3041 C CA . ASN A 1 389 ? -4.975 -41.313 -10.900 1.00 36.66 389 ASN A CA 1
ATOM 3042 C C . ASN A 1 389 ? -4.277 -41.228 -12.258 1.00 36.66 389 ASN A C 1
ATOM 3044 O O . ASN A 1 389 ? -4.969 -40.857 -13.237 1.00 36.66 389 ASN A O 1
#

Organism: NCBI:txid2562239

Mean predicted aligned error: 13.83 Å

Sequence (389 aa):
MPGRSGDNILCAVLALVKELDRPGLELVRRRKPRARLSSAWTLEAEAVIRNESGYITHTAKKDFGPLEFTGKIGGGLRLDLRRRAPLYISDWTDAFKAENFQKSVSSILYLFIAALAPAITFGSIDRQFPAWGIAYAIIPSIGFAVLGYLDQNLTSIIVNRPSNGLKKAPGYHLDLFVRGALTLPACAVLGLPLSVASTVPSITHVISLTTYEVKQLPQGETKVPSKVVEQRATNFLIHVLIGCALFMAPVLKFLPRAVLQGVFFYMGIASLTGNNLFDRLFLWMIWDSSKYPQYNYIQKLPIKRVHLYTFVQVVCLAILYGLKAIKETSVVFPFFMASLAIIRKALKYMFTAEELQLLDRRIPDARALGDSILCAVLALVKACQGPYN